Protein AF-A0A932FEZ7-F1 (afdb_monomer_lite)

pLDDT: mean 77.74, std 21.3, range [25.89, 98.62]

Structure (mmCIF, N/CA/C/O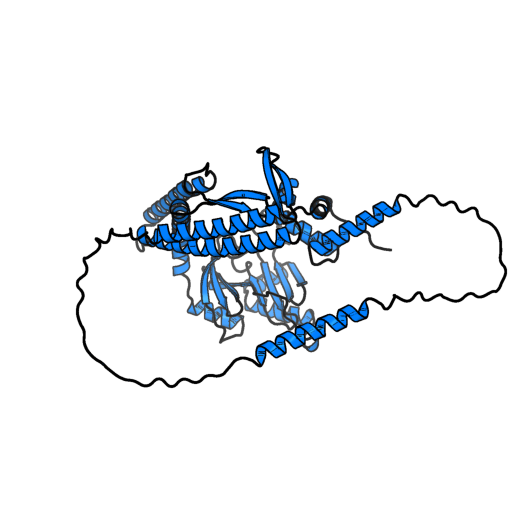 backbone):
data_AF-A0A932FEZ7-F1
#
_entry.id   AF-A0A932FEZ7-F1
#
loop_
_atom_site.group_PDB
_atom_site.id
_atom_site.type_symbol
_atom_site.label_atom_id
_atom_site.label_alt_id
_atom_site.label_comp_id
_atom_site.label_asym_id
_atom_site.label_entity_id
_atom_site.label_seq_id
_atom_site.pdbx_PDB_ins_code
_atom_site.Cartn_x
_atom_site.Cartn_y
_atom_site.Cartn_z
_atom_site.occupancy
_atom_site.B_iso_or_equiv
_atom_site.auth_seq_id
_atom_site.auth_comp_id
_atom_site.auth_asym_id
_atom_site.auth_atom_id
_atom_site.pdbx_PDB_model_num
ATOM 1 N N . MET A 1 1 ? 10.741 -40.673 18.768 1.00 32.31 1 MET A N 1
ATOM 2 C CA . MET A 1 1 ? 9.911 -40.866 17.565 1.00 32.31 1 MET A CA 1
ATOM 3 C C . MET A 1 1 ? 9.946 -39.537 16.832 1.00 32.31 1 MET A C 1
ATOM 5 O O . MET A 1 1 ? 9.314 -38.601 17.301 1.00 32.31 1 MET A O 1
ATOM 9 N N . GLU A 1 2 ? 10.808 -39.391 15.825 1.00 40.69 2 GLU A N 1
ATOM 10 C CA . GLU A 1 2 ? 10.825 -38.177 14.993 1.00 40.69 2 GLU A CA 1
ATOM 11 C C . GLU A 1 2 ? 9.461 -38.087 14.298 1.00 40.69 2 GLU A C 1
ATOM 13 O O . GLU A 1 2 ? 9.058 -39.030 13.615 1.00 40.69 2 GLU A O 1
ATOM 18 N N . SER A 1 3 ? 8.688 -37.026 14.547 1.00 45.06 3 SER A N 1
ATOM 19 C CA . SER A 1 3 ? 7.405 -36.859 13.865 1.00 45.06 3 SER A CA 1
ATOM 20 C C . SER A 1 3 ? 7.685 -36.563 12.395 1.00 45.06 3 SER A C 1
ATOM 22 O O . SER A 1 3 ? 8.284 -35.532 12.087 1.00 45.06 3 SER A O 1
ATOM 24 N N . GLN A 1 4 ? 7.263 -37.446 11.491 1.00 65.75 4 GLN A N 1
ATOM 25 C CA . GLN A 1 4 ? 7.323 -37.160 10.061 1.00 65.75 4 GLN A CA 1
ATOM 26 C C . GLN A 1 4 ? 6.496 -35.906 9.762 1.00 65.75 4 GLN A C 1
ATOM 28 O O . GLN A 1 4 ? 5.311 -35.834 10.090 1.00 65.75 4 GLN A O 1
ATOM 33 N N . ILE A 1 5 ? 7.138 -34.902 9.168 1.00 78.69 5 ILE A N 1
ATOM 34 C CA . ILE A 1 5 ? 6.481 -33.659 8.770 1.00 78.69 5 ILE A CA 1
ATOM 35 C C . ILE A 1 5 ? 5.535 -33.983 7.610 1.00 78.69 5 ILE A C 1
ATOM 37 O O . ILE A 1 5 ? 5.975 -34.357 6.526 1.00 78.69 5 ILE A O 1
ATOM 41 N N . GLN A 1 6 ? 4.228 -33.845 7.836 1.00 86.56 6 GLN A N 1
ATOM 42 C CA . GLN A 1 6 ? 3.220 -34.144 6.821 1.00 86.56 6 GLN A CA 1
ATOM 43 C C . GLN A 1 6 ? 2.816 -32.878 6.050 1.00 86.56 6 GLN A C 1
ATOM 45 O O . GLN A 1 6 ? 2.184 -31.954 6.581 1.00 86.56 6 GLN A O 1
ATOM 50 N N . PHE A 1 7 ? 3.155 -32.844 4.764 1.00 89.31 7 PHE A N 1
ATOM 51 C CA . PHE A 1 7 ? 2.685 -31.827 3.824 1.00 89.31 7 PHE A CA 1
ATOM 52 C C . PHE A 1 7 ? 1.352 -32.239 3.196 1.00 89.31 7 PHE A C 1
ATOM 54 O O . PHE A 1 7 ? 1.124 -33.417 2.912 1.00 89.31 7 PHE A O 1
ATOM 61 N N . SER A 1 8 ? 0.475 -31.262 2.968 1.00 90.88 8 SER A N 1
ATOM 62 C CA . SER A 1 8 ? -0.673 -31.434 2.078 1.00 90.88 8 SER A CA 1
ATOM 63 C C . SER A 1 8 ? -0.194 -31.664 0.645 1.00 90.88 8 SER A C 1
ATOM 65 O O . SER A 1 8 ? 0.928 -31.303 0.292 1.00 90.88 8 SER A O 1
ATOM 67 N N . GLU A 1 9 ? -1.064 -32.216 -0.198 1.00 88.69 9 GLU A N 1
ATOM 68 C CA . GLU A 1 9 ? -0.753 -32.457 -1.612 1.00 88.69 9 GLU A CA 1
ATOM 69 C C . GLU A 1 9 ? -0.250 -31.188 -2.311 1.00 88.69 9 GLU A C 1
ATOM 71 O O . GLU A 1 9 ? 0.736 -31.195 -3.043 1.00 88.69 9 GLU A O 1
ATOM 76 N N . ARG A 1 10 ? -0.875 -30.048 -2.000 1.00 89.81 10 ARG A N 1
ATOM 77 C CA . ARG A 1 10 ? -0.495 -28.778 -2.603 1.00 89.81 10 ARG A CA 1
ATOM 78 C C . ARG A 1 10 ? 0.838 -28.241 -2.092 1.00 89.81 10 ARG A C 1
ATOM 80 O O . ARG A 1 10 ? 1.626 -27.718 -2.873 1.00 89.81 10 ARG A O 1
ATOM 87 N N . GLU A 1 11 ? 1.106 -28.388 -0.799 1.00 93.75 11 GLU A N 1
ATOM 88 C CA . GLU A 1 11 ? 2.407 -28.039 -0.222 1.00 93.75 11 GLU A CA 1
ATOM 89 C C . GLU A 1 11 ? 3.519 -28.945 -0.757 1.00 93.75 11 GLU A C 1
ATOM 91 O O . GLU A 1 11 ? 4.628 -28.468 -0.948 1.00 93.75 11 GLU A O 1
ATOM 96 N N . ARG A 1 12 ? 3.235 -30.217 -1.063 1.00 93.75 12 ARG A N 1
ATOM 97 C CA . ARG A 1 12 ? 4.207 -31.125 -1.686 1.00 93.75 12 ARG A CA 1
ATOM 98 C C . ARG A 1 12 ? 4.612 -30.646 -3.080 1.00 93.75 12 ARG A C 1
ATOM 100 O O . ARG A 1 12 ? 5.796 -30.492 -3.342 1.00 93.75 12 ARG A O 1
ATOM 107 N N . GLN A 1 13 ? 3.639 -30.303 -3.920 1.00 91.00 13 GLN A N 1
ATOM 108 C CA . GLN A 1 13 ? 3.893 -29.758 -5.260 1.00 91.00 13 GLN A CA 1
ATOM 109 C C . GLN A 1 13 ? 4.686 -28.441 -5.211 1.00 91.00 13 GLN A C 1
ATOM 111 O O . GLN A 1 13 ? 5.595 -28.211 -6.007 1.00 91.00 13 GLN A O 1
ATOM 116 N N . VAL A 1 14 ? 4.363 -27.568 -4.251 1.00 94.56 14 VAL A N 1
ATOM 117 C CA . VAL A 1 14 ? 5.115 -26.325 -4.021 1.00 94.56 14 VAL A CA 1
ATOM 118 C C . VAL A 1 14 ? 6.528 -26.624 -3.509 1.00 94.56 14 VAL A C 1
ATOM 120 O O . VAL A 1 14 ? 7.469 -25.989 -3.978 1.00 94.56 14 VAL A O 1
ATOM 123 N N . ASN A 1 15 ? 6.693 -27.594 -2.605 1.00 92.44 15 ASN A N 1
ATOM 124 C CA . ASN A 1 15 ? 7.989 -28.037 -2.081 1.00 92.44 15 ASN A CA 1
ATOM 125 C C . ASN A 1 15 ? 8.903 -28.593 -3.173 1.00 92.44 15 ASN A C 1
ATOM 127 O O . ASN A 1 15 ? 10.073 -28.231 -3.215 1.00 92.44 15 ASN A O 1
ATOM 131 N N . GLU A 1 16 ? 8.382 -29.432 -4.066 1.00 89.88 16 GLU A N 1
ATOM 132 C CA . GLU A 1 16 ? 9.157 -30.018 -5.165 1.00 89.88 16 GLU A CA 1
ATOM 133 C C . GLU A 1 16 ? 9.711 -28.933 -6.094 1.00 89.88 16 GLU A C 1
ATOM 135 O O . GLU A 1 16 ? 10.892 -28.933 -6.443 1.00 89.88 16 GLU A O 1
ATOM 140 N N . LEU A 1 17 ? 8.881 -27.953 -6.453 1.00 91.06 17 LEU A N 1
ATOM 141 C CA . LEU A 1 17 ? 9.303 -26.843 -7.305 1.00 91.06 17 LEU A CA 1
ATOM 142 C C . LEU A 1 17 ? 10.210 -25.851 -6.553 1.00 91.06 17 LEU A C 1
ATOM 144 O O . LEU A 1 17 ? 11.127 -25.277 -7.145 1.00 91.06 17 LEU A O 1
ATOM 148 N N . LEU A 1 18 ? 9.997 -25.670 -5.247 1.00 90.38 18 LEU A N 1
ATOM 149 C CA . LEU A 1 18 ? 10.878 -24.902 -4.365 1.00 90.38 18 LEU A CA 1
ATOM 150 C C . LEU A 1 18 ? 12.281 -25.520 -4.301 1.00 90.38 18 LEU A C 1
ATOM 152 O O . LEU A 1 18 ? 13.257 -24.784 -4.447 1.00 90.38 18 LEU A O 1
ATOM 156 N N . ALA A 1 19 ? 12.382 -26.840 -4.119 1.00 86.38 19 ALA A N 1
ATOM 157 C CA . ALA A 1 19 ? 13.647 -27.578 -4.063 1.00 86.38 19 ALA A CA 1
ATOM 158 C C . ALA A 1 19 ? 14.427 -27.490 -5.388 1.00 86.38 19 ALA A C 1
ATOM 160 O O . ALA A 1 19 ? 15.652 -27.438 -5.390 1.00 86.38 19 ALA A O 1
ATOM 161 N N . GLN A 1 20 ? 13.718 -27.354 -6.512 1.00 81.56 20 GLN A N 1
ATOM 162 C CA . GLN A 1 20 ? 14.296 -27.065 -7.832 1.00 81.56 20 GLN A CA 1
ATOM 163 C C . GLN A 1 20 ? 14.709 -25.591 -8.023 1.00 81.56 20 GLN A C 1
ATOM 165 O O . GLN A 1 20 ? 15.102 -25.188 -9.120 1.00 81.56 20 GLN A O 1
ATOM 170 N N . GLY A 1 21 ? 14.568 -24.749 -6.996 1.00 83.25 21 GLY A N 1
ATOM 171 C CA . GLY A 1 21 ? 14.936 -23.335 -7.034 1.00 83.25 21 GLY A CA 1
ATOM 172 C C . GLY A 1 21 ? 13.940 -22.424 -7.761 1.00 83.25 21 GLY A C 1
ATOM 173 O O . GLY A 1 21 ? 14.257 -21.257 -7.986 1.00 83.25 21 GLY A O 1
ATOM 174 N N . LYS A 1 22 ? 12.733 -22.893 -8.114 1.00 87.62 22 LYS A N 1
ATOM 175 C CA . LYS A 1 22 ? 11.752 -22.108 -8.892 1.00 87.62 22 LYS A CA 1
ATOM 176 C C . LYS A 1 22 ? 11.193 -20.928 -8.097 1.00 87.62 22 LYS A C 1
ATOM 178 O O . LYS A 1 22 ? 10.698 -21.123 -6.991 1.00 87.62 22 LYS A O 1
ATOM 183 N N . SER A 1 23 ? 11.186 -19.718 -8.654 1.00 89.19 23 SER A N 1
ATOM 184 C CA . SER A 1 23 ? 10.613 -18.528 -8.000 1.00 89.19 23 SER A CA 1
ATOM 185 C C . SER A 1 23 ? 9.108 -18.676 -7.734 1.00 89.19 23 SER A C 1
ATOM 187 O O . SER A 1 23 ? 8.432 -19.474 -8.382 1.00 89.19 23 SER A O 1
ATOM 189 N N . ASN A 1 24 ? 8.536 -17.879 -6.823 1.00 87.19 24 ASN A N 1
ATOM 190 C CA . ASN A 1 24 ? 7.099 -17.964 -6.513 1.00 87.19 24 ASN A CA 1
ATOM 191 C C . ASN A 1 24 ? 6.222 -17.776 -7.761 1.00 87.19 24 ASN A C 1
ATOM 193 O O . ASN A 1 24 ? 5.193 -18.432 -7.888 1.00 87.19 24 ASN A O 1
ATOM 197 N N . LYS A 1 25 ? 6.654 -16.929 -8.706 1.00 77.69 25 LYS A N 1
ATOM 198 C CA . LYS A 1 25 ? 5.995 -16.740 -10.007 1.00 77.69 25 LYS A CA 1
ATOM 199 C C . LYS A 1 25 ? 6.077 -17.987 -10.885 1.00 77.69 25 LYS A C 1
ATOM 201 O O . LYS A 1 25 ? 5.077 -18.369 -11.482 1.00 77.69 25 LYS A O 1
ATOM 206 N N . GLN A 1 26 ? 7.234 -18.644 -10.934 1.00 82.81 26 GLN A N 1
ATOM 207 C CA . GLN A 1 26 ? 7.418 -19.881 -11.696 1.00 82.81 26 GLN A CA 1
ATOM 208 C C . GLN A 1 26 ? 6.616 -21.042 -11.101 1.00 82.81 26 GLN A C 1
ATOM 210 O O . GLN A 1 26 ? 5.986 -21.786 -11.844 1.00 82.81 26 GLN A O 1
ATOM 215 N N . ILE A 1 27 ? 6.591 -21.166 -9.771 1.00 90.69 27 ILE A N 1
ATOM 216 C CA . ILE A 1 27 ? 5.751 -22.145 -9.071 1.00 90.69 27 ILE A CA 1
ATOM 217 C C . ILE A 1 27 ? 4.275 -21.858 -9.362 1.00 90.69 27 ILE A C 1
ATOM 219 O O . ILE A 1 27 ? 3.525 -22.767 -9.697 1.00 90.69 27 ILE A O 1
ATOM 223 N N . ALA A 1 28 ? 3.861 -20.593 -9.282 1.00 79.12 28 ALA A N 1
ATOM 224 C CA . ALA A 1 28 ? 2.484 -20.176 -9.529 1.00 79.12 28 ALA A CA 1
ATOM 225 C C . ALA A 1 28 ? 2.036 -20.528 -10.951 1.00 79.12 28 ALA A C 1
ATOM 227 O O . ALA A 1 28 ? 0.978 -21.129 -11.132 1.00 79.12 28 ALA A O 1
ATOM 228 N N . LEU A 1 29 ? 2.888 -20.238 -11.937 1.00 81.06 29 LEU A N 1
ATOM 229 C CA . LEU A 1 29 ? 2.665 -20.583 -13.336 1.00 81.06 29 LEU A CA 1
ATOM 230 C C . LEU A 1 29 ? 2.589 -22.101 -13.547 1.00 81.06 29 LEU A C 1
ATOM 232 O O . LEU A 1 29 ? 1.627 -22.582 -14.137 1.00 81.06 29 LEU A O 1
ATOM 236 N N . ALA A 1 30 ? 3.567 -22.854 -13.033 1.00 83.62 30 ALA A N 1
ATOM 237 C CA . ALA A 1 30 ? 3.624 -24.311 -13.174 1.00 83.62 30 ALA A CA 1
ATOM 238 C C . ALA A 1 30 ? 2.405 -25.005 -12.556 1.00 83.62 30 ALA A C 1
ATOM 240 O O . ALA A 1 30 ? 1.965 -26.052 -13.024 1.00 83.62 30 ALA A O 1
ATOM 241 N N . LEU A 1 31 ? 1.859 -24.409 -11.500 1.00 88.81 31 LEU A N 1
ATOM 242 C CA . LEU A 1 31 ? 0.771 -24.970 -10.727 1.00 88.81 31 LEU A CA 1
ATOM 243 C C . LEU A 1 31 ? -0.605 -24.363 -11.054 1.00 88.81 31 LEU A C 1
ATOM 245 O O . LEU A 1 31 ? -1.587 -24.755 -10.417 1.00 88.81 31 LEU A O 1
ATOM 249 N N . GLY A 1 32 ? -0.693 -23.418 -11.997 1.00 80.44 32 GLY A N 1
ATOM 250 C CA . GLY A 1 32 ? -1.946 -22.771 -12.403 1.00 80.44 32 GLY A CA 1
ATOM 251 C C . GLY A 1 32 ? -2.637 -21.971 -11.291 1.00 80.44 32 GLY A C 1
ATOM 252 O O . GLY A 1 32 ? -3.862 -21.969 -11.208 1.00 80.44 32 GLY A O 1
ATOM 253 N N . VAL A 1 33 ? -1.874 -21.330 -10.399 1.00 86.31 33 VAL A N 1
ATOM 254 C CA . VAL A 1 33 ? -2.399 -20.521 -9.279 1.00 86.31 33 VAL A CA 1
ATOM 255 C C . VAL A 1 33 ? -1.763 -19.138 -9.221 1.00 86.31 33 VAL A C 1
ATOM 257 O O . VAL A 1 33 ? -0.838 -18.832 -9.963 1.00 86.31 33 VAL A O 1
ATOM 260 N N . SER A 1 34 ? -2.259 -18.274 -8.333 1.00 78.38 34 SER A N 1
ATOM 261 C CA . SER A 1 34 ? -1.654 -16.965 -8.094 1.00 78.38 34 SER A CA 1
ATOM 262 C C . SER A 1 34 ? -0.343 -17.074 -7.305 1.00 78.38 34 SER A C 1
ATOM 264 O O . SER A 1 34 ? -0.150 -17.981 -6.493 1.00 78.38 34 SER A O 1
ATOM 266 N N . VAL A 1 35 ? 0.546 -16.091 -7.480 1.00 76.69 35 VAL A N 1
ATOM 267 C CA . VAL A 1 35 ? 1.787 -15.954 -6.689 1.00 76.69 35 VAL A CA 1
ATOM 268 C C . VAL A 1 35 ? 1.485 -15.918 -5.190 1.00 76.69 35 VAL A C 1
ATOM 270 O O . VAL A 1 35 ? 2.169 -16.560 -4.400 1.00 76.69 35 VAL A O 1
ATOM 273 N N . ARG A 1 36 ? 0.394 -15.246 -4.807 1.00 76.31 36 ARG A N 1
ATOM 274 C CA . ARG A 1 36 ? -0.065 -15.154 -3.418 1.00 76.31 36 ARG A CA 1
ATOM 275 C C . ARG A 1 36 ? -0.479 -16.510 -2.837 1.00 76.31 36 ARG A C 1
ATOM 277 O O . ARG A 1 36 ? -0.238 -16.768 -1.662 1.00 76.31 36 ARG A O 1
ATOM 284 N N . ALA A 1 37 ? -1.071 -17.393 -3.645 1.00 80.94 37 ALA A N 1
ATOM 285 C CA . ALA A 1 37 ? -1.372 -18.759 -3.216 1.00 80.94 37 ALA A CA 1
ATOM 286 C C . ALA A 1 37 ? -0.083 -19.554 -2.957 1.00 80.94 37 ALA A C 1
ATOM 288 O O . ALA A 1 37 ? 0.007 -20.292 -1.979 1.00 80.94 37 ALA A O 1
ATOM 289 N N . VAL A 1 38 ? 0.945 -19.359 -3.786 1.00 91.25 38 VAL A N 1
ATOM 290 C CA . VAL A 1 38 ? 2.266 -19.958 -3.554 1.00 91.25 38 VAL A CA 1
ATOM 291 C C . VAL A 1 38 ? 2.907 -19.418 -2.278 1.00 91.25 38 VAL A C 1
ATOM 293 O O . VAL A 1 38 ? 3.402 -20.207 -1.483 1.00 91.25 38 VAL A O 1
ATOM 296 N N . GLU A 1 39 ? 2.861 -18.107 -2.039 1.00 88.88 39 GLU A N 1
ATOM 297 C CA . GLU A 1 39 ? 3.357 -17.492 -0.797 1.00 88.88 39 GLU A CA 1
ATOM 298 C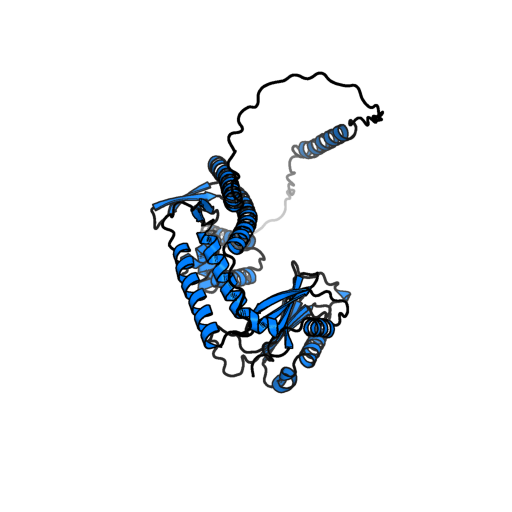 C . GLU A 1 39 ? 2.663 -18.057 0.445 1.00 88.88 39 GLU A C 1
ATOM 300 O O . GLU A 1 39 ? 3.325 -18.353 1.439 1.00 88.88 39 GLU A O 1
ATOM 305 N N . PHE A 1 40 ? 1.347 -18.274 0.371 1.00 91.50 40 PHE A N 1
ATOM 306 C CA . PHE A 1 40 ? 0.585 -18.925 1.434 1.00 91.50 40 PHE A CA 1
ATOM 307 C C . PHE A 1 40 ? 1.076 -20.355 1.699 1.00 91.50 40 PHE A C 1
ATOM 309 O O . PHE A 1 40 ? 1.376 -20.703 2.843 1.00 91.50 40 PHE A O 1
ATOM 316 N N . HIS A 1 41 ? 1.217 -21.178 0.655 1.00 93.12 41 HIS A N 1
ATOM 317 C CA . HIS A 1 41 ? 1.725 -22.542 0.812 1.00 93.12 41 HIS A CA 1
ATOM 318 C C . HIS A 1 41 ? 3.163 -22.562 1.341 1.00 93.12 41 HIS A C 1
ATOM 320 O O . HIS A 1 41 ? 3.456 -23.338 2.247 1.00 93.12 41 HIS A O 1
ATOM 326 N N . LEU A 1 42 ? 4.035 -21.676 0.851 1.00 94.44 42 LEU A N 1
ATOM 327 C CA . LEU A 1 42 ? 5.408 -21.531 1.340 1.00 94.44 42 LEU A CA 1
ATOM 328 C C . LEU A 1 42 ? 5.452 -21.120 2.814 1.00 94.44 42 LEU A C 1
ATOM 330 O O . LEU A 1 42 ? 6.243 -21.675 3.566 1.00 94.44 42 LEU A O 1
ATOM 334 N N . SER A 1 43 ? 4.570 -20.223 3.260 1.00 92.25 43 SER A N 1
ATOM 335 C CA . SER A 1 43 ? 4.469 -19.857 4.677 1.00 92.25 43 SER A CA 1
ATOM 336 C C . SER A 1 43 ? 4.126 -21.063 5.558 1.00 92.25 43 SER A C 1
ATOM 338 O O . SER A 1 43 ? 4.715 -21.232 6.626 1.00 92.25 43 SER A O 1
ATOM 340 N N . ASN A 1 44 ? 3.199 -21.921 5.122 1.00 92.56 44 ASN A N 1
ATOM 341 C CA . ASN A 1 44 ? 2.839 -23.129 5.871 1.00 92.56 44 ASN A CA 1
ATOM 342 C C . ASN A 1 44 ? 3.960 -24.174 5.842 1.00 92.56 44 ASN A C 1
ATOM 344 O O . ASN A 1 44 ? 4.237 -24.812 6.857 1.00 92.56 44 ASN A O 1
ATOM 348 N N . ILE A 1 45 ? 4.637 -24.316 4.702 1.00 93.62 45 ILE A N 1
ATOM 349 C CA . ILE A 1 45 ? 5.830 -25.153 4.556 1.00 93.62 45 ILE A CA 1
ATOM 350 C C . ILE A 1 45 ? 6.913 -24.706 5.539 1.00 93.62 45 ILE A C 1
ATOM 352 O O . ILE A 1 45 ? 7.450 -25.539 6.263 1.00 93.62 45 ILE A O 1
ATOM 356 N N . TYR A 1 46 ? 7.207 -23.406 5.609 1.00 93.06 46 TYR A N 1
ATOM 357 C CA . TYR A 1 46 ? 8.231 -22.865 6.505 1.00 93.06 46 TYR A CA 1
ATOM 358 C C . TYR A 1 46 ? 7.884 -23.114 7.970 1.00 93.06 46 TYR A C 1
ATOM 360 O O . TYR A 1 46 ? 8.735 -23.574 8.729 1.00 93.06 46 TYR A O 1
ATOM 368 N N . ALA A 1 47 ? 6.616 -22.917 8.347 1.00 89.12 47 ALA A N 1
ATOM 369 C CA . ALA A 1 47 ? 6.135 -23.223 9.690 1.00 89.12 47 ALA A CA 1
ATOM 370 C C . ALA A 1 47 ? 6.297 -24.714 10.035 1.00 89.12 47 ALA A C 1
ATOM 372 O O . ALA A 1 47 ? 6.784 -25.049 11.113 1.00 89.12 47 ALA A O 1
ATOM 373 N N . LYS A 1 48 ? 5.954 -25.612 9.104 1.00 91.44 48 LYS A N 1
ATOM 374 C CA . LYS A 1 48 ? 6.103 -27.067 9.273 1.00 91.44 48 LYS A CA 1
ATOM 375 C C . LYS A 1 48 ? 7.563 -27.512 9.338 1.00 91.44 48 LYS A C 1
ATOM 377 O O . LYS A 1 48 ? 7.889 -28.429 10.085 1.00 91.44 48 LYS A O 1
ATOM 382 N N . LEU A 1 49 ? 8.436 -26.863 8.572 1.00 87.94 49 LEU A N 1
ATOM 383 C CA . LEU A 1 49 ? 9.875 -27.113 8.569 1.00 87.94 49 LEU A CA 1
ATOM 384 C C . LEU A 1 49 ? 10.594 -26.437 9.745 1.00 87.94 49 LEU A C 1
ATOM 386 O O . LEU A 1 49 ? 11.739 -26.795 10.019 1.00 87.94 49 LEU A O 1
ATOM 390 N N . GLY A 1 50 ? 9.963 -25.496 10.450 1.00 88.69 50 GLY A N 1
ATOM 391 C CA . GLY A 1 50 ? 10.596 -24.719 11.519 1.00 88.69 50 GLY A CA 1
ATOM 392 C C . GLY A 1 50 ? 11.760 -23.861 11.015 1.00 88.69 50 GLY A C 1
ATOM 393 O O . GLY A 1 50 ? 12.794 -23.788 11.674 1.00 88.69 50 GLY A O 1
ATOM 394 N N . VAL A 1 51 ? 11.617 -23.285 9.821 1.00 89.50 51 VAL A N 1
ATOM 395 C CA . VAL A 1 51 ? 12.622 -22.439 9.156 1.00 89.50 51 VAL A CA 1
ATOM 396 C C . VAL A 1 51 ? 12.057 -21.044 8.922 1.00 89.50 51 VAL A C 1
ATOM 398 O O . VAL A 1 51 ? 10.842 -20.874 8.814 1.00 89.50 51 VAL A O 1
ATOM 401 N N . ASN A 1 52 ? 12.931 -20.047 8.822 1.00 83.69 52 ASN A N 1
ATOM 402 C CA . ASN A 1 52 ? 12.531 -18.645 8.672 1.00 83.69 52 ASN A CA 1
ATOM 403 C C . ASN A 1 52 ? 12.834 -18.080 7.283 1.00 83.69 52 ASN A C 1
ATOM 405 O O . ASN A 1 52 ? 12.381 -16.985 6.951 1.00 83.69 52 ASN A O 1
ATOM 409 N N . SER A 1 53 ? 13.590 -18.812 6.464 1.00 79.88 53 SER A N 1
ATOM 410 C CA . SER A 1 53 ? 13.966 -18.364 5.130 1.00 79.88 53 SER A CA 1
ATOM 411 C C . SER A 1 53 ? 13.777 -19.441 4.069 1.00 79.88 53 SER A C 1
ATOM 413 O O . SER A 1 53 ? 13.817 -20.646 4.320 1.00 79.88 53 SER A O 1
ATOM 415 N N . ARG A 1 54 ? 13.597 -18.976 2.832 1.00 86.31 54 ARG A N 1
ATOM 416 C CA . ARG A 1 54 ? 13.501 -19.819 1.639 1.00 86.31 54 ARG A CA 1
ATOM 417 C C . ARG A 1 54 ? 14.744 -20.690 1.454 1.00 86.31 54 ARG A C 1
ATOM 419 O O . ARG A 1 54 ? 14.631 -21.853 1.083 1.00 86.31 54 ARG A O 1
ATOM 426 N N . THR A 1 55 ? 15.916 -20.118 1.720 1.00 84.06 55 THR A N 1
ATOM 427 C CA . THR A 1 55 ? 17.199 -20.815 1.624 1.00 84.06 55 THR A CA 1
ATOM 428 C C . THR A 1 55 ? 17.310 -21.901 2.690 1.00 84.06 55 THR A C 1
ATOM 430 O O . THR A 1 55 ? 17.678 -23.022 2.361 1.00 84.06 55 THR A O 1
ATOM 433 N N . GLU A 1 56 ? 16.914 -21.620 3.937 1.00 82.19 56 GLU A N 1
ATOM 434 C CA . GLU A 1 56 ? 16.845 -22.643 4.992 1.00 82.19 56 GLU A CA 1
ATOM 435 C C . GLU A 1 56 ? 15.870 -23.770 4.637 1.00 82.19 56 GLU A C 1
ATOM 437 O O . GLU A 1 56 ? 16.188 -24.939 4.840 1.00 82.19 56 GLU A O 1
ATOM 442 N N . ALA A 1 57 ? 14.703 -23.437 4.076 1.00 85.81 57 ALA A N 1
ATOM 443 C CA . ALA A 1 57 ? 13.735 -24.430 3.620 1.00 85.81 57 ALA A CA 1
ATOM 444 C C . ALA A 1 57 ? 14.319 -25.327 2.520 1.00 85.81 57 ALA A C 1
ATOM 446 O O . ALA A 1 57 ? 14.231 -26.548 2.620 1.00 85.81 57 ALA A O 1
ATOM 447 N N . ALA A 1 58 ? 14.956 -24.735 1.507 1.00 84.75 58 ALA A N 1
ATOM 448 C CA . ALA A 1 58 ? 15.576 -25.474 0.410 1.00 84.75 58 ALA A CA 1
ATOM 449 C C . ALA A 1 58 ? 16.722 -26.381 0.892 1.00 84.75 58 ALA A C 1
ATOM 451 O O . ALA A 1 58 ? 16.791 -27.538 0.488 1.00 84.75 58 ALA A O 1
ATOM 452 N N . LEU A 1 59 ? 17.575 -25.892 1.800 1.00 81.81 59 LEU A N 1
ATOM 453 C CA . LEU A 1 59 ? 18.661 -26.682 2.391 1.00 81.81 59 LEU A CA 1
ATOM 454 C C . LEU A 1 59 ? 18.127 -27.859 3.215 1.00 81.81 59 LEU A C 1
ATOM 456 O O . LEU A 1 59 ? 18.587 -28.985 3.050 1.00 81.81 59 LEU A O 1
ATOM 460 N N . LYS A 1 60 ? 17.116 -27.622 4.058 1.00 83.44 60 LYS A N 1
ATOM 461 C CA . LYS A 1 60 ? 16.522 -28.661 4.910 1.00 83.44 60 LYS A CA 1
ATOM 462 C C . LYS A 1 60 ? 15.799 -29.743 4.102 1.00 83.44 60 LYS A C 1
ATOM 464 O O . LYS A 1 60 ? 15.832 -30.917 4.473 1.00 83.44 60 LYS A O 1
ATOM 469 N N . LEU A 1 61 ? 15.166 -29.362 2.992 1.00 79.88 61 LEU A N 1
ATOM 470 C CA . LEU A 1 61 ? 14.556 -30.303 2.051 1.00 79.88 61 LEU A CA 1
ATOM 471 C C . LEU A 1 61 ? 15.629 -31.119 1.311 1.00 79.88 61 LEU A C 1
ATOM 473 O O . LEU A 1 61 ? 15.539 -32.343 1.291 1.00 79.88 61 LEU A O 1
ATOM 477 N N . ALA A 1 62 ? 16.699 -30.481 0.828 1.00 75.00 62 ALA A N 1
ATOM 478 C CA . ALA A 1 62 ? 17.810 -31.170 0.165 1.00 75.00 62 ALA A CA 1
ATOM 479 C C . ALA A 1 62 ? 18.550 -32.160 1.090 1.00 75.00 62 ALA A C 1
ATOM 481 O O . ALA A 1 62 ? 18.944 -33.243 0.660 1.00 75.00 62 ALA A O 1
ATOM 482 N N . GLU A 1 63 ? 18.711 -31.830 2.376 1.00 69.75 63 GLU A N 1
ATOM 483 C CA . GLU A 1 63 ? 19.262 -32.754 3.379 1.00 69.75 63 GLU A CA 1
ATOM 484 C C . GLU A 1 63 ? 18.361 -33.975 3.621 1.00 69.75 63 GLU A C 1
ATOM 486 O O . GLU A 1 63 ? 18.862 -35.059 3.928 1.00 69.75 63 GLU A O 1
ATOM 491 N N . THR A 1 64 ? 17.043 -33.815 3.484 1.00 68.38 64 THR A N 1
ATOM 492 C CA . THR A 1 64 ? 16.075 -34.910 3.643 1.00 68.38 64 THR A CA 1
ATOM 493 C C . THR A 1 64 ? 16.152 -35.869 2.451 1.00 68.38 64 THR A C 1
ATOM 495 O O . THR A 1 64 ? 16.274 -37.078 2.658 1.00 68.38 64 THR A O 1
ATOM 498 N N . ASP A 1 65 ? 16.232 -35.337 1.228 1.00 62.03 65 ASP A N 1
ATOM 499 C CA . ASP A 1 65 ? 16.382 -36.126 -0.004 1.00 62.03 65 ASP A CA 1
ATOM 500 C C . ASP A 1 65 ? 17.716 -36.902 -0.042 1.00 62.03 65 ASP A C 1
ATOM 502 O O . ASP A 1 65 ? 17.769 -38.064 -0.454 1.00 62.03 65 ASP A O 1
ATOM 506 N N . LEU A 1 66 ? 18.806 -36.309 0.466 1.00 56.34 66 LEU A N 1
ATOM 507 C CA . LEU A 1 66 ? 20.112 -36.977 0.581 1.00 56.34 66 LEU A CA 1
ATOM 508 C C . LEU A 1 66 ? 20.104 -38.138 1.592 1.00 56.34 66 LEU A C 1
ATOM 510 O O . LEU A 1 66 ? 20.808 -39.133 1.392 1.00 56.34 66 LEU A O 1
ATOM 514 N N . ARG A 1 67 ? 19.309 -38.039 2.667 1.00 55.72 67 ARG A N 1
ATOM 515 C CA . ARG A 1 67 ? 19.159 -39.101 3.683 1.00 55.72 67 ARG A CA 1
ATOM 516 C C . ARG A 1 67 ? 18.272 -40.246 3.199 1.00 55.72 67 ARG A C 1
ATOM 518 O O . ARG A 1 67 ? 18.550 -41.394 3.541 1.00 55.72 67 ARG A O 1
ATOM 525 N N . GLU A 1 68 ? 17.261 -39.969 2.378 1.00 57.59 68 GLU A N 1
ATOM 526 C CA . GLU A 1 68 ? 16.476 -41.020 1.715 1.00 57.59 68 GLU A CA 1
ATOM 527 C C . GLU A 1 68 ? 17.295 -41.741 0.631 1.00 57.59 68 GLU A C 1
ATOM 529 O O . GLU A 1 68 ? 17.277 -42.972 0.571 1.00 57.59 68 GLU A O 1
ATOM 534 N N . SER A 1 69 ? 18.112 -41.010 -0.138 1.00 50.84 69 SER A N 1
ATOM 535 C CA . SER A 1 69 ? 19.006 -41.577 -1.161 1.00 50.84 69 SER A CA 1
ATOM 536 C C . SER A 1 69 ? 20.116 -42.472 -0.589 1.00 50.84 69 SER A C 1
ATOM 538 O O . SER A 1 69 ? 20.478 -43.461 -1.221 1.00 50.84 69 SER A O 1
ATOM 540 N N . THR A 1 70 ? 20.642 -42.177 0.604 1.00 51.31 70 THR A N 1
ATOM 541 C CA . THR A 1 70 ? 21.680 -43.006 1.257 1.00 51.31 70 THR A CA 1
ATOM 542 C C . THR A 1 70 ? 21.115 -44.171 2.078 1.00 51.31 70 THR A C 1
ATOM 544 O O . THR A 1 70 ? 21.850 -45.103 2.406 1.00 51.31 70 THR A O 1
ATOM 547 N N . GLY A 1 71 ? 19.816 -44.159 2.393 1.00 45.59 71 GLY A N 1
ATOM 548 C CA . GLY A 1 71 ? 19.144 -45.217 3.152 1.00 45.59 71 GLY A CA 1
ATOM 549 C C . GLY A 1 71 ? 18.690 -46.424 2.322 1.00 45.59 71 GLY A C 1
ATOM 550 O O . GLY A 1 71 ? 18.441 -47.487 2.898 1.00 45.59 71 GLY A O 1
ATOM 551 N N . ALA A 1 72 ? 18.588 -46.283 0.996 1.00 43.56 72 ALA A N 1
ATOM 552 C CA . ALA A 1 72 ? 18.110 -47.343 0.105 1.00 43.56 72 ALA A CA 1
ATOM 553 C C . ALA A 1 72 ? 19.181 -48.411 -0.212 1.00 43.56 72 ALA A C 1
ATOM 555 O O . ALA A 1 72 ? 18.843 -49.590 -0.282 1.00 43.56 72 ALA A O 1
ATOM 556 N N . ASP A 1 73 ? 20.463 -48.032 -0.298 1.00 42.28 73 ASP A N 1
ATOM 557 C CA . ASP A 1 73 ? 21.556 -48.922 -0.741 1.00 42.28 73 ASP A CA 1
ATOM 558 C C . ASP A 1 73 ? 22.345 -49.616 0.393 1.00 42.28 73 ASP A C 1
ATOM 560 O O . ASP A 1 73 ? 23.288 -50.359 0.131 1.00 42.28 73 ASP A O 1
ATOM 564 N N . LEU A 1 74 ? 21.974 -49.432 1.667 1.00 39.56 74 LEU A N 1
ATOM 565 C CA . LEU A 1 74 ? 22.693 -50.022 2.818 1.00 39.56 74 LEU A CA 1
ATOM 566 C C . LEU A 1 74 ? 21.871 -51.025 3.643 1.00 39.56 74 LEU A C 1
ATOM 568 O O . LEU A 1 74 ? 22.172 -51.285 4.809 1.00 39.56 74 LEU A O 1
ATOM 572 N N . ARG A 1 75 ? 20.852 -51.646 3.042 1.00 35.62 75 ARG A N 1
ATOM 573 C CA . ARG A 1 75 ? 20.114 -52.767 3.651 1.00 35.62 75 ARG A CA 1
ATOM 574 C C . ARG A 1 75 ? 20.450 -54.107 3.002 1.00 35.62 75 ARG A C 1
ATOM 576 O O . ARG A 1 75 ? 19.554 -54.866 2.657 1.00 35.62 75 ARG A O 1
ATOM 583 N N . GLU A 1 76 ? 21.732 -54.443 2.927 1.00 36.53 76 GLU A N 1
ATOM 584 C CA . GLU A 1 76 ? 22.140 -55.847 2.857 1.00 36.53 76 GLU A CA 1
ATOM 585 C C . GLU A 1 76 ? 23.120 -56.136 3.998 1.00 36.53 76 GLU A C 1
ATOM 587 O O . GLU A 1 76 ? 24.308 -55.827 3.967 1.00 36.53 76 GLU A O 1
ATOM 592 N N . SER A 1 77 ? 22.550 -56.650 5.087 1.00 35.62 77 SER A N 1
ATOM 593 C CA . SER A 1 77 ? 23.266 -57.067 6.285 1.00 35.62 77 SER A CA 1
ATOM 594 C C . SER A 1 77 ? 23.876 -58.445 6.043 1.00 35.62 77 SER A C 1
ATOM 596 O O . SER A 1 77 ? 23.184 -59.457 6.135 1.00 35.62 77 SER A O 1
ATOM 598 N N . THR A 1 78 ? 25.177 -58.510 5.770 1.00 33.22 78 THR A N 1
ATOM 599 C CA . THR A 1 78 ? 25.951 -59.747 5.937 1.00 33.22 78 THR A CA 1
ATOM 600 C C . THR A 1 78 ? 26.559 -59.773 7.333 1.00 33.22 78 THR A C 1
ATOM 602 O O . THR A 1 78 ? 27.721 -59.418 7.524 1.00 33.22 78 THR A O 1
ATOM 605 N N . VAL A 1 79 ? 25.776 -60.208 8.321 1.00 31.56 79 VAL A N 1
ATOM 606 C CA . VAL A 1 79 ? 26.319 -60.688 9.597 1.00 31.56 79 VAL A CA 1
ATOM 607 C C . VAL A 1 79 ? 26.022 -62.178 9.702 1.00 31.56 79 VAL A C 1
ATOM 609 O O . VAL A 1 79 ? 24.877 -62.584 9.878 1.00 31.56 79 VAL A O 1
ATOM 612 N N . VAL A 1 80 ? 27.078 -62.987 9.598 1.00 31.70 80 VAL A N 1
ATOM 613 C CA . VAL A 1 80 ? 27.099 -64.340 10.158 1.00 31.70 80 VAL A CA 1
ATOM 614 C C . VAL A 1 80 ? 27.466 -64.200 11.631 1.00 31.70 80 VAL A C 1
ATOM 616 O O . VAL A 1 80 ? 28.501 -63.635 11.981 1.00 31.70 80 VAL A O 1
ATOM 619 N N . GLU A 1 81 ? 26.585 -64.695 12.486 1.00 37.16 81 GLU A N 1
ATOM 620 C CA . GLU A 1 81 ? 26.731 -64.738 13.935 1.00 37.16 81 GLU A CA 1
ATOM 621 C C . GLU A 1 81 ? 27.512 -65.994 14.366 1.00 37.16 81 GLU A C 1
ATOM 623 O O . GLU A 1 81 ? 27.219 -67.084 13.878 1.00 37.16 81 GLU A O 1
ATOM 628 N N . MET A 1 82 ? 28.472 -65.853 15.296 1.00 27.53 82 MET A N 1
ATOM 629 C CA . MET A 1 82 ? 28.606 -66.696 16.505 1.00 27.53 82 MET A CA 1
ATOM 630 C C . MET A 1 82 ? 29.881 -66.395 17.325 1.00 27.53 82 MET A C 1
ATOM 632 O O . MET A 1 82 ? 30.990 -66.470 16.807 1.00 27.53 82 MET A O 1
ATOM 636 N N . GLY A 1 83 ? 29.711 -66.231 18.650 1.00 28.78 83 GLY A N 1
ATOM 637 C CA . GLY A 1 83 ? 30.530 -66.972 19.630 1.00 28.78 83 GLY A CA 1
ATOM 638 C C . GLY A 1 83 ? 31.478 -66.227 20.593 1.00 28.78 83 GLY A C 1
ATOM 639 O O . GLY A 1 83 ? 32.673 -66.226 20.356 1.00 28.78 83 GLY A O 1
ATOM 640 N N . LYS A 1 84 ? 30.930 -65.768 21.738 1.00 29.61 84 LYS A N 1
ATOM 641 C CA . LYS A 1 84 ? 31.440 -65.755 23.149 1.00 29.61 84 LYS A CA 1
ATOM 642 C C . LYS A 1 84 ? 32.864 -65.238 23.544 1.00 29.61 84 LYS A C 1
ATOM 644 O O . LYS A 1 84 ? 33.771 -65.179 22.731 1.00 29.61 84 LYS A O 1
ATOM 649 N N . PRO A 1 85 ? 33.058 -64.834 24.829 1.00 45.88 85 PRO A N 1
ATOM 650 C CA . PRO A 1 85 ? 33.904 -63.696 25.215 1.00 45.88 85 PRO A CA 1
ATOM 651 C C . PRO A 1 85 ? 35.237 -64.073 25.889 1.00 45.88 85 PRO A C 1
ATOM 653 O O . PRO A 1 85 ? 35.344 -65.130 26.509 1.00 45.88 85 PRO A O 1
ATOM 656 N N . ALA A 1 86 ? 36.208 -63.152 25.864 1.00 25.89 86 ALA A N 1
ATOM 657 C CA . ALA A 1 86 ? 37.331 -63.117 26.801 1.00 25.89 86 ALA A CA 1
ATOM 658 C C . ALA A 1 86 ? 37.921 -61.699 26.939 1.00 25.89 86 ALA A C 1
ATOM 660 O O . ALA A 1 86 ? 37.866 -60.883 26.023 1.00 25.89 86 ALA A O 1
ATOM 661 N N . ASP A 1 87 ? 38.448 -61.464 28.133 1.00 29.70 87 ASP A N 1
ATOM 662 C CA . ASP A 1 87 ? 38.912 -60.224 28.749 1.00 29.70 87 ASP A CA 1
ATOM 663 C C . ASP A 1 87 ? 40.230 -59.636 28.194 1.00 29.70 87 ASP A C 1
ATOM 665 O O . ASP A 1 87 ? 41.104 -60.362 27.728 1.00 29.70 87 ASP A O 1
ATOM 669 N N . ASN A 1 88 ? 40.387 -58.328 28.448 1.00 30.62 88 ASN A N 1
ATOM 670 C CA . ASN A 1 88 ? 41.613 -57.538 28.673 1.00 30.62 88 ASN A CA 1
ATOM 671 C C . ASN A 1 88 ? 42.660 -57.332 27.554 1.00 30.62 88 ASN A C 1
ATOM 673 O O . ASN A 1 88 ? 43.341 -58.248 27.109 1.00 30.62 88 ASN A O 1
ATOM 677 N N . GLY A 1 89 ? 42.953 -56.053 27.274 1.00 26.02 89 GLY A N 1
ATOM 678 C CA . GLY A 1 89 ? 44.225 -55.621 26.676 1.00 26.02 89 GLY A CA 1
ATOM 679 C C . GLY A 1 89 ? 44.127 -54.277 25.959 1.00 26.02 89 GLY A C 1
ATOM 680 O O . GLY A 1 89 ? 43.503 -54.179 24.913 1.00 26.02 89 GLY A O 1
ATOM 681 N N . GLY A 1 90 ? 44.711 -53.229 26.542 1.00 29.75 90 GLY A N 1
ATOM 682 C CA . GLY A 1 90 ? 44.513 -51.842 26.126 1.00 29.75 90 GLY A CA 1
ATOM 683 C C . GLY A 1 90 ? 45.068 -51.441 24.756 1.00 29.75 90 GLY A C 1
ATOM 684 O O . GLY A 1 90 ? 46.046 -51.991 24.265 1.00 29.75 90 GLY A O 1
ATOM 685 N N . ALA A 1 91 ? 44.488 -50.372 24.206 1.00 27.30 91 ALA A N 1
ATOM 686 C CA . ALA A 1 91 ? 45.145 -49.475 23.263 1.00 27.30 91 ALA A CA 1
ATOM 687 C C . ALA A 1 91 ? 44.436 -48.108 23.256 1.00 27.30 91 ALA A C 1
ATOM 689 O O . ALA A 1 91 ? 43.332 -47.955 22.748 1.00 27.30 91 ALA A O 1
ATOM 690 N N . SER A 1 92 ? 45.092 -47.137 23.892 1.00 31.20 92 SER A N 1
ATOM 691 C CA . SER A 1 92 ? 45.235 -45.736 23.473 1.00 31.20 92 SER A CA 1
ATOM 692 C C . SER A 1 92 ? 44.258 -45.198 22.409 1.00 31.20 92 SER A C 1
ATOM 694 O O . SER A 1 92 ? 44.331 -45.525 21.227 1.00 31.20 92 SER A O 1
ATOM 696 N N . ILE A 1 93 ? 43.449 -44.220 22.829 1.00 31.03 93 ILE A N 1
ATOM 697 C CA . ILE A 1 93 ? 42.802 -43.238 21.952 1.00 31.03 93 ILE A CA 1
ATOM 698 C C . ILE A 1 93 ? 43.904 -42.397 21.288 1.00 31.03 93 ILE A C 1
ATOM 700 O O . ILE A 1 93 ? 44.609 -41.636 21.956 1.00 31.03 93 ILE A O 1
ATOM 704 N N . SER A 1 94 ? 44.058 -42.534 19.971 1.00 30.33 94 SER A N 1
ATOM 705 C CA . SER A 1 94 ? 44.899 -41.653 19.160 1.00 30.33 94 SER A CA 1
ATOM 706 C C . SER A 1 94 ? 44.135 -40.366 18.854 1.00 30.33 94 SER A C 1
ATOM 708 O O . SER A 1 94 ? 43.211 -40.339 18.044 1.00 30.33 94 SER A O 1
ATOM 710 N N . THR A 1 95 ? 44.533 -39.277 19.505 1.00 34.53 95 THR A N 1
ATOM 711 C CA . THR A 1 95 ? 44.191 -37.917 19.089 1.00 34.53 95 THR A CA 1
ATOM 712 C C . THR A 1 95 ? 45.021 -37.564 17.854 1.00 34.53 95 THR A C 1
ATOM 714 O O . THR A 1 95 ? 46.226 -37.318 17.950 1.00 34.53 95 THR A O 1
ATOM 717 N N . ARG A 1 96 ? 44.406 -37.514 16.664 1.00 31.91 96 ARG A N 1
ATOM 718 C CA . ARG A 1 96 ? 45.074 -36.938 15.487 1.00 31.91 96 ARG A CA 1
ATOM 719 C C . ARG A 1 96 ? 44.820 -35.435 15.413 1.00 31.91 96 ARG A C 1
ATOM 721 O O . ARG A 1 96 ? 43.728 -34.965 15.123 1.00 31.91 96 ARG A O 1
ATOM 728 N N . ARG A 1 97 ? 45.899 -34.718 15.726 1.00 34.91 97 ARG A N 1
ATOM 729 C CA . ARG A 1 97 ? 46.118 -33.273 15.660 1.00 34.91 97 ARG A CA 1
ATOM 730 C C . ARG A 1 97 ? 45.934 -32.731 14.238 1.00 34.91 97 ARG A C 1
ATOM 732 O O . ARG A 1 97 ? 46.406 -33.337 13.279 1.00 34.91 97 ARG A O 1
ATOM 739 N N . ILE A 1 98 ? 45.345 -31.541 14.133 1.00 41.50 98 ILE A N 1
ATOM 740 C CA . ILE A 1 98 ? 45.355 -30.710 12.921 1.00 41.50 98 ILE A CA 1
ATOM 741 C C . ILE A 1 98 ? 46.788 -30.165 12.718 1.00 41.50 98 ILE A C 1
ATOM 743 O O . ILE A 1 98 ? 47.397 -29.695 13.685 1.00 41.50 98 ILE A O 1
ATOM 747 N N . PRO A 1 99 ? 47.372 -30.229 11.506 1.00 35.91 99 PRO A N 1
ATOM 748 C CA . PRO A 1 99 ? 48.745 -29.796 11.261 1.00 35.91 99 PRO A CA 1
ATOM 749 C C . PRO A 1 99 ? 48.882 -28.264 11.266 1.00 35.91 99 PRO A C 1
ATOM 751 O O . PRO A 1 99 ? 48.255 -27.537 10.498 1.00 35.91 99 PRO A O 1
ATOM 754 N N . MET A 1 100 ? 49.773 -27.783 12.131 1.00 43.16 100 MET A N 1
ATOM 755 C CA . MET A 1 100 ? 50.021 -26.384 12.493 1.00 43.16 100 MET A CA 1
ATOM 756 C C . MET A 1 100 ? 50.875 -25.622 11.457 1.00 43.16 100 MET A C 1
ATOM 758 O O . MET A 1 100 ? 51.843 -24.960 11.816 1.00 43.16 100 MET A O 1
ATOM 762 N N . LYS A 1 101 ? 50.558 -25.736 10.159 1.00 41.06 101 LYS A N 1
ATOM 763 C CA . LYS A 1 101 ? 51.322 -25.059 9.088 1.00 41.06 101 LYS A CA 1
ATOM 764 C C . LYS A 1 101 ? 50.583 -23.914 8.386 1.00 41.06 101 LYS A C 1
ATOM 766 O O . LYS A 1 101 ? 51.236 -23.095 7.752 1.00 41.06 101 LYS A O 1
ATOM 771 N N . ASN A 1 102 ? 49.269 -23.776 8.592 1.00 44.50 102 ASN A N 1
ATOM 772 C CA . ASN A 1 102 ? 48.471 -22.720 7.946 1.00 44.50 102 ASN A CA 1
ATOM 773 C C . ASN A 1 102 ? 48.033 -21.583 8.891 1.00 44.50 102 ASN A C 1
ATOM 775 O O . ASN A 1 102 ? 47.494 -20.584 8.431 1.00 44.50 102 ASN A O 1
ATOM 779 N N . PHE A 1 103 ? 48.313 -21.677 10.196 1.00 44.94 103 PHE A N 1
ATOM 780 C CA . PHE A 1 103 ? 47.950 -20.629 11.164 1.00 44.94 103 PHE A CA 1
ATOM 781 C C . PHE A 1 103 ? 48.879 -19.398 11.093 1.00 44.94 103 PHE A C 1
ATOM 783 O O . PHE A 1 103 ? 48.453 -18.276 11.348 1.00 44.94 103 PHE A O 1
ATOM 790 N N . ALA A 1 104 ? 50.135 -19.581 10.665 1.00 47.84 104 ALA A N 1
ATOM 791 C CA . ALA A 1 104 ? 51.110 -18.494 10.546 1.00 47.84 104 ALA A CA 1
ATOM 792 C C . ALA A 1 104 ? 50.791 -17.501 9.406 1.00 47.84 104 ALA A C 1
ATOM 794 O O . ALA A 1 104 ? 51.099 -16.317 9.523 1.00 47.84 104 ALA A O 1
ATOM 795 N N . TYR A 1 105 ? 50.125 -17.950 8.334 1.00 48.81 105 TYR A N 1
ATOM 796 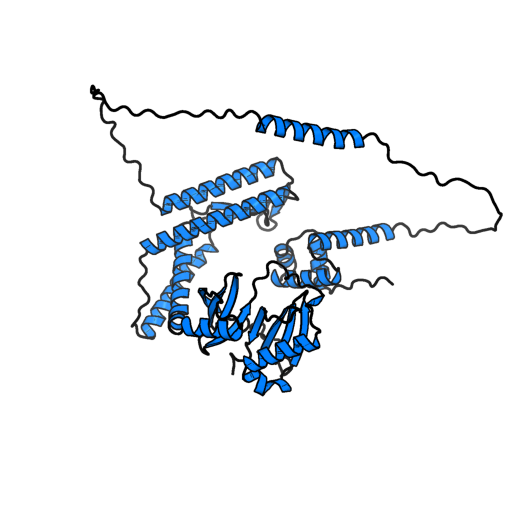C CA . TYR A 1 105 ? 49.771 -17.094 7.191 1.00 48.81 105 TYR A CA 1
ATOM 797 C C . TYR A 1 105 ? 48.577 -16.173 7.477 1.00 48.81 105 TYR A C 1
ATOM 799 O O . TYR A 1 105 ? 48.531 -15.052 6.976 1.00 48.81 105 TYR A O 1
ATOM 807 N N . ILE A 1 106 ? 47.648 -16.610 8.332 1.00 48.16 106 ILE A N 1
ATOM 808 C CA . ILE A 1 106 ? 46.434 -15.854 8.674 1.00 48.16 106 ILE A CA 1
ATOM 809 C C . ILE A 1 106 ? 46.756 -14.704 9.642 1.00 48.16 106 ILE A C 1
ATOM 811 O O . ILE A 1 106 ? 46.236 -13.603 9.488 1.00 48.16 106 ILE A O 1
ATOM 815 N N . VAL A 1 107 ? 47.676 -14.918 10.591 1.00 49.66 107 VAL A N 1
ATOM 816 C CA . VAL A 1 107 ? 48.093 -13.874 11.548 1.00 49.66 107 VAL A CA 1
ATOM 817 C C . VAL A 1 107 ? 49.094 -12.889 10.922 1.00 49.66 107 VAL A C 1
ATOM 819 O O . VAL A 1 107 ? 49.067 -11.702 11.240 1.00 49.66 107 VAL A O 1
ATOM 822 N N . GLY A 1 108 ? 49.933 -13.338 9.979 1.00 45.91 108 GLY A N 1
ATOM 823 C CA . GLY A 1 108 ? 50.897 -12.477 9.282 1.00 45.91 108 GLY A CA 1
ATOM 824 C C . GLY A 1 108 ? 50.265 -11.484 8.295 1.00 45.91 108 GLY A C 1
ATOM 825 O O . GLY A 1 108 ? 50.720 -10.345 8.203 1.00 45.91 108 GLY A O 1
ATOM 826 N N . GLY A 1 109 ? 49.192 -11.874 7.594 1.00 49.38 109 GLY A N 1
ATOM 827 C CA . GLY A 1 109 ? 48.525 -11.015 6.602 1.00 49.38 109 GLY A CA 1
ATOM 828 C C . GLY A 1 109 ? 47.818 -9.796 7.208 1.00 49.38 109 GLY A C 1
ATOM 829 O O . GLY A 1 109 ? 47.890 -8.702 6.653 1.00 49.38 109 GLY A O 1
ATOM 830 N N . LEU A 1 110 ? 47.213 -9.961 8.389 1.00 49.59 110 LEU A N 1
ATOM 831 C CA . LEU A 1 110 ? 46.489 -8.902 9.108 1.00 49.59 110 LEU A CA 1
ATOM 832 C C . LEU A 1 110 ? 47.410 -7.799 9.660 1.00 49.59 110 LEU A C 1
ATOM 834 O O . LEU A 1 110 ? 47.002 -6.642 9.757 1.00 49.59 110 LEU A O 1
ATOM 838 N N . PHE A 1 111 ? 48.671 -8.108 9.974 1.00 50.72 111 PHE A N 1
ATOM 839 C CA . PHE A 1 111 ? 49.628 -7.103 10.455 1.00 50.72 111 PHE A CA 1
ATOM 840 C C . PHE A 1 111 ? 50.173 -6.204 9.335 1.00 50.72 111 PHE A C 1
ATOM 842 O O . PHE A 1 111 ? 50.402 -5.015 9.560 1.00 50.72 111 PHE A O 1
ATOM 849 N N . VAL A 1 112 ? 50.331 -6.730 8.116 1.00 55.03 112 VAL A N 1
ATOM 850 C CA . VAL A 1 112 ? 50.874 -5.969 6.975 1.00 55.03 112 VAL A CA 1
ATOM 851 C C . VAL A 1 112 ? 49.856 -4.959 6.440 1.00 55.03 112 VAL A C 1
ATOM 853 O O . VAL A 1 112 ? 50.217 -3.820 6.146 1.00 55.03 112 VAL A O 1
ATOM 856 N N . THR A 1 113 ? 48.571 -5.316 6.389 1.00 52.84 113 THR A N 1
ATOM 857 C CA . THR A 1 113 ? 47.508 -4.403 5.936 1.00 52.84 113 THR A CA 1
ATOM 858 C C . THR A 1 113 ? 47.284 -3.250 6.912 1.00 52.84 113 THR A C 1
ATOM 860 O O . THR A 1 113 ? 47.084 -2.112 6.490 1.00 52.84 113 THR A O 1
ATOM 863 N N . THR A 1 114 ? 47.397 -3.511 8.216 1.00 54.06 114 THR A N 1
ATOM 864 C CA . THR A 1 114 ? 47.218 -2.488 9.259 1.00 54.06 114 THR A CA 1
ATOM 865 C C . THR A 1 114 ? 48.379 -1.480 9.280 1.00 54.06 114 THR A C 1
ATOM 867 O O . THR A 1 114 ? 48.165 -0.289 9.506 1.00 54.06 114 THR A O 1
ATOM 870 N N . LEU A 1 115 ? 49.604 -1.916 8.955 1.00 54.78 115 LEU A N 1
ATOM 871 C CA . LEU A 1 115 ? 50.787 -1.048 8.880 1.00 54.78 115 LEU A CA 1
ATOM 872 C C . LEU A 1 115 ? 50.786 -0.135 7.635 1.00 54.78 115 LEU A C 1
ATOM 874 O O . LEU A 1 115 ? 51.216 1.015 7.715 1.00 54.78 115 LEU A O 1
ATOM 878 N N . ILE A 1 116 ? 50.257 -0.614 6.501 1.00 61.06 116 ILE A N 1
ATOM 879 C CA . ILE A 1 116 ? 50.145 0.169 5.254 1.00 61.06 116 ILE A CA 1
ATOM 880 C C . ILE A 1 116 ? 49.130 1.312 5.405 1.00 61.06 116 ILE A C 1
ATOM 882 O O . ILE A 1 116 ? 49.380 2.426 4.944 1.00 61.06 116 ILE A O 1
ATOM 886 N N . VAL A 1 117 ? 48.019 1.074 6.109 1.00 56.53 117 VAL A N 1
ATOM 887 C CA . VAL A 1 117 ? 47.002 2.106 6.372 1.00 56.53 117 VAL A CA 1
ATOM 888 C C . VAL A 1 117 ? 47.533 3.182 7.331 1.00 56.53 117 VAL A C 1
ATOM 890 O O . VAL A 1 117 ? 47.310 4.369 7.100 1.00 56.53 117 VAL A O 1
ATOM 893 N N . LEU A 1 118 ? 48.314 2.808 8.351 1.00 53.19 118 LEU A N 1
ATOM 894 C CA . LEU A 1 118 ? 48.924 3.764 9.288 1.00 53.19 118 LEU A CA 1
ATOM 895 C C . LEU A 1 118 ? 49.986 4.670 8.636 1.00 53.19 118 LEU A C 1
ATOM 897 O O . LEU A 1 118 ? 50.072 5.850 8.977 1.00 53.19 118 LEU A O 1
ATOM 901 N N . LEU A 1 119 ? 50.750 4.161 7.662 1.00 49.16 119 LEU A N 1
ATOM 902 C CA . LEU A 1 119 ? 51.743 4.951 6.918 1.00 49.16 119 LEU A CA 1
ATOM 903 C C . LEU A 1 119 ? 51.118 5.940 5.918 1.00 49.16 119 LEU A C 1
ATOM 905 O O . LEU A 1 119 ? 51.723 6.978 5.633 1.00 49.16 119 LEU A O 1
ATOM 909 N N . ALA A 1 120 ? 49.910 5.654 5.421 1.00 51.38 120 ALA A N 1
ATOM 910 C CA . ALA A 1 120 ? 49.168 6.540 4.522 1.00 51.38 120 ALA A CA 1
ATOM 911 C C . ALA A 1 120 ? 48.494 7.713 5.259 1.00 51.38 120 ALA A C 1
ATOM 913 O O . ALA A 1 120 ? 48.370 8.800 4.700 1.00 51.38 120 ALA A O 1
ATOM 914 N N . VAL A 1 121 ? 48.106 7.524 6.527 1.00 51.47 121 VAL A N 1
ATOM 915 C CA . VAL A 1 121 ? 47.428 8.560 7.330 1.00 51.47 121 VAL A CA 1
ATOM 916 C C . VAL A 1 121 ? 48.407 9.597 7.905 1.00 51.47 121 VAL A C 1
ATOM 918 O O . VAL A 1 121 ? 48.031 10.751 8.088 1.00 51.47 121 VAL A O 1
ATOM 921 N N . PHE A 1 122 ? 49.679 9.242 8.128 1.00 51.72 122 PHE A N 1
ATOM 922 C CA . PHE A 1 122 ? 50.673 10.134 8.751 1.00 51.72 122 PHE A CA 1
ATOM 923 C C . PHE A 1 122 ? 51.531 10.980 7.780 1.00 51.72 122 PHE A C 1
ATOM 925 O O . PHE A 1 122 ? 52.360 11.756 8.247 1.00 51.72 122 PHE A O 1
ATOM 932 N N . ASN A 1 123 ? 51.335 10.888 6.454 1.00 45.56 123 ASN A N 1
ATOM 933 C CA . ASN A 1 123 ? 52.165 11.579 5.441 1.00 45.56 123 ASN A CA 1
ATOM 934 C C . ASN A 1 123 ? 51.430 12.644 4.589 1.00 45.56 123 ASN A C 1
ATOM 936 O O . ASN A 1 123 ? 51.850 12.943 3.472 1.00 45.56 123 ASN A O 1
ATOM 940 N N . LEU A 1 124 ? 50.350 13.254 5.089 1.00 45.47 124 LEU A N 1
ATOM 941 C CA . LEU A 1 124 ? 49.702 14.395 4.422 1.00 45.47 124 LEU A CA 1
ATOM 942 C C . LEU A 1 124 ? 50.293 15.734 4.917 1.00 45.47 124 LEU A C 1
ATOM 944 O O . LEU A 1 124 ? 50.231 16.012 6.116 1.00 45.47 124 LEU A O 1
ATOM 948 N N . PRO A 1 125 ? 50.850 16.594 4.040 1.00 44.59 125 PRO A N 1
ATOM 949 C CA . PRO A 1 125 ? 51.400 17.879 4.455 1.00 44.59 125 PRO A CA 1
ATOM 950 C C . PRO A 1 125 ? 50.282 18.903 4.706 1.00 44.59 125 PRO A C 1
ATOM 952 O O . PRO A 1 125 ? 49.517 19.239 3.801 1.00 44.59 125 PRO A O 1
ATOM 955 N N . LEU A 1 126 ? 50.223 19.459 5.921 1.00 49.72 126 LEU A N 1
ATOM 956 C CA . LEU A 1 126 ? 49.473 20.686 6.197 1.00 49.72 126 LEU A CA 1
ATOM 957 C C . LEU A 1 126 ? 50.254 21.887 5.646 1.00 49.72 126 LEU A C 1
ATOM 959 O O . LEU A 1 126 ? 51.240 22.323 6.236 1.00 49.72 126 LEU A O 1
ATOM 963 N N . GLY A 1 127 ? 49.803 22.433 4.517 1.00 39.50 127 GLY A N 1
ATOM 964 C CA . GLY A 1 127 ? 50.291 23.699 3.975 1.00 39.50 127 GLY A CA 1
ATOM 965 C C . GLY A 1 127 ? 49.230 24.787 4.088 1.00 39.50 127 GLY A C 1
ATOM 966 O O . GLY A 1 127 ? 48.258 24.779 3.337 1.00 39.50 127 GLY A O 1
ATOM 967 N N . SER A 1 128 ? 49.423 25.744 4.994 1.00 47.22 128 SER A N 1
ATOM 968 C CA . SER A 1 128 ? 48.688 27.009 4.995 1.00 47.22 128 SER A CA 1
ATOM 969 C C . SER A 1 128 ? 49.245 27.923 3.899 1.00 47.22 128 SER A C 1
ATOM 971 O O . SER A 1 128 ? 50.457 28.114 3.788 1.00 47.22 128 SER A O 1
ATOM 973 N N . LYS A 1 129 ? 48.372 28.516 3.078 1.00 35.16 129 LYS A N 1
ATOM 974 C CA . LYS A 1 129 ? 48.742 29.663 2.242 1.00 35.16 129 LYS A CA 1
ATOM 975 C C . LYS A 1 129 ? 47.725 30.784 2.397 1.00 35.16 129 LYS A C 1
ATOM 977 O O . LYS A 1 129 ? 46.560 30.659 2.039 1.00 35.16 129 LYS A O 1
ATOM 982 N N . THR A 1 130 ? 48.228 31.867 2.967 1.00 35.56 130 THR A N 1
ATOM 983 C CA . THR A 1 130 ? 47.649 33.203 3.070 1.00 35.56 130 THR A CA 1
ATOM 984 C C . THR A 1 130 ? 47.390 33.776 1.676 1.00 35.56 130 THR A C 1
ATOM 986 O O . THR A 1 130 ? 48.253 33.697 0.803 1.00 35.56 130 THR A O 1
ATOM 989 N N . VAL A 1 131 ? 46.216 34.378 1.475 1.00 30.11 131 VAL A N 1
ATOM 990 C CA . VAL A 1 131 ? 45.866 35.110 0.250 1.00 30.11 131 VAL A CA 1
ATOM 991 C C . VAL A 1 131 ? 46.068 36.602 0.498 1.00 30.11 131 VAL A C 1
ATOM 993 O O . VAL A 1 131 ? 45.428 37.184 1.371 1.00 30.11 131 VAL A O 1
ATOM 996 N N . THR A 1 132 ? 46.959 37.213 -0.281 1.00 30.75 132 THR A N 1
ATOM 997 C CA . THR A 1 132 ? 47.176 38.664 -0.330 1.00 30.75 132 THR A CA 1
ATOM 998 C C . THR A 1 132 ? 46.356 39.253 -1.476 1.00 30.75 132 THR A C 1
ATOM 1000 O O . THR A 1 132 ? 46.420 38.768 -2.603 1.00 30.75 132 THR A O 1
ATOM 1003 N N . ILE A 1 133 ? 45.596 40.309 -1.187 1.00 39.09 133 ILE A N 1
ATOM 1004 C CA . ILE A 1 133 ? 44.791 41.071 -2.150 1.00 39.09 133 ILE A CA 1
ATOM 1005 C C . ILE A 1 133 ? 45.687 42.064 -2.903 1.00 39.09 133 ILE A C 1
ATOM 1007 O O . ILE A 1 133 ? 46.465 42.784 -2.280 1.00 39.09 133 ILE A O 1
ATOM 1011 N N . THR A 1 134 ? 45.537 42.164 -4.226 1.00 29.25 134 THR A N 1
ATOM 1012 C CA . THR A 1 134 ? 45.951 43.340 -5.017 1.00 29.25 134 THR A CA 1
ATOM 1013 C C . THR A 1 134 ? 45.052 43.495 -6.255 1.00 29.25 134 THR A C 1
ATOM 1015 O O . THR A 1 134 ? 44.864 42.543 -7.006 1.00 29.25 134 THR A O 1
ATOM 1018 N N . ASN A 1 135 ? 44.487 44.695 -6.447 1.00 34.03 135 ASN A N 1
ATOM 1019 C CA . ASN A 1 135 ? 43.780 45.153 -7.662 1.00 34.03 135 ASN A CA 1
ATOM 1020 C C . ASN A 1 135 ? 44.751 45.994 -8.552 1.00 34.03 135 ASN A C 1
ATOM 1022 O O . ASN A 1 135 ? 45.903 46.176 -8.163 1.00 34.03 135 ASN A O 1
ATOM 1026 N N . PRO A 1 136 ? 44.318 46.612 -9.675 1.00 54.59 136 PRO A N 1
ATOM 1027 C CA . PRO A 1 136 ? 44.257 46.038 -11.024 1.00 54.59 136 PRO A CA 1
ATOM 1028 C C . PRO A 1 136 ? 45.121 46.838 -12.035 1.00 54.59 136 PRO A C 1
ATOM 1030 O O . PRO A 1 136 ? 45.362 48.026 -11.839 1.00 54.59 136 PRO A O 1
ATOM 1033 N N . ILE A 1 137 ? 45.545 46.247 -13.161 1.00 33.69 137 ILE A N 1
ATOM 1034 C CA . ILE A 1 137 ? 46.135 47.010 -14.284 1.00 33.69 137 ILE A CA 1
ATOM 1035 C C . ILE A 1 137 ? 45.597 46.502 -15.632 1.00 33.69 137 ILE A C 1
ATOM 1037 O O . ILE A 1 137 ? 45.445 45.305 -15.859 1.00 33.69 137 ILE A O 1
ATOM 1041 N N . SER A 1 138 ? 45.277 47.476 -16.481 1.00 31.53 138 SER A N 1
ATOM 1042 C CA . SER A 1 138 ? 44.563 47.446 -17.758 1.00 31.53 138 SER A CA 1
ATOM 1043 C C . SER A 1 138 ? 45.272 46.758 -18.946 1.00 31.53 138 SER A C 1
ATOM 1045 O O . SER A 1 138 ? 46.474 46.914 -19.113 1.00 31.53 138 SER A O 1
ATOM 1047 N N . MET A 1 139 ? 44.445 46.087 -19.773 1.00 33.22 139 MET A N 1
ATOM 1048 C CA . MET A 1 139 ? 44.389 45.861 -21.250 1.00 33.22 139 MET A CA 1
ATOM 1049 C C . MET A 1 139 ? 45.656 45.958 -22.152 1.00 33.22 139 MET A C 1
ATOM 1051 O O . MET A 1 139 ? 46.489 46.840 -21.970 1.00 33.22 139 MET A O 1
ATOM 1055 N N . PRO A 1 140 ? 45.740 45.142 -23.236 1.00 31.00 140 PRO A N 1
ATOM 1056 C CA . PRO A 1 140 ? 45.136 45.561 -24.512 1.00 31.00 140 PRO A CA 1
ATOM 1057 C C . PRO A 1 140 ? 44.332 44.482 -25.265 1.00 31.00 140 PRO A C 1
ATOM 1059 O O . PRO A 1 140 ? 44.596 43.284 -25.214 1.00 31.00 140 PRO A O 1
ATOM 1062 N N . THR A 1 141 ? 43.350 44.994 -26.001 1.00 36.78 141 THR A N 1
ATOM 1063 C CA . THR A 1 141 ? 42.457 44.372 -26.981 1.00 36.78 141 THR A CA 1
ATOM 1064 C C . THR A 1 141 ? 43.169 43.510 -28.028 1.00 36.78 141 THR A C 1
ATOM 1066 O O . THR A 1 141 ? 44.089 43.976 -28.696 1.00 36.78 141 THR A O 1
ATOM 1069 N N . ALA A 1 142 ? 42.639 42.308 -28.268 1.00 27.98 142 ALA A N 1
ATOM 1070 C CA . ALA A 1 142 ? 42.823 41.566 -29.512 1.00 27.98 142 ALA A CA 1
ATOM 1071 C C . ALA A 1 142 ? 41.443 41.184 -30.064 1.00 27.98 142 ALA A C 1
ATOM 1073 O O . ALA A 1 142 ? 40.732 40.355 -29.500 1.00 27.98 142 ALA A O 1
ATOM 1074 N N . THR A 1 143 ? 41.053 41.837 -31.154 1.00 40.72 143 THR A N 1
ATOM 1075 C CA . THR A 1 143 ? 39.859 41.509 -31.931 1.00 40.72 143 THR A CA 1
ATOM 1076 C C . THR A 1 143 ? 40.114 40.211 -32.691 1.00 40.72 143 THR A C 1
ATOM 1078 O O . THR A 1 143 ? 40.974 40.185 -33.568 1.00 40.72 143 THR A O 1
ATOM 1081 N N . PHE A 1 144 ? 39.349 39.160 -32.400 1.00 31.05 144 PHE A N 1
ATOM 1082 C CA . PHE A 1 144 ? 39.218 37.999 -33.278 1.00 31.05 144 PHE A CA 1
ATOM 1083 C C . PHE A 1 144 ? 37.744 37.633 -33.447 1.00 31.05 144 PHE A C 1
ATOM 1085 O O . PHE A 1 144 ? 36.937 37.776 -32.533 1.00 31.05 144 PHE A O 1
ATOM 1092 N N . ALA A 1 145 ? 37.420 37.275 -34.685 1.00 37.94 145 ALA A N 1
ATOM 1093 C CA . ALA A 1 145 ? 36.089 37.204 -35.262 1.00 37.94 145 ALA A CA 1
ATOM 1094 C C . ALA A 1 145 ? 35.114 36.291 -34.504 1.00 37.94 145 ALA A C 1
ATOM 1096 O O . ALA A 1 145 ? 35.491 35.247 -33.978 1.00 37.94 145 ALA A O 1
ATOM 1097 N N . ILE A 1 146 ? 33.841 36.689 -34.534 1.00 38.66 146 ILE A N 1
ATOM 1098 C CA . ILE A 1 146 ? 32.689 35.908 -34.080 1.00 38.66 146 ILE A CA 1
ATOM 1099 C C . ILE A 1 146 ? 32.648 34.597 -34.884 1.00 38.66 146 ILE A C 1
ATOM 1101 O O . ILE A 1 146 ? 32.462 34.661 -36.103 1.00 38.66 146 ILE A O 1
ATOM 1105 N N . PRO A 1 147 ? 32.770 33.412 -34.261 1.00 37.22 147 PRO A N 1
ATOM 1106 C CA . PRO A 1 147 ? 32.253 32.202 -34.867 1.00 37.22 147 PRO A CA 1
ATOM 1107 C C . PRO A 1 147 ? 30.734 32.299 -34.776 1.00 37.22 147 PRO A C 1
ATOM 1109 O O . PRO A 1 147 ? 30.182 32.491 -33.695 1.00 37.22 147 PRO A O 1
ATOM 1112 N N . THR A 1 148 ? 30.059 32.212 -35.916 1.00 42.81 148 THR A N 1
ATOM 1113 C CA . THR A 1 148 ? 28.612 32.026 -35.984 1.00 42.81 148 THR A CA 1
ATOM 1114 C C . THR A 1 148 ? 28.234 30.859 -35.073 1.00 42.81 148 THR A C 1
ATOM 1116 O O . THR A 1 148 ? 28.505 29.704 -35.404 1.00 42.81 148 THR A O 1
ATOM 1119 N N . GLU A 1 149 ? 27.644 31.153 -33.911 1.00 37.69 149 GLU A N 1
ATOM 1120 C CA . GLU A 1 149 ? 26.983 30.136 -33.105 1.00 37.69 149 GLU A CA 1
ATOM 1121 C C . GLU A 1 149 ? 25.883 29.541 -33.977 1.00 37.69 149 GLU A C 1
ATOM 1123 O O . GLU A 1 149 ? 24.872 30.172 -34.283 1.00 37.69 149 GLU A O 1
ATOM 1128 N N . THR A 1 150 ? 26.106 28.311 -34.428 1.00 40.25 150 THR A N 1
ATOM 1129 C CA . THR A 1 150 ? 24.991 27.461 -34.819 1.00 40.25 150 THR A CA 1
ATOM 1130 C C . THR A 1 150 ? 24.197 27.240 -33.531 1.00 40.25 150 THR A C 1
ATOM 1132 O O . THR A 1 150 ? 24.801 26.771 -32.561 1.00 40.25 150 THR A O 1
ATOM 1135 N N . PRO A 1 151 ? 22.903 27.602 -33.453 1.00 42.94 151 PRO A N 1
ATOM 1136 C CA . PRO A 1 151 ? 22.143 27.393 -32.233 1.00 42.94 151 PRO A CA 1
ATOM 1137 C C . PRO A 1 151 ? 22.140 25.892 -31.961 1.00 42.94 151 PRO A C 1
ATOM 1139 O O . PRO A 1 151 ? 21.615 25.107 -32.749 1.00 42.94 151 PRO A O 1
ATOM 1142 N N . THR A 1 152 ? 22.784 25.481 -30.870 1.00 42.16 152 THR A N 1
ATOM 1143 C CA . THR A 1 152 ? 22.643 24.107 -30.392 1.00 42.16 152 THR A CA 1
ATOM 1144 C C . THR A 1 152 ? 21.173 23.973 -29.997 1.00 42.16 152 THR A C 1
ATOM 1146 O O . THR A 1 152 ? 20.711 24.793 -29.199 1.00 42.16 152 THR A O 1
ATOM 1149 N N . PRO A 1 153 ? 20.398 23.043 -30.581 1.00 44.97 153 PRO A N 1
ATOM 1150 C CA . PRO A 1 153 ? 18.986 22.932 -30.255 1.00 44.97 153 PRO A CA 1
ATOM 1151 C C . PRO A 1 153 ? 18.851 22.702 -28.747 1.00 44.97 153 PRO A C 1
ATOM 1153 O O . PRO A 1 153 ? 19.447 21.776 -28.195 1.00 44.97 153 PRO A O 1
ATOM 1156 N N . ILE A 1 154 ? 18.108 23.581 -28.073 1.00 54.53 154 ILE A N 1
ATOM 1157 C CA . ILE A 1 154 ? 17.755 23.413 -26.665 1.00 54.53 154 ILE A CA 1
ATOM 1158 C C . ILE A 1 154 ? 16.818 22.205 -26.619 1.00 54.53 154 ILE A C 1
ATOM 1160 O O . ILE A 1 154 ? 15.645 22.312 -26.962 1.00 54.53 154 ILE A O 1
ATOM 1164 N N . VAL A 1 155 ? 17.366 21.042 -26.276 1.00 65.88 155 VAL A N 1
ATOM 1165 C CA . VAL A 1 155 ? 16.614 19.799 -26.061 1.00 65.88 155 VAL A CA 1
ATOM 1166 C C . VAL A 1 155 ? 15.535 20.076 -25.007 1.00 65.88 155 VAL A C 1
ATOM 1168 O O . VAL A 1 155 ? 15.860 20.641 -23.956 1.00 65.88 155 VAL A O 1
ATOM 1171 N N . SER A 1 156 ? 14.267 19.726 -25.262 1.00 79.88 156 SER A N 1
ATOM 1172 C CA . SER A 1 156 ? 13.207 19.970 -24.280 1.00 79.88 156 SER A CA 1
ATOM 1173 C C . SER A 1 156 ? 13.434 19.131 -23.024 1.00 79.88 156 SER A C 1
ATOM 1175 O O . SER A 1 156 ? 14.148 18.121 -23.025 1.00 79.88 156 SER A O 1
ATOM 1177 N N . THR A 1 157 ? 12.809 19.534 -21.918 1.00 84.56 157 THR A N 1
ATOM 1178 C CA . THR A 1 157 ? 12.887 18.792 -20.655 1.00 84.56 157 THR A CA 1
ATOM 1179 C C . THR A 1 157 ? 12.451 17.333 -20.829 1.00 84.56 157 THR A C 1
ATOM 1181 O O . THR A 1 157 ? 13.070 16.449 -20.238 1.00 84.56 157 THR A O 1
ATOM 1184 N N . LYS A 1 158 ? 11.454 17.058 -21.683 1.00 87.69 158 LYS A N 1
ATOM 1185 C CA . LYS A 1 158 ? 10.994 15.698 -21.997 1.00 87.69 158 LYS A CA 1
ATOM 1186 C C . LYS A 1 158 ? 12.073 14.875 -22.690 1.00 87.69 158 LYS A C 1
ATOM 1188 O O . LYS A 1 158 ? 12.391 13.782 -22.224 1.00 87.69 158 LYS A O 1
ATOM 1193 N N . GLU A 1 159 ? 12.677 15.390 -23.760 1.00 87.19 159 GLU A N 1
ATOM 1194 C CA . GLU A 1 159 ? 13.742 14.660 -24.459 1.00 87.19 159 GLU A CA 1
ATOM 1195 C C . GLU A 1 159 ? 14.956 14.426 -23.554 1.00 87.19 159 GLU A C 1
ATOM 1197 O O . GLU A 1 159 ? 15.553 13.351 -23.593 1.00 87.19 159 GLU A O 1
ATOM 1202 N N . ARG A 1 160 ? 15.288 15.384 -22.679 1.00 89.50 160 ARG A N 1
ATOM 1203 C CA . ARG A 1 160 ? 16.376 15.224 -21.707 1.00 89.50 160 ARG A CA 1
ATOM 1204 C C . ARG A 1 160 ? 16.128 14.063 -20.745 1.00 89.50 160 ARG A C 1
ATOM 1206 O O . ARG A 1 160 ? 17.050 13.304 -20.464 1.00 89.50 160 ARG A O 1
ATOM 1213 N N . VAL A 1 161 ? 14.901 13.926 -20.244 1.00 90.00 161 VAL A N 1
ATOM 1214 C CA . VAL A 1 161 ? 14.522 12.823 -19.348 1.00 90.00 161 VAL A CA 1
ATOM 1215 C C . VAL A 1 161 ? 14.606 11.477 -20.073 1.00 90.00 161 VAL A C 1
ATOM 1217 O O . VAL A 1 161 ? 15.140 10.518 -19.519 1.00 90.00 161 VAL A O 1
ATOM 1220 N N . ILE A 1 162 ? 14.151 11.408 -21.326 1.00 89.12 162 ILE A N 1
ATOM 1221 C CA . ILE A 1 162 ? 14.243 10.186 -22.141 1.00 89.12 162 ILE A CA 1
ATOM 1222 C C . ILE A 1 162 ? 15.695 9.787 -22.383 1.00 89.12 162 ILE A C 1
ATOM 1224 O O . ILE A 1 162 ? 16.030 8.608 -22.274 1.00 89.12 162 ILE A O 1
ATOM 1228 N N . GLU A 1 163 ? 16.569 10.751 -22.660 1.00 90.12 163 GLU A N 1
ATOM 1229 C CA . GLU A 1 163 ? 17.984 10.466 -22.878 1.00 90.12 163 GLU A CA 1
ATOM 1230 C C . GLU A 1 163 ? 18.675 9.963 -21.603 1.00 90.12 163 GLU A C 1
ATOM 1232 O O . GLU A 1 163 ? 19.456 9.016 -21.656 1.00 90.12 163 GLU A O 1
ATOM 1237 N N . GLN A 1 164 ? 18.315 10.503 -20.434 1.00 92.75 164 GLN A N 1
ATOM 1238 C CA . GLN A 1 164 ? 18.789 9.974 -19.150 1.00 92.75 164 GLN A CA 1
ATOM 1239 C C . GLN A 1 164 ? 18.329 8.531 -18.910 1.00 92.75 164 GLN A C 1
ATOM 1241 O O . GLN A 1 164 ? 19.118 7.710 -18.444 1.00 92.75 164 GLN A O 1
ATOM 1246 N N . ILE A 1 165 ? 17.081 8.194 -19.257 1.00 91.62 165 ILE A N 1
ATOM 1247 C CA . ILE A 1 165 ? 16.592 6.811 -19.161 1.00 91.62 165 ILE A CA 1
ATOM 1248 C C . ILE A 1 165 ? 17.385 5.895 -20.102 1.00 91.62 165 ILE A C 1
ATOM 1250 O O . ILE A 1 165 ? 17.830 4.829 -19.677 1.00 91.62 165 ILE A O 1
ATOM 1254 N N . ARG A 1 166 ? 17.611 6.305 -21.358 1.00 91.69 166 ARG A N 1
ATOM 1255 C CA . ARG A 1 166 ? 18.413 5.529 -22.322 1.00 91.69 166 ARG A CA 1
ATOM 1256 C C . ARG A 1 166 ? 19.828 5.286 -21.822 1.00 91.69 166 ARG A C 1
ATOM 1258 O O . ARG A 1 166 ? 20.311 4.162 -21.927 1.00 91.69 166 ARG A O 1
ATOM 1265 N N . GLN A 1 167 ? 20.463 6.307 -21.252 1.00 94.94 167 GLN A N 1
ATOM 1266 C CA . GLN A 1 167 ? 21.798 6.184 -20.685 1.00 94.94 167 GLN A CA 1
ATOM 1267 C C . GLN A 1 167 ? 21.830 5.158 -19.543 1.00 94.94 167 GLN A C 1
ATOM 1269 O O . GLN A 1 167 ? 22.662 4.255 -19.563 1.00 94.94 167 GLN A O 1
ATOM 1274 N N . LEU A 1 168 ? 20.894 5.241 -18.592 1.00 96.06 168 LEU A N 1
ATOM 1275 C CA . LEU A 1 168 ? 20.810 4.291 -17.477 1.00 96.06 168 LEU A CA 1
ATOM 1276 C C . LEU A 1 168 ? 20.596 2.851 -17.955 1.00 96.06 168 LEU A C 1
ATOM 1278 O O . LEU A 1 168 ? 21.216 1.924 -17.431 1.00 96.06 168 LEU A O 1
ATOM 1282 N N . VAL A 1 169 ? 19.736 2.652 -18.958 1.00 95.38 169 VAL A N 1
ATOM 1283 C CA . VAL A 1 169 ? 19.512 1.318 -19.526 1.00 95.38 169 VAL A CA 1
ATOM 1284 C C . VAL A 1 169 ? 20.754 0.814 -20.258 1.00 95.38 169 VAL A C 1
ATOM 1286 O O . VAL A 1 169 ? 21.090 -0.357 -20.116 1.00 95.38 169 VAL A O 1
ATOM 1289 N N . ALA A 1 170 ? 21.466 1.671 -20.993 1.00 95.88 170 ALA A N 1
ATOM 1290 C CA . ALA A 1 170 ? 22.704 1.289 -21.667 1.00 95.88 170 ALA A CA 1
ATOM 1291 C C . ALA A 1 170 ? 23.807 0.893 -20.669 1.00 95.88 170 ALA A C 1
ATOM 1293 O O . ALA A 1 170 ? 24.496 -0.102 -20.881 1.00 95.88 170 ALA A O 1
ATOM 1294 N N . GLU A 1 171 ? 23.954 1.627 -19.564 1.00 97.31 171 GLU A N 1
ATOM 1295 C CA . GLU A 1 171 ? 24.891 1.288 -18.483 1.00 97.31 171 GLU A CA 1
ATOM 1296 C C . GLU A 1 171 ? 24.534 -0.056 -17.829 1.00 97.31 171 GLU A C 1
ATOM 1298 O O . GLU A 1 171 ? 25.405 -0.901 -17.606 1.00 97.31 171 GLU A O 1
ATOM 1303 N N . TYR A 1 172 ? 23.244 -0.292 -17.572 1.00 98.12 172 TYR A N 1
ATOM 1304 C CA . TYR A 1 172 ? 22.764 -1.574 -17.063 1.00 98.12 172 TYR A CA 1
ATOM 1305 C C . TYR A 1 172 ? 23.010 -2.721 -18.049 1.00 98.12 172 TYR A C 1
ATOM 1307 O O . TYR A 1 172 ? 23.503 -3.776 -17.651 1.00 98.12 172 TYR A O 1
ATOM 1315 N N . ASP A 1 173 ? 22.714 -2.522 -19.334 1.00 97.50 173 ASP A N 1
ATOM 1316 C CA . ASP A 1 173 ? 22.940 -3.527 -20.371 1.00 97.50 173 ASP A CA 1
ATOM 1317 C C . ASP A 1 173 ? 24.425 -3.884 -20.492 1.00 97.50 173 ASP A C 1
ATOM 1319 O O . ASP A 1 173 ? 24.775 -5.061 -20.534 1.00 97.50 173 ASP A O 1
ATOM 1323 N N . GLN A 1 174 ? 25.321 -2.896 -20.434 1.00 97.94 174 GLN A N 1
ATOM 1324 C CA . GLN A 1 174 ? 26.763 -3.146 -20.402 1.00 97.94 174 GLN A CA 1
ATOM 1325 C C . GLN A 1 174 ? 27.167 -4.032 -19.218 1.00 97.94 174 GLN A C 1
ATOM 1327 O O . GLN A 1 174 ? 27.959 -4.961 -19.394 1.00 97.94 174 GLN A O 1
ATOM 1332 N N . ALA A 1 175 ? 26.604 -3.790 -18.030 1.00 97.50 175 ALA A N 1
ATOM 1333 C CA . ALA A 1 175 ? 26.845 -4.633 -16.862 1.00 97.50 175 ALA A CA 1
ATOM 1334 C C . ALA A 1 175 ? 26.296 -6.056 -17.058 1.00 97.50 175 ALA A C 1
ATOM 1336 O O . ALA A 1 175 ? 26.993 -7.024 -16.755 1.00 97.50 175 ALA A O 1
ATOM 1337 N N . VAL A 1 176 ? 25.096 -6.196 -17.631 1.00 97.69 176 VAL A N 1
ATOM 1338 C CA . VAL A 1 176 ? 24.503 -7.496 -17.983 1.00 97.69 176 VAL A CA 1
ATOM 1339 C C . VAL A 1 176 ? 25.389 -8.250 -18.972 1.00 97.69 176 VAL A C 1
ATOM 1341 O O . VAL A 1 176 ? 25.689 -9.416 -18.736 1.00 97.69 176 VAL A O 1
ATOM 1344 N N . GLN A 1 177 ? 25.864 -7.618 -20.048 1.00 97.38 177 GLN A N 1
ATOM 1345 C CA . GLN A 1 177 ? 26.737 -8.277 -21.026 1.00 97.38 177 GLN A CA 1
ATOM 1346 C C . GLN A 1 177 ? 28.104 -8.648 -20.431 1.00 97.38 177 GLN A C 1
ATOM 1348 O O . GLN A 1 177 ? 28.640 -9.721 -20.723 1.00 97.38 177 GLN A O 1
ATOM 1353 N N . ALA A 1 178 ? 28.670 -7.792 -19.576 1.00 96.94 178 ALA A N 1
ATOM 1354 C CA . ALA A 1 178 ? 29.931 -8.070 -18.894 1.00 96.94 178 ALA A CA 1
ATOM 1355 C C . ALA A 1 178 ? 29.807 -9.259 -17.929 1.00 96.94 178 ALA A C 1
ATOM 1357 O O . ALA A 1 178 ? 30.647 -10.162 -17.950 1.00 96.94 178 ALA A O 1
ATOM 1358 N N . GLU A 1 179 ? 28.742 -9.294 -17.126 1.00 96.62 179 GLU A N 1
ATOM 1359 C CA . GLU A 1 179 ? 28.449 -10.411 -16.229 1.00 96.62 179 GLU A CA 1
ATOM 1360 C C . GLU A 1 179 ? 28.103 -11.671 -17.029 1.00 96.62 179 GLU A C 1
ATOM 1362 O O . GLU A 1 179 ? 28.535 -12.759 -16.674 1.00 96.62 179 GLU A O 1
ATOM 1367 N N . LYS A 1 180 ? 27.406 -11.547 -18.166 1.00 95.62 180 LYS A N 1
ATOM 1368 C CA . LYS A 1 180 ? 27.078 -12.686 -19.038 1.00 95.62 180 LYS A CA 1
ATOM 1369 C C . LYS A 1 180 ? 28.329 -13.400 -19.550 1.00 95.62 180 LYS A C 1
ATOM 1371 O O . LYS A 1 180 ? 28.319 -14.612 -19.739 1.00 95.62 180 LYS A O 1
ATOM 1376 N N . LYS A 1 181 ? 29.402 -12.645 -19.793 1.00 94.81 181 LYS A N 1
ATOM 1377 C CA . LYS A 1 181 ? 30.682 -13.174 -20.275 1.00 94.81 181 LYS A CA 1
ATOM 1378 C C . LYS A 1 181 ? 31.526 -13.806 -19.165 1.00 94.81 181 LYS A C 1
ATOM 1380 O O . LYS A 1 181 ? 32.241 -14.766 -19.435 1.00 94.81 181 LYS A O 1
ATOM 1385 N N . ASN A 1 182 ? 31.494 -13.232 -17.963 1.00 92.69 182 ASN A N 1
ATOM 1386 C CA . ASN A 1 182 ? 32.471 -13.529 -16.908 1.00 92.69 182 ASN A CA 1
ATOM 1387 C C . ASN A 1 182 ? 31.872 -14.219 -15.669 1.00 92.69 182 ASN A C 1
ATOM 1389 O O . ASN A 1 182 ? 32.626 -14.690 -14.820 1.00 92.69 182 ASN A O 1
ATOM 1393 N N . GLY A 1 183 ? 30.547 -14.234 -15.541 1.00 90.50 183 GLY A N 1
ATOM 1394 C CA . GLY A 1 183 ? 29.805 -14.749 -14.395 1.00 90.50 183 GLY A CA 1
ATOM 1395 C C . GLY A 1 183 ? 29.228 -16.148 -14.616 1.00 90.50 183 GLY A C 1
ATOM 1396 O O . GLY A 1 183 ? 29.476 -16.808 -15.626 1.00 90.50 183 GLY A O 1
ATOM 1397 N N . ASN A 1 184 ? 28.435 -16.601 -13.644 1.00 91.81 184 ASN A N 1
ATOM 1398 C CA . ASN A 1 184 ? 27.728 -17.878 -13.700 1.00 91.81 184 ASN A CA 1
ATOM 1399 C C . ASN A 1 184 ? 26.381 -17.699 -14.416 1.00 91.81 184 ASN A C 1
ATOM 1401 O O . ASN A 1 184 ? 25.496 -16.995 -13.917 1.00 91.81 184 ASN A O 1
ATOM 1405 N N . VAL A 1 185 ? 26.239 -18.327 -15.585 1.00 93.81 185 VAL A N 1
ATOM 1406 C CA . VAL A 1 185 ? 25.090 -18.169 -16.483 1.00 93.81 185 VAL A CA 1
ATOM 1407 C C . VAL A 1 185 ? 24.627 -19.525 -16.995 1.00 93.81 185 VAL A C 1
ATOM 1409 O O . VAL A 1 185 ? 25.419 -20.319 -17.497 1.00 93.81 185 VAL A O 1
ATOM 1412 N N . GLU A 1 186 ? 23.322 -19.755 -16.930 1.00 92.69 186 GLU A N 1
ATOM 1413 C CA . GLU A 1 186 ? 22.654 -20.890 -17.555 1.00 92.69 186 GLU A CA 1
ATOM 1414 C C . GLU A 1 186 ? 21.924 -20.431 -18.819 1.00 92.69 186 GLU A C 1
ATOM 1416 O O . GLU A 1 186 ? 21.225 -19.419 -18.799 1.00 92.69 186 GLU A O 1
ATOM 1421 N N . PHE A 1 187 ? 22.059 -21.188 -19.907 1.00 92.69 187 PHE A N 1
ATOM 1422 C CA . PHE A 1 187 ? 21.397 -20.909 -21.179 1.00 92.69 187 PHE A CA 1
ATOM 1423 C C . PHE A 1 187 ? 20.267 -21.902 -21.425 1.00 92.69 187 PHE A C 1
ATOM 1425 O O . PHE A 1 187 ? 20.412 -23.101 -21.191 1.00 92.69 187 PHE A O 1
ATOM 1432 N N . SER A 1 188 ? 19.147 -21.401 -21.931 1.00 90.06 188 SER A N 1
ATOM 1433 C CA . SER A 1 188 ? 17.990 -22.209 -22.310 1.00 90.06 188 SER A CA 1
ATOM 1434 C C . SER A 1 188 ? 17.226 -21.551 -23.460 1.00 90.06 188 SER A C 1
ATOM 1436 O O . SER A 1 188 ? 17.632 -20.513 -23.983 1.00 90.06 188 SER A O 1
ATOM 1438 N N . LYS A 1 189 ? 16.124 -22.175 -23.877 1.00 88.44 189 LYS A N 1
ATOM 1439 C CA . LYS A 1 189 ? 15.222 -21.657 -24.904 1.00 88.44 189 LYS A CA 1
ATOM 1440 C C . LYS A 1 189 ? 13.854 -21.395 -24.302 1.00 88.44 189 LYS A C 1
ATOM 1442 O O . LYS A 1 189 ? 13.380 -22.193 -23.493 1.00 88.44 189 LYS A O 1
ATOM 1447 N N . ASP A 1 190 ? 13.206 -20.317 -24.728 1.00 79.56 190 ASP A N 1
ATOM 1448 C CA . ASP A 1 190 ? 11.801 -20.119 -24.411 1.00 79.56 190 ASP A CA 1
ATOM 1449 C C . ASP A 1 190 ? 10.957 -21.244 -25.033 1.00 79.56 190 ASP A C 1
ATOM 1451 O O . ASP A 1 190 ? 11.042 -21.462 -26.244 1.00 79.56 190 ASP A O 1
ATOM 1455 N N . PRO A 1 191 ? 10.134 -21.962 -24.254 1.00 77.56 191 PRO A N 1
ATOM 1456 C CA . PRO A 1 191 ? 9.358 -23.084 -24.777 1.00 77.56 191 PRO A CA 1
ATOM 1457 C C . PRO A 1 191 ? 8.222 -22.655 -25.721 1.00 77.56 191 PRO A C 1
ATOM 1459 O O . PRO A 1 191 ? 7.687 -23.493 -26.441 1.00 77.56 191 PRO A O 1
ATOM 1462 N N . THR A 1 192 ? 7.846 -21.374 -25.712 1.00 78.19 192 THR A N 1
ATOM 1463 C CA . THR A 1 192 ? 6.753 -20.798 -26.507 1.00 78.19 192 THR A CA 1
ATOM 1464 C C . THR A 1 192 ? 7.286 -20.106 -27.760 1.00 78.19 192 THR A C 1
ATOM 1466 O O . THR A 1 192 ? 6.764 -20.330 -28.849 1.00 78.19 192 THR A O 1
ATOM 1469 N N . THR A 1 193 ? 8.321 -19.272 -27.624 1.00 83.38 193 THR A N 1
ATOM 1470 C CA . THR A 1 193 ? 8.864 -18.442 -28.713 1.00 83.38 193 THR A CA 1
ATOM 1471 C C . THR A 1 193 ? 10.127 -19.023 -29.350 1.00 83.38 193 THR A C 1
ATOM 1473 O O . THR A 1 193 ? 10.465 -18.655 -30.472 1.00 83.38 193 THR A O 1
ATOM 1476 N N . GLY A 1 194 ? 10.834 -19.935 -28.674 1.00 84.31 194 GLY A N 1
ATOM 1477 C CA . GLY A 1 194 ? 12.114 -20.489 -29.136 1.00 84.31 194 GLY A CA 1
ATOM 1478 C C . GLY A 1 194 ? 13.302 -19.523 -29.028 1.00 84.31 194 GLY A C 1
ATOM 1479 O O . GLY A 1 194 ? 14.403 -19.832 -29.503 1.00 84.31 194 GLY A O 1
ATOM 1480 N N . GLU A 1 195 ? 13.103 -18.357 -28.415 1.00 84.94 195 GLU A N 1
ATOM 1481 C CA . GLU A 1 195 ? 14.146 -17.352 -28.205 1.00 84.94 195 GLU A CA 1
ATOM 1482 C C . GLU A 1 195 ? 15.176 -17.813 -27.171 1.00 84.94 195 GLU A C 1
ATOM 1484 O O . GLU A 1 195 ? 14.876 -18.610 -26.279 1.00 84.94 195 GLU A O 1
ATOM 1489 N N . ASP A 1 196 ? 16.409 -17.320 -27.295 1.00 86.19 196 ASP A N 1
ATOM 1490 C CA . ASP A 1 196 ? 17.451 -17.586 -26.304 1.00 86.19 196 ASP A CA 1
ATOM 1491 C C . ASP A 1 196 ? 17.132 -16.890 -24.980 1.00 86.19 196 ASP A C 1
ATOM 1493 O O . ASP A 1 196 ? 16.922 -15.678 -24.926 1.00 86.19 196 ASP A O 1
ATOM 1497 N N . ILE A 1 197 ? 17.165 -17.669 -23.903 1.00 90.06 197 ILE A N 1
ATOM 1498 C CA . ILE A 1 197 ? 17.062 -17.196 -22.526 1.00 90.06 197 ILE A CA 1
ATOM 1499 C C . ILE A 1 197 ? 18.398 -17.462 -21.851 1.00 90.06 197 ILE A C 1
ATOM 1501 O O . ILE A 1 197 ? 18.990 -18.534 -22.010 1.00 90.06 197 ILE A O 1
ATOM 1505 N N . PHE A 1 198 ? 18.862 -16.509 -21.052 1.00 93.06 198 PHE A N 1
ATOM 1506 C CA . PHE A 1 198 ? 19.999 -16.734 -20.173 1.00 93.06 198 PHE A CA 1
ATOM 1507 C C . PHE A 1 198 ? 19.679 -16.247 -18.767 1.00 93.06 198 PHE A C 1
ATOM 1509 O O . PHE A 1 198 ? 19.115 -15.174 -18.601 1.00 93.06 198 PHE A O 1
ATOM 1516 N N . LEU A 1 199 ? 20.019 -17.048 -17.762 1.00 91.81 199 LEU A N 1
ATOM 1517 C CA . LEU A 1 199 ? 19.750 -16.763 -16.357 1.00 91.81 199 LEU A CA 1
ATOM 1518 C C . LEU A 1 199 ? 21.056 -16.749 -15.578 1.00 91.81 199 LEU A C 1
ATOM 1520 O O . LEU A 1 199 ? 21.816 -17.716 -15.601 1.00 91.81 199 LEU A O 1
ATOM 1524 N N . PHE A 1 200 ? 21.285 -15.665 -14.845 1.00 91.44 200 PHE A N 1
ATOM 1525 C CA . PHE A 1 200 ? 22.385 -15.596 -13.896 1.00 91.44 200 PHE A CA 1
ATOM 1526 C C . PHE A 1 200 ? 22.124 -16.500 -12.694 1.00 91.44 200 PHE A C 1
ATOM 1528 O O . PHE A 1 200 ? 20.974 -16.706 -12.298 1.00 91.44 200 PHE A O 1
ATOM 1535 N N . LYS A 1 201 ? 23.199 -17.007 -12.090 1.00 91.31 201 LYS A N 1
ATOM 1536 C CA . LYS A 1 201 ? 23.157 -17.827 -10.874 1.00 91.31 201 LYS A CA 1
ATOM 1537 C C . LYS A 1 201 ? 23.994 -17.215 -9.759 1.00 91.31 201 LYS A C 1
ATOM 1539 O O . LYS A 1 201 ? 24.905 -16.420 -10.009 1.00 91.31 201 LYS A O 1
ATOM 1544 N N . ASP A 1 202 ? 23.669 -17.603 -8.531 1.00 90.00 202 ASP A N 1
ATOM 1545 C CA . ASP A 1 202 ? 24.430 -17.293 -7.319 1.00 90.00 202 ASP A CA 1
ATOM 1546 C C . ASP A 1 202 ? 24.756 -15.794 -7.191 1.00 90.00 202 ASP A C 1
ATOM 1548 O O . ASP A 1 202 ? 23.884 -14.932 -7.320 1.00 90.00 202 ASP A O 1
ATOM 1552 N N . GLU A 1 203 ? 26.026 -15.459 -6.973 1.00 92.25 203 GLU A N 1
ATOM 1553 C CA . GLU A 1 203 ? 26.484 -14.079 -6.851 1.00 92.25 203 GLU A CA 1
ATOM 1554 C C . GLU A 1 203 ? 26.254 -13.248 -8.120 1.00 92.25 203 GLU A C 1
ATOM 1556 O O . GLU A 1 203 ? 26.045 -12.040 -8.027 1.00 92.25 203 GLU A O 1
ATOM 1561 N N . SER A 1 204 ? 26.261 -13.878 -9.301 1.00 90.88 204 SER A N 1
ATOM 1562 C CA . SER A 1 204 ? 26.006 -13.179 -10.571 1.00 90.88 204 SER A CA 1
ATOM 1563 C C . SER A 1 204 ? 24.544 -12.734 -10.637 1.00 90.88 204 SER A C 1
ATOM 1565 O O . SER A 1 204 ? 24.246 -11.615 -11.050 1.00 90.88 204 SER A O 1
ATOM 1567 N N . PHE A 1 205 ? 23.627 -13.581 -10.149 1.00 93.69 205 PHE A N 1
ATOM 1568 C CA . PHE A 1 205 ? 22.213 -13.233 -10.018 1.00 93.69 205 PHE A CA 1
ATOM 1569 C C . PHE A 1 205 ? 22.020 -12.096 -9.018 1.00 93.69 205 PHE A C 1
ATOM 1571 O O . PHE A 1 205 ? 21.384 -11.101 -9.352 1.00 93.69 205 PHE A O 1
ATOM 1578 N N . ALA A 1 206 ? 22.622 -12.202 -7.829 1.00 88.81 206 ALA A N 1
ATOM 1579 C CA . ALA A 1 206 ? 22.509 -11.175 -6.795 1.00 88.81 206 ALA A CA 1
ATOM 1580 C C . ALA A 1 206 ? 23.026 -9.802 -7.268 1.00 88.81 206 ALA A C 1
ATOM 1582 O O . ALA A 1 206 ? 22.370 -8.786 -7.035 1.00 88.81 206 ALA A O 1
ATOM 1583 N N . ARG A 1 207 ? 24.162 -9.763 -7.984 1.00 93.25 207 ARG A N 1
ATOM 1584 C CA . ARG A 1 207 ? 24.709 -8.524 -8.565 1.00 93.25 207 ARG A CA 1
ATOM 1585 C C . ARG A 1 207 ? 23.756 -7.892 -9.576 1.00 93.25 207 ARG A C 1
ATOM 1587 O O . ARG A 1 207 ? 23.438 -6.709 -9.459 1.00 93.25 207 ARG A O 1
ATOM 1594 N N . ILE A 1 208 ? 23.291 -8.667 -10.556 1.00 96.25 208 ILE A N 1
ATOM 1595 C CA . ILE A 1 208 ? 22.417 -8.147 -11.615 1.00 96.25 208 ILE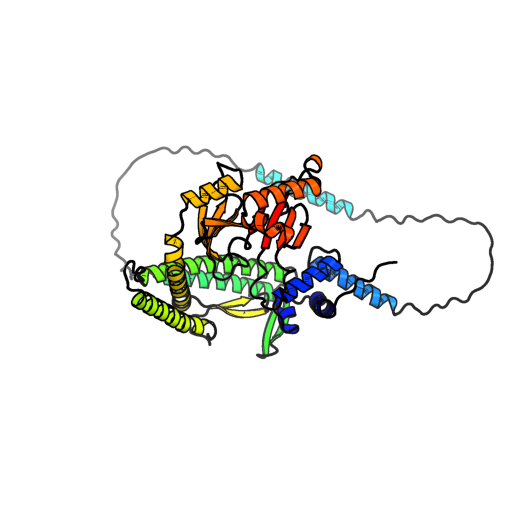 A CA 1
ATOM 1596 C C . ILE A 1 208 ? 21.040 -7.767 -11.075 1.00 96.25 208 ILE A C 1
ATOM 1598 O O . ILE A 1 208 ? 20.474 -6.778 -11.540 1.00 96.25 208 ILE A O 1
ATOM 1602 N N . LEU A 1 209 ? 20.521 -8.492 -10.082 1.00 93.25 209 LEU A N 1
ATOM 1603 C CA . LEU A 1 209 ? 19.283 -8.134 -9.397 1.00 93.25 209 LEU A CA 1
ATOM 1604 C C . LEU A 1 209 ? 19.416 -6.779 -8.693 1.00 93.25 209 LEU A C 1
ATOM 1606 O O . LEU A 1 209 ? 18.604 -5.896 -8.948 1.00 93.25 209 LEU A O 1
ATOM 1610 N N . GLY A 1 210 ? 20.478 -6.563 -7.910 1.00 90.62 210 GLY A N 1
ATOM 1611 C CA . GLY A 1 210 ? 20.704 -5.275 -7.245 1.00 90.62 210 GLY A CA 1
ATOM 1612 C C . GLY A 1 210 ? 20.873 -4.106 -8.228 1.00 90.62 210 GLY A C 1
ATOM 1613 O O . GLY A 1 210 ? 20.355 -3.012 -8.001 1.00 90.62 210 GLY A O 1
ATOM 1614 N N . LEU A 1 211 ? 21.543 -4.330 -9.365 1.00 96.56 211 LEU A N 1
ATOM 1615 C CA . LEU A 1 211 ? 21.629 -3.329 -10.437 1.00 96.56 211 LEU A CA 1
ATOM 1616 C C . LEU A 1 211 ? 20.273 -3.078 -11.110 1.00 96.56 211 LEU A C 1
ATOM 1618 O O . LEU A 1 211 ? 19.969 -1.936 -11.451 1.00 96.56 211 LEU A O 1
ATOM 1622 N N . ASN A 1 212 ? 19.452 -4.117 -11.283 1.00 95.62 212 ASN A N 1
ATOM 1623 C CA . ASN A 1 212 ? 18.106 -3.991 -11.837 1.00 95.62 212 ASN A CA 1
ATOM 1624 C C . ASN A 1 212 ? 17.200 -3.172 -10.909 1.00 95.62 212 ASN A C 1
ATOM 1626 O O . ASN A 1 212 ? 16.513 -2.267 -11.372 1.00 95.62 212 ASN A O 1
ATOM 1630 N N . GLU A 1 213 ? 17.241 -3.430 -9.602 1.00 92.44 213 GLU A N 1
ATOM 1631 C CA . GLU A 1 213 ? 16.505 -2.656 -8.596 1.00 92.44 213 GLU A CA 1
ATOM 1632 C C . GLU A 1 213 ? 16.906 -1.174 -8.629 1.00 92.44 213 GLU A C 1
ATOM 1634 O O . GLU A 1 213 ? 16.042 -0.296 -8.689 1.00 92.44 213 GLU A O 1
ATOM 1639 N N . LYS A 1 214 ? 18.215 -0.890 -8.691 1.00 94.44 214 LYS A N 1
ATOM 1640 C CA . LYS A 1 214 ? 18.757 0.472 -8.821 1.00 94.44 214 LYS A CA 1
ATOM 1641 C C . LYS A 1 214 ? 18.304 1.160 -10.112 1.00 94.44 214 LYS A C 1
ATOM 1643 O O . LYS A 1 214 ? 17.957 2.343 -10.099 1.00 94.44 214 LYS A O 1
ATOM 1648 N N . LEU A 1 215 ? 18.322 0.432 -11.231 1.00 94.81 215 LEU A N 1
ATOM 1649 C CA . LEU A 1 215 ? 17.835 0.922 -12.518 1.00 94.81 215 LEU A CA 1
ATOM 1650 C C . LEU A 1 215 ? 16.363 1.328 -12.404 1.00 94.81 215 LEU A C 1
ATOM 1652 O O . LEU A 1 215 ? 16.011 2.442 -12.788 1.00 94.81 215 LEU A O 1
ATOM 1656 N N . TRP A 1 216 ? 15.522 0.461 -11.837 1.00 91.81 216 TRP A N 1
ATOM 1657 C CA . TRP A 1 216 ? 14.094 0.724 -11.674 1.00 91.81 216 TRP A CA 1
ATOM 1658 C C . TRP A 1 216 ? 13.807 1.900 -10.746 1.00 91.81 216 TRP A C 1
ATOM 1660 O O . TRP A 1 216 ? 12.951 2.719 -11.072 1.00 91.81 216 TRP A O 1
ATOM 1670 N N . GLU A 1 217 ? 14.534 2.041 -9.638 1.00 92.19 217 GLU A N 1
ATOM 1671 C CA . GLU A 1 217 ? 14.429 3.208 -8.753 1.00 92.19 217 GLU A CA 1
ATOM 1672 C C . GLU A 1 217 ? 14.649 4.518 -9.534 1.00 92.19 217 GLU A C 1
ATOM 1674 O O . GLU A 1 217 ? 13.827 5.440 -9.481 1.00 92.19 217 GLU A O 1
ATOM 1679 N N . ASN A 1 218 ? 15.724 4.578 -10.326 1.00 93.12 218 ASN A N 1
ATOM 1680 C CA . ASN A 1 218 ? 16.071 5.759 -11.113 1.00 93.12 218 ASN A CA 1
ATOM 1681 C C . ASN A 1 218 ? 15.085 6.015 -12.261 1.00 93.12 218 ASN A C 1
ATOM 1683 O O . ASN A 1 218 ? 14.646 7.152 -12.451 1.00 93.12 218 ASN A O 1
ATOM 1687 N N . ILE A 1 219 ? 14.711 4.972 -13.009 1.00 90.75 219 ILE A N 1
ATOM 1688 C CA . ILE A 1 219 ? 13.726 5.065 -14.092 1.00 90.75 219 ILE A CA 1
ATOM 1689 C C . ILE A 1 219 ? 12.386 5.559 -13.552 1.00 90.75 219 ILE A C 1
ATOM 1691 O O . ILE A 1 219 ? 11.802 6.467 -14.135 1.00 90.75 219 ILE A O 1
ATOM 1695 N N . ASN A 1 220 ? 11.913 5.022 -12.426 1.00 89.31 220 ASN A N 1
ATOM 1696 C CA . ASN A 1 220 ? 10.641 5.431 -11.831 1.00 89.31 220 ASN A CA 1
ATOM 1697 C C . ASN A 1 220 ? 10.656 6.911 -11.437 1.00 89.31 220 ASN A C 1
ATOM 1699 O O . ASN A 1 220 ? 9.688 7.628 -11.693 1.00 89.31 220 ASN A O 1
ATOM 1703 N N . ARG A 1 221 ? 11.773 7.401 -10.885 1.00 91.25 221 ARG A N 1
ATOM 1704 C CA . ARG A 1 221 ? 11.953 8.824 -10.572 1.00 91.25 221 ARG A CA 1
ATOM 1705 C C . ARG A 1 221 ? 11.923 9.704 -11.826 1.00 91.25 221 ARG A C 1
ATOM 1707 O O . ARG A 1 221 ? 11.287 10.757 -11.816 1.00 91.25 221 ARG A O 1
ATOM 1714 N N . LEU A 1 222 ? 12.599 9.287 -12.894 1.00 91.00 222 LEU A N 1
ATOM 1715 C CA . LEU A 1 222 ? 12.626 10.011 -14.168 1.00 91.00 222 LEU A CA 1
ATOM 1716 C C . LEU A 1 222 ? 11.258 10.003 -14.857 1.00 91.00 222 LEU A C 1
ATOM 1718 O O . LEU A 1 222 ? 10.795 11.043 -15.314 1.00 91.00 222 LEU A O 1
ATOM 1722 N N . ASN A 1 223 ? 10.568 8.866 -14.857 1.00 89.25 223 ASN A N 1
ATOM 1723 C CA . ASN A 1 223 ? 9.211 8.754 -15.376 1.00 89.25 223 ASN A CA 1
ATOM 1724 C C . ASN A 1 223 ? 8.225 9.626 -14.598 1.00 89.25 223 ASN A C 1
ATOM 1726 O O . ASN A 1 223 ? 7.380 10.264 -15.218 1.00 89.25 223 ASN A O 1
ATOM 1730 N N . ALA A 1 224 ? 8.341 9.710 -13.269 1.00 90.12 224 ALA A N 1
ATOM 1731 C CA . ALA A 1 224 ? 7.518 10.620 -12.473 1.00 90.12 224 ALA A CA 1
ATOM 1732 C C . ALA A 1 224 ? 7.723 12.086 -12.895 1.00 90.12 224 ALA A C 1
ATOM 1734 O O . ALA A 1 224 ? 6.748 12.816 -13.073 1.00 90.12 224 ALA A O 1
ATOM 1735 N N . LEU A 1 225 ? 8.975 12.495 -13.137 1.00 91.19 225 LEU A N 1
ATOM 1736 C CA . LEU A 1 225 ? 9.284 13.821 -13.676 1.00 91.19 225 LEU A CA 1
ATOM 1737 C C . LEU A 1 225 ? 8.706 14.011 -15.088 1.00 91.19 225 LEU A C 1
ATOM 1739 O O . LEU A 1 225 ? 8.127 15.056 -15.371 1.00 91.19 225 LEU A O 1
ATOM 1743 N N . TYR A 1 226 ? 8.819 13.010 -15.964 1.00 91.50 226 TYR A N 1
ATOM 1744 C CA . TYR A 1 226 ? 8.255 13.078 -17.314 1.00 91.50 226 TYR A CA 1
ATOM 1745 C C . TYR A 1 226 ? 6.733 13.252 -17.280 1.00 91.50 226 TYR A C 1
ATOM 1747 O O . TYR A 1 226 ? 6.198 14.112 -17.974 1.00 91.50 226 TYR A O 1
ATOM 1755 N N . VAL A 1 227 ? 6.036 12.463 -16.456 1.00 90.25 227 VAL A N 1
ATOM 1756 C CA . VAL A 1 227 ? 4.580 12.549 -16.260 1.00 90.25 227 VAL A CA 1
ATOM 1757 C C . VAL A 1 227 ? 4.186 13.938 -15.768 1.00 90.25 227 VAL A C 1
ATOM 1759 O O . VAL A 1 227 ? 3.202 14.493 -16.250 1.00 90.25 227 VAL A O 1
ATOM 1762 N N . GLN A 1 228 ? 4.958 14.524 -14.850 1.00 90.88 228 GLN A N 1
ATOM 1763 C CA . GLN A 1 228 ? 4.713 15.882 -14.372 1.00 90.88 228 GLN A CA 1
ATOM 1764 C C . GLN A 1 228 ? 4.827 16.907 -15.507 1.00 90.88 228 GLN A C 1
ATOM 1766 O O . GLN A 1 228 ? 3.890 17.668 -15.732 1.00 90.88 228 GLN A O 1
ATOM 1771 N N . VAL A 1 229 ? 5.923 16.880 -16.272 1.00 90.56 229 VAL A N 1
ATOM 1772 C CA . VAL A 1 229 ? 6.113 17.784 -17.421 1.00 90.56 229 VAL A CA 1
ATOM 1773 C C . VAL A 1 229 ? 5.005 17.589 -18.460 1.00 90.56 229 VAL A C 1
ATOM 1775 O O . VAL A 1 229 ? 4.444 18.558 -18.963 1.00 90.56 229 VAL A O 1
ATOM 1778 N N . TYR A 1 230 ? 4.637 16.337 -18.744 1.00 90.06 2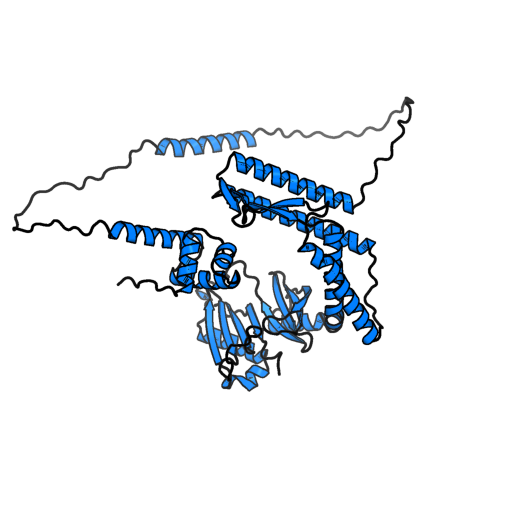30 TYR A N 1
ATOM 1779 C CA . TYR A 1 230 ? 3.534 16.004 -19.642 1.00 90.06 230 TYR A CA 1
ATOM 1780 C C . TYR A 1 230 ? 2.212 16.615 -19.177 1.00 90.06 230 TYR A C 1
ATOM 1782 O O . TYR A 1 230 ? 1.487 17.211 -19.972 1.00 90.06 230 TYR A O 1
ATOM 1790 N N . ARG A 1 231 ? 1.901 16.492 -17.886 1.00 88.88 231 ARG A N 1
ATOM 1791 C CA . ARG A 1 231 ? 0.684 17.042 -17.289 1.00 88.88 231 ARG A CA 1
ATOM 1792 C C . ARG A 1 231 ? 0.656 18.570 -17.349 1.00 88.88 231 ARG A C 1
ATOM 1794 O O . ARG A 1 231 ? -0.384 19.133 -17.686 1.00 88.88 231 ARG A O 1
ATOM 1801 N N . ASP A 1 232 ? 1.779 19.224 -17.065 1.00 88.88 232 ASP A N 1
ATOM 1802 C CA . ASP A 1 232 ? 1.906 20.686 -17.117 1.00 88.88 232 ASP A CA 1
ATOM 1803 C C . ASP A 1 232 ? 1.690 21.228 -18.542 1.00 88.88 232 ASP A C 1
ATOM 1805 O O . ASP A 1 232 ? 1.071 22.279 -18.729 1.00 88.88 232 ASP A O 1
ATOM 1809 N N . GLU A 1 233 ? 2.147 20.491 -19.558 1.00 88.81 233 GLU A N 1
ATOM 1810 C CA . GLU A 1 233 ? 1.902 20.803 -20.971 1.00 88.81 233 GLU A CA 1
ATOM 1811 C C . GLU A 1 233 ? 0.457 20.528 -21.398 1.00 88.81 233 GLU A C 1
ATOM 1813 O O . GLU A 1 233 ? -0.132 21.342 -22.114 1.00 88.81 233 GLU A O 1
ATOM 1818 N N . LEU A 1 234 ? -0.125 19.410 -20.942 1.00 86.00 234 LEU A N 1
ATOM 1819 C CA . LEU A 1 234 ? -1.509 19.026 -21.232 1.00 86.00 234 LEU A CA 1
ATOM 1820 C C . LEU A 1 234 ? -2.505 20.072 -20.715 1.00 86.00 234 LEU A C 1
ATOM 1822 O O . LEU A 1 234 ? -3.571 20.236 -21.308 1.00 86.00 234 LEU A O 1
ATOM 1826 N N . LYS A 1 235 ? -2.160 20.773 -19.622 1.00 81.62 235 LYS A N 1
ATOM 1827 C CA . LYS A 1 235 ? -3.019 21.751 -18.931 1.00 81.62 235 LYS A CA 1
ATOM 1828 C C . LYS A 1 235 ? -4.432 21.195 -18.718 1.00 81.62 235 LYS A C 1
ATOM 1830 O O . LYS A 1 235 ? -5.400 21.783 -19.214 1.00 81.62 235 LYS A O 1
ATOM 1835 N N . PRO A 1 236 ? -4.565 20.046 -18.027 1.00 76.50 236 PRO A N 1
ATOM 1836 C CA . PRO A 1 236 ? -5.860 19.414 -17.846 1.00 76.50 236 PRO A CA 1
ATOM 1837 C C . PRO A 1 236 ? -6.827 20.396 -17.189 1.00 76.50 236 PRO A C 1
ATOM 1839 O O . PRO A 1 236 ? -6.459 21.146 -16.281 1.00 76.50 236 PRO A O 1
ATOM 1842 N N . THR A 1 237 ? -8.070 20.408 -17.663 1.00 69.50 237 THR A N 1
ATOM 1843 C CA . THR A 1 237 ? -9.102 21.244 -17.058 1.00 69.50 237 THR A CA 1
ATOM 1844 C C . THR A 1 237 ? -9.287 20.815 -15.598 1.00 69.50 237 THR A C 1
ATOM 1846 O O . THR A 1 237 ? -9.456 19.618 -15.347 1.00 69.50 237 THR A O 1
ATOM 1849 N N . PRO A 1 238 ? -9.246 21.755 -14.634 1.00 64.56 238 PRO A N 1
ATOM 1850 C CA . PRO A 1 238 ? -9.519 21.446 -13.238 1.00 64.56 238 PRO A CA 1
ATOM 1851 C C . PRO A 1 238 ? -10.891 20.794 -13.075 1.00 64.56 238 PRO A C 1
ATOM 1853 O O . PRO A 1 238 ? -11.796 21.031 -13.878 1.00 64.56 238 PRO A O 1
ATOM 1856 N N . PHE A 1 239 ? -11.059 20.014 -12.006 1.00 63.12 239 PHE A N 1
ATOM 1857 C CA . PHE A 1 239 ? -12.352 19.418 -11.685 1.00 63.12 239 PHE A CA 1
ATOM 1858 C C . PHE A 1 239 ? -13.445 20.485 -11.648 1.00 63.12 239 PHE A C 1
ATOM 1860 O O . PHE A 1 239 ? -13.273 21.504 -10.969 1.00 63.12 239 PHE A O 1
ATOM 1867 N N . PRO A 1 240 ? -14.562 20.279 -12.363 1.00 58.25 240 PRO A N 1
ATOM 1868 C CA . PRO A 1 240 ? -15.654 21.226 -12.321 1.00 58.25 240 PRO A CA 1
ATOM 1869 C C . PRO A 1 240 ? -16.222 21.254 -10.901 1.00 58.25 240 PRO A C 1
ATOM 1871 O O . PRO A 1 240 ? -16.760 20.273 -10.398 1.00 58.25 240 PRO A O 1
ATOM 1874 N N . THR A 1 241 ? -16.089 22.400 -10.241 1.00 57.09 241 THR A N 1
ATOM 1875 C CA . THR A 1 241 ? -16.573 22.608 -8.870 1.00 57.09 241 THR A CA 1
ATOM 1876 C C . THR A 1 241 ? -18.087 22.839 -8.808 1.00 57.09 241 THR A C 1
ATOM 1878 O O . THR A 1 241 ? -18.643 22.893 -7.714 1.00 57.09 241 THR A O 1
ATOM 1881 N N . GLN A 1 242 ? -18.757 22.993 -9.962 1.00 55.25 242 GLN A N 1
ATOM 1882 C CA . GLN A 1 242 ? -20.174 23.381 -10.072 1.00 55.25 242 GLN A CA 1
ATOM 1883 C C . GLN A 1 242 ? -20.937 22.728 -11.248 1.00 55.25 242 GLN A C 1
ATOM 1885 O O . GLN A 1 242 ? -21.968 23.248 -11.666 1.00 55.25 242 GLN A O 1
ATOM 1890 N N . SER A 1 243 ? -20.460 21.618 -11.820 1.00 60.12 243 SER A N 1
ATOM 1891 C CA . SER A 1 243 ? -21.213 20.910 -12.874 1.00 60.12 243 SER A CA 1
ATOM 1892 C C . SER A 1 243 ? -22.402 20.135 -12.306 1.00 60.12 243 SER A C 1
ATOM 1894 O O . SER A 1 243 ? -22.338 19.630 -11.183 1.00 60.12 243 SER A O 1
ATOM 1896 N N . SER A 1 244 ? -23.458 19.970 -13.104 1.00 66.75 244 SER A N 1
ATOM 1897 C CA . SER A 1 244 ? -24.543 19.036 -12.777 1.00 66.75 244 SER A CA 1
ATOM 1898 C C . SER A 1 244 ? -24.017 17.595 -12.622 1.00 66.75 244 SER A C 1
ATOM 1900 O O . SER A 1 244 ? -22.948 17.242 -13.136 1.00 66.75 244 SER A O 1
ATOM 1902 N N . THR A 1 245 ? -24.759 16.731 -11.918 1.00 69.94 245 THR A N 1
ATOM 1903 C CA . THR A 1 245 ? -24.393 15.311 -11.730 1.00 69.94 245 THR A CA 1
ATOM 1904 C C . THR A 1 245 ? -24.234 14.567 -13.061 1.00 69.94 245 THR A C 1
ATOM 1906 O O . THR A 1 245 ? -23.372 13.698 -13.184 1.00 69.94 245 THR A O 1
ATOM 1909 N N . GLU A 1 246 ? -25.021 14.935 -14.074 1.00 74.31 246 GLU A N 1
ATOM 1910 C CA . GLU A 1 246 ? -24.984 14.351 -15.420 1.00 74.31 246 GLU A CA 1
ATOM 1911 C C . GLU A 1 246 ? -23.733 14.770 -16.204 1.00 74.31 246 GLU A C 1
ATOM 1913 O O . GLU A 1 246 ? -23.047 13.912 -16.761 1.00 74.31 246 GLU A O 1
ATOM 1918 N N . GLU A 1 247 ? -23.372 16.056 -16.187 1.00 70.12 247 GLU A N 1
ATOM 1919 C CA . GLU A 1 247 ? -22.132 16.557 -16.802 1.00 70.12 247 GLU A CA 1
ATOM 1920 C C . GLU A 1 247 ? -20.886 15.970 -16.124 1.00 70.12 247 GLU A C 1
ATOM 1922 O O . GLU A 1 247 ? -19.935 15.572 -16.800 1.00 70.12 247 GLU A O 1
ATOM 1927 N N . SER A 1 248 ? -20.916 15.841 -14.792 1.00 74.19 248 SER A N 1
ATOM 1928 C CA . SER A 1 248 ? -19.849 15.193 -14.015 1.00 74.19 248 SER A CA 1
ATOM 1929 C C . SER A 1 248 ? -19.654 13.737 -14.425 1.00 74.19 248 SER A C 1
ATOM 1931 O O . SER A 1 248 ? -18.523 13.299 -14.643 1.00 74.19 248 SER A O 1
ATOM 1933 N N . LYS A 1 249 ? -20.756 12.992 -14.564 1.00 79.94 249 LYS A N 1
ATOM 1934 C CA . LYS A 1 249 ? -20.727 11.593 -14.992 1.00 79.94 249 LYS A CA 1
ATOM 1935 C C . LYS A 1 249 ? -20.231 11.456 -16.432 1.00 79.94 249 LYS A C 1
ATOM 1937 O O . LYS A 1 249 ? -19.394 10.603 -16.703 1.00 79.94 249 LYS A O 1
ATOM 1942 N N . ALA A 1 250 ? -20.693 12.305 -17.350 1.00 81.88 250 ALA A N 1
ATOM 1943 C CA . ALA A 1 250 ? -20.254 12.274 -18.744 1.00 81.88 250 ALA A CA 1
ATOM 1944 C C . ALA A 1 250 ? -18.749 12.564 -18.889 1.00 81.88 250 ALA A C 1
ATOM 1946 O O . ALA A 1 250 ? -18.072 11.925 -19.701 1.00 81.88 250 ALA A O 1
ATOM 1947 N N . TYR A 1 251 ? -18.218 13.492 -18.085 1.00 82.31 251 TYR A N 1
ATOM 1948 C CA . TYR A 1 251 ? -16.785 13.774 -18.029 1.00 82.31 251 TYR A CA 1
ATOM 1949 C C . TYR A 1 251 ? -15.988 12.586 -17.477 1.00 82.31 251 TYR A C 1
ATOM 1951 O O . TYR A 1 251 ? -15.009 12.177 -18.101 1.00 82.31 251 TYR A O 1
ATOM 1959 N N . TYR A 1 252 ? -16.438 11.977 -16.376 1.00 83.12 252 TYR A N 1
ATOM 1960 C CA . TYR A 1 252 ? -15.825 10.761 -15.834 1.00 83.12 252 TYR A CA 1
ATOM 1961 C C . TYR A 1 252 ? -15.803 9.619 -16.856 1.00 83.12 252 TYR A C 1
ATOM 1963 O O . TYR A 1 252 ? -14.739 9.078 -17.153 1.00 83.12 252 TYR A O 1
ATOM 1971 N N . ASP A 1 253 ? -16.949 9.317 -17.473 1.00 85.75 253 ASP A N 1
ATOM 1972 C CA . ASP A 1 253 ? -17.064 8.274 -18.496 1.00 85.75 253 ASP A CA 1
ATOM 1973 C C . ASP A 1 253 ? -16.128 8.565 -19.692 1.00 85.75 253 ASP A C 1
ATOM 1975 O O . ASP A 1 253 ? -15.591 7.650 -20.317 1.00 85.75 253 ASP A O 1
ATOM 1979 N N . SER A 1 254 ? -15.900 9.843 -20.019 1.00 86.25 254 SER A N 1
ATOM 1980 C CA . SER A 1 254 ? -14.933 10.260 -21.042 1.00 86.25 254 SER A CA 1
ATOM 1981 C C . SER A 1 254 ? -13.482 10.001 -20.632 1.00 86.25 254 SER A C 1
ATOM 1983 O O . SER A 1 254 ? -12.704 9.518 -21.457 1.00 86.25 254 SER A O 1
ATOM 1985 N N . LEU A 1 255 ? -13.110 10.296 -19.382 1.00 84.75 255 LEU A N 1
ATOM 1986 C CA . LEU A 1 255 ? -11.771 10.012 -18.858 1.00 84.75 255 LEU A CA 1
ATOM 1987 C C . LEU A 1 255 ? -11.493 8.509 -18.827 1.00 84.75 255 LEU A C 1
ATOM 1989 O O . LEU A 1 255 ? -10.428 8.093 -19.277 1.00 84.75 255 LEU A O 1
ATOM 1993 N N . VAL A 1 256 ? -12.455 7.704 -18.363 1.00 85.69 256 VAL A N 1
ATOM 1994 C CA . VAL A 1 256 ? -12.346 6.236 -18.331 1.00 85.69 256 VAL A CA 1
ATOM 1995 C C . VAL A 1 256 ? -12.119 5.685 -19.735 1.00 85.69 256 VAL A C 1
ATOM 1997 O O . VAL A 1 256 ? -11.114 5.016 -19.955 1.00 85.69 256 VAL A O 1
ATOM 2000 N N . ARG A 1 257 ? -12.957 6.055 -20.715 1.00 86.00 257 ARG A N 1
ATOM 2001 C CA . ARG A 1 257 ? -12.776 5.616 -22.113 1.00 86.00 257 ARG A CA 1
ATOM 2002 C C . ARG A 1 257 ? -11.420 6.023 -22.692 1.00 86.00 257 ARG A C 1
ATOM 2004 O O . ARG A 1 257 ? -10.800 5.253 -23.418 1.00 86.00 257 ARG A O 1
ATOM 2011 N N . GLN A 1 258 ? -10.961 7.243 -22.411 1.00 81.88 258 GLN A N 1
ATOM 2012 C CA . GLN A 1 258 ? -9.650 7.709 -22.871 1.00 81.88 258 GLN A CA 1
ATOM 2013 C C . GLN A 1 258 ? -8.518 6.902 -22.228 1.00 81.88 258 GLN A C 1
ATOM 2015 O O . GLN A 1 258 ? -7.624 6.449 -22.938 1.00 81.88 258 GLN A O 1
ATOM 2020 N N . SER A 1 259 ? -8.587 6.668 -20.917 1.00 84.06 259 SER A N 1
ATOM 2021 C CA . SER A 1 259 ? -7.636 5.823 -20.193 1.00 84.06 259 SER A CA 1
ATOM 2022 C C . SER A 1 259 ? -7.597 4.406 -20.766 1.00 84.06 259 SER A C 1
ATOM 2024 O O . SER A 1 259 ? -6.529 3.939 -21.141 1.00 84.06 259 SER A O 1
ATOM 2026 N N . GLU A 1 260 ? -8.748 3.752 -20.945 1.00 82.25 260 GLU A N 1
ATOM 2027 C CA . GLU A 1 260 ? -8.839 2.412 -21.540 1.00 82.25 260 GLU A CA 1
ATOM 2028 C C . GLU A 1 260 ? -8.190 2.360 -22.928 1.00 82.25 260 GLU A C 1
ATOM 2030 O O . GLU A 1 260 ? -7.352 1.497 -23.182 1.00 82.25 260 GLU A O 1
ATOM 2035 N N . ASN A 1 261 ? -8.494 3.326 -23.800 1.00 77.69 261 ASN A N 1
ATOM 2036 C CA . ASN A 1 261 ? -7.922 3.389 -25.146 1.00 77.69 261 ASN A CA 1
ATOM 2037 C C . ASN A 1 261 ? -6.398 3.582 -25.139 1.00 77.69 261 ASN A C 1
ATOM 2039 O O . ASN A 1 261 ? -5.693 2.963 -25.936 1.00 77.69 261 ASN A O 1
ATOM 2043 N N . TYR A 1 262 ? -5.875 4.441 -24.262 1.00 73.25 262 TYR A N 1
ATOM 2044 C CA . TYR A 1 262 ? -4.440 4.734 -24.209 1.00 73.25 262 TYR A CA 1
ATOM 2045 C C . TYR A 1 262 ? -3.640 3.669 -23.455 1.00 73.25 262 TYR A C 1
ATOM 2047 O O . TYR A 1 262 ? -2.498 3.397 -23.819 1.00 73.25 262 TYR A O 1
ATOM 2055 N N . CYS A 1 263 ? -4.222 3.061 -22.424 1.00 73.69 263 CYS A N 1
ATOM 2056 C CA . CYS A 1 263 ? -3.556 2.080 -21.576 1.00 73.69 263 CYS A CA 1
ATOM 2057 C C . CYS A 1 263 ? -3.650 0.652 -22.135 1.00 73.69 263 CYS A C 1
ATOM 2059 O O . CYS A 1 263 ? -2.711 -0.118 -21.948 1.00 73.69 263 CYS A O 1
ATOM 2061 N N . ALA A 1 264 ? -4.707 0.291 -22.877 1.00 63.38 264 ALA A N 1
ATOM 2062 C CA . ALA A 1 264 ? -4.800 -1.018 -23.543 1.00 63.38 264 ALA A CA 1
ATOM 2063 C C . ALA A 1 264 ? -3.697 -1.227 -24.602 1.00 63.38 264 ALA A C 1
ATOM 2065 O O . ALA A 1 264 ? -3.277 -2.357 -24.861 1.00 63.38 264 ALA A O 1
ATOM 2066 N N . GLY A 1 265 ? -3.180 -0.135 -25.176 1.00 56.56 265 GLY A N 1
ATOM 2067 C CA . GLY A 1 265 ? -2.022 -0.157 -26.072 1.00 56.56 265 GLY A CA 1
ATOM 2068 C C . GLY A 1 265 ? -0.699 -0.517 -25.385 1.00 56.56 265 GLY A C 1
ATOM 2069 O O . GLY A 1 265 ? 0.215 -0.968 -26.065 1.00 56.56 265 GLY A O 1
ATOM 2070 N N . LEU A 1 266 ? -0.590 -0.392 -24.053 1.00 53.72 266 LEU A N 1
ATOM 2071 C CA . LEU A 1 266 ? 0.636 -0.724 -23.309 1.00 53.72 266 LEU A CA 1
ATOM 2072 C C . LEU A 1 266 ? 0.827 -2.234 -23.101 1.00 53.72 266 LEU A C 1
ATOM 2074 O O . LEU A 1 266 ? 1.956 -2.695 -22.954 1.00 53.72 266 LEU A O 1
ATOM 2078 N N . SER A 1 267 ? -0.258 -3.013 -23.100 1.00 47.44 267 SER A N 1
ATOM 2079 C CA . SER A 1 267 ? -0.208 -4.483 -23.043 1.00 47.44 267 SER A CA 1
ATOM 2080 C C . SER A 1 267 ? 0.029 -5.133 -24.411 1.00 47.44 267 SER A C 1
ATOM 2082 O O . SER A 1 267 ? 0.538 -6.247 -24.466 1.00 47.44 267 SER A O 1
ATOM 2084 N N . ASN A 1 268 ? -0.295 -4.426 -25.499 1.00 44.47 268 ASN A N 1
ATOM 2085 C CA . ASN A 1 268 ? -0.140 -4.866 -26.890 1.00 44.47 268 ASN A CA 1
ATOM 2086 C C . ASN A 1 268 ? 0.926 -4.038 -27.622 1.00 44.47 268 ASN A C 1
ATOM 2088 O O . ASN A 1 268 ? 0.746 -3.689 -28.789 1.00 44.47 268 ASN A O 1
ATOM 2092 N N . ILE A 1 269 ? 2.034 -3.704 -26.949 1.00 48.16 269 ILE A N 1
ATOM 2093 C CA . ILE A 1 269 ? 3.195 -3.103 -27.614 1.00 48.16 269 ILE A CA 1
ATOM 2094 C C . ILE A 1 269 ? 3.859 -4.198 -28.464 1.00 48.16 269 ILE A C 1
ATOM 2096 O O . ILE A 1 269 ? 4.917 -4.727 -28.127 1.00 48.16 269 ILE A O 1
ATOM 2100 N N . GLU A 1 270 ? 3.247 -4.537 -29.598 1.00 41.94 270 GLU A N 1
ATOM 2101 C CA . GLU A 1 270 ? 4.019 -4.873 -30.787 1.00 41.94 270 GLU A CA 1
ATOM 2102 C C . GLU A 1 270 ? 4.838 -3.622 -31.125 1.00 41.94 270 GLU A C 1
ATOM 2104 O O . GLU A 1 270 ? 4.357 -2.701 -31.776 1.00 41.94 270 GLU A O 1
ATOM 2109 N N . LEU A 1 271 ? 6.047 -3.566 -30.553 1.00 43.56 271 LEU A N 1
ATOM 2110 C CA . LEU A 1 271 ? 7.193 -2.750 -30.961 1.00 43.56 271 LEU A CA 1
ATOM 2111 C C . LEU A 1 271 ? 6.827 -1.412 -31.630 1.00 43.56 271 LEU A C 1
ATOM 2113 O O . LEU A 1 271 ? 7.177 -1.165 -32.784 1.00 43.56 271 LEU A O 1
ATOM 2117 N N . ASN A 1 272 ? 6.170 -0.510 -30.896 1.00 43.91 272 ASN A N 1
ATOM 2118 C CA . ASN A 1 272 ? 6.176 0.890 -31.301 1.00 43.91 272 ASN A CA 1
ATOM 2119 C C . ASN A 1 272 ? 7.585 1.458 -31.043 1.00 43.91 272 ASN A C 1
ATOM 2121 O O . ASN A 1 272 ? 8.245 1.112 -30.060 1.00 43.91 272 ASN A O 1
ATOM 2125 N N . VAL A 1 273 ? 8.052 2.319 -31.943 1.00 45.25 273 VAL A N 1
ATOM 2126 C CA . VAL A 1 273 ? 9.457 2.685 -32.237 1.00 45.25 273 VAL A CA 1
ATOM 2127 C C . VAL A 1 273 ? 10.214 3.363 -31.064 1.00 45.25 273 VAL A C 1
ATOM 2129 O O . VAL A 1 273 ? 11.372 3.749 -31.201 1.00 45.25 273 VAL A O 1
ATOM 2132 N N . ALA A 1 274 ? 9.587 3.497 -29.891 1.00 55.50 274 ALA A N 1
ATOM 2133 C CA . ALA A 1 274 ? 10.125 4.135 -28.687 1.00 55.50 274 ALA A CA 1
ATOM 2134 C C . ALA A 1 274 ? 10.371 3.184 -27.494 1.00 55.50 274 ALA A C 1
ATOM 2136 O O . ALA A 1 274 ? 10.894 3.636 -26.473 1.00 55.50 274 ALA A O 1
ATOM 2137 N N . ALA A 1 275 ? 10.009 1.899 -27.583 1.00 67.06 275 ALA A N 1
ATOM 2138 C CA . ALA A 1 275 ? 10.222 0.954 -26.484 1.00 67.06 275 ALA A CA 1
ATOM 2139 C C . ALA A 1 275 ? 11.718 0.647 -26.283 1.00 67.06 275 ALA A C 1
ATOM 2141 O O . ALA A 1 275 ? 12.423 0.301 -27.232 1.00 67.06 275 ALA A O 1
ATOM 2142 N N . ILE A 1 276 ? 12.197 0.740 -25.039 1.00 80.75 276 ILE A N 1
ATOM 2143 C CA . ILE A 1 276 ? 13.563 0.335 -24.678 1.00 80.75 276 ILE A CA 1
ATOM 2144 C C . ILE A 1 276 ? 13.525 -1.103 -24.163 1.00 80.75 276 ILE A C 1
ATOM 2146 O O . ILE A 1 276 ? 12.703 -1.437 -23.314 1.00 80.75 276 ILE A O 1
ATOM 2150 N N . LEU A 1 277 ? 14.418 -1.957 -24.657 1.00 88.19 277 LEU A N 1
ATOM 2151 C CA . LEU A 1 277 ? 14.566 -3.320 -24.156 1.00 88.19 277 LEU A CA 1
ATOM 2152 C C . LEU A 1 277 ? 15.393 -3.331 -22.866 1.00 88.19 277 LEU A C 1
ATOM 2154 O O . LEU A 1 277 ? 16.513 -2.828 -22.842 1.00 88.19 277 LEU A O 1
ATOM 2158 N N . VAL A 1 278 ? 14.861 -3.945 -21.809 1.00 91.88 278 VAL A N 1
ATOM 2159 C CA . VAL A 1 278 ? 15.548 -4.088 -20.516 1.00 91.88 278 VAL A CA 1
ATOM 2160 C C . VAL A 1 278 ? 15.614 -5.564 -20.139 1.00 91.88 278 VAL A C 1
ATOM 2162 O O . VAL A 1 278 ? 14.594 -6.257 -20.140 1.00 91.88 278 VAL A O 1
ATOM 2165 N N . TYR A 1 279 ? 16.812 -6.052 -19.809 1.00 94.00 279 TYR A N 1
ATOM 2166 C CA . TYR A 1 279 ? 16.996 -7.410 -19.300 1.00 94.00 279 TYR A CA 1
ATOM 2167 C C . TYR A 1 279 ? 16.326 -7.576 -17.930 1.00 94.00 279 TYR A C 1
ATOM 2169 O O . TYR A 1 279 ? 16.485 -6.739 -17.040 1.00 94.00 279 TYR A O 1
ATOM 2177 N N . ARG A 1 280 ? 15.590 -8.674 -17.745 1.00 92.38 280 ARG A N 1
ATOM 2178 C CA . ARG A 1 280 ? 14.936 -9.021 -16.481 1.00 92.38 280 ARG A CA 1
ATOM 2179 C C . ARG A 1 280 ? 15.592 -10.258 -15.866 1.00 92.38 280 ARG A C 1
ATOM 2181 O O . ARG A 1 280 ? 15.462 -11.340 -16.440 1.00 92.38 280 ARG A O 1
ATOM 2188 N N . PRO A 1 281 ? 16.239 -10.137 -14.691 1.00 88.94 281 PRO A N 1
ATOM 2189 C CA . PRO A 1 281 ? 16.985 -11.241 -14.085 1.00 88.94 281 PRO A CA 1
ATOM 2190 C C . PRO A 1 281 ? 16.112 -12.445 -13.718 1.00 88.94 281 PRO A C 1
ATOM 2192 O O . PRO A 1 281 ? 16.596 -13.569 -13.786 1.00 88.94 281 PRO A O 1
ATOM 2195 N N . ASP A 1 282 ? 14.837 -12.226 -13.386 1.00 85.38 282 ASP A N 1
ATOM 2196 C CA . ASP A 1 282 ? 13.896 -13.296 -13.020 1.00 85.38 282 ASP A CA 1
ATOM 2197 C C . ASP A 1 282 ? 13.532 -14.218 -14.193 1.00 85.38 282 ASP A C 1
ATOM 2199 O O . ASP A 1 282 ? 13.294 -15.412 -14.004 1.00 85.38 282 ASP A O 1
ATOM 2203 N N . ASP A 1 283 ? 13.454 -13.640 -15.395 1.00 85.38 283 ASP A N 1
ATOM 2204 C CA . ASP A 1 283 ? 12.911 -14.295 -16.588 1.00 85.38 283 ASP A CA 1
ATOM 2205 C C . ASP A 1 283 ? 14.010 -14.627 -17.610 1.00 85.38 283 ASP A C 1
ATOM 2207 O O . ASP A 1 283 ? 13.787 -15.432 -18.510 1.00 85.38 283 ASP A O 1
ATOM 2211 N N . GLY A 1 284 ? 15.189 -14.007 -17.482 1.00 89.06 284 GLY A N 1
ATOM 2212 C CA . GLY A 1 284 ? 16.339 -14.214 -18.362 1.00 89.06 284 GLY A CA 1
ATOM 2213 C C . GLY A 1 284 ? 16.167 -13.638 -19.767 1.00 89.06 284 GLY A C 1
ATOM 2214 O O . GLY A 1 284 ? 16.804 -14.100 -20.716 1.00 89.06 284 GLY A O 1
ATOM 2215 N N . LYS A 1 285 ? 15.271 -12.656 -19.907 1.00 90.00 285 LYS A N 1
ATOM 2216 C CA . LYS A 1 285 ? 14.828 -12.083 -21.183 1.00 90.00 285 LYS A CA 1
ATOM 2217 C C . LYS A 1 285 ? 14.933 -10.571 -21.195 1.00 90.00 285 LYS A C 1
ATOM 2219 O O . LYS A 1 285 ? 14.802 -9.923 -20.158 1.00 90.00 285 LYS A O 1
ATOM 2224 N N . TYR A 1 286 ? 15.066 -10.021 -22.395 1.00 89.62 286 TYR A N 1
ATOM 2225 C CA . TYR A 1 286 ? 14.841 -8.606 -22.653 1.00 89.62 286 TYR A CA 1
ATOM 2226 C C . TYR A 1 286 ? 13.368 -8.379 -22.948 1.00 89.62 286 TYR A C 1
ATOM 2228 O O . TYR A 1 286 ? 12.831 -8.976 -23.877 1.00 89.62 286 TYR A O 1
ATOM 2236 N N . LEU A 1 287 ? 12.721 -7.522 -22.164 1.00 85.06 287 LEU A N 1
ATOM 2237 C CA . LEU A 1 287 ? 11.335 -7.136 -22.404 1.00 85.06 287 LEU A CA 1
ATOM 2238 C C . LEU A 1 287 ? 11.247 -5.653 -22.768 1.00 85.06 287 LEU A C 1
ATOM 2240 O O . LEU A 1 287 ? 12.045 -4.857 -22.258 1.00 85.06 287 LEU A O 1
ATOM 2244 N N . PRO A 1 288 ? 10.289 -5.273 -23.632 1.00 81.25 288 PRO A N 1
ATOM 2245 C CA . PRO A 1 288 ? 10.036 -3.877 -23.933 1.00 81.25 288 PRO A CA 1
ATOM 2246 C C . PRO A 1 288 ? 9.542 -3.147 -22.688 1.00 81.25 288 PRO A C 1
ATOM 2248 O O . PRO A 1 288 ? 8.704 -3.640 -21.931 1.00 81.25 288 PRO A O 1
ATOM 2251 N N . PHE A 1 289 ? 10.055 -1.939 -22.510 1.00 77.75 289 PHE A N 1
ATOM 2252 C CA . PHE A 1 289 ? 9.651 -1.006 -21.480 1.00 77.75 289 PHE A CA 1
ATOM 2253 C C . PHE A 1 289 ? 9.168 0.295 -22.129 1.00 77.75 289 PHE A C 1
ATOM 2255 O O . PHE A 1 289 ? 9.881 0.911 -22.928 1.00 77.75 289 PHE A O 1
ATOM 2262 N N . GLY A 1 290 ? 7.934 0.688 -21.804 1.00 74.88 290 GLY A N 1
ATOM 2263 C CA . GLY A 1 290 ? 7.299 1.895 -22.326 1.00 74.88 290 GLY A CA 1
ATOM 2264 C C . GLY A 1 290 ? 7.763 3.152 -21.592 1.00 74.88 290 GLY A C 1
ATOM 2265 O O . GLY A 1 290 ? 7.743 3.202 -20.364 1.00 74.88 290 GLY A O 1
ATOM 2266 N N . ILE A 1 291 ? 8.140 4.179 -22.353 1.00 78.69 291 ILE A N 1
ATOM 2267 C CA . ILE A 1 291 ? 8.521 5.507 -21.856 1.00 78.69 291 ILE A CA 1
ATOM 2268 C C . ILE A 1 291 ? 7.910 6.598 -22.734 1.00 78.69 291 ILE A C 1
ATOM 2270 O O . ILE A 1 291 ? 7.391 6.328 -23.816 1.00 78.69 291 ILE A O 1
ATOM 2274 N N . GLY A 1 292 ? 8.010 7.847 -22.287 1.00 82.94 292 GLY A N 1
ATOM 2275 C CA . GLY A 1 292 ? 7.593 9.002 -23.074 1.00 82.94 292 GLY A CA 1
ATOM 2276 C C . GLY A 1 292 ? 6.094 9.271 -23.019 1.00 82.94 292 GLY A C 1
ATOM 2277 O O . GLY A 1 292 ? 5.406 8.848 -22.089 1.00 82.94 292 GLY A O 1
ATOM 2278 N N . ASP A 1 293 ? 5.595 10.000 -24.015 1.00 85.62 293 ASP A N 1
ATOM 2279 C CA . ASP A 1 293 ? 4.228 10.524 -24.036 1.00 85.62 293 ASP A CA 1
ATOM 2280 C C . ASP A 1 293 ? 3.148 9.436 -23.930 1.00 85.62 293 ASP A C 1
ATOM 2282 O O . ASP A 1 293 ? 2.124 9.677 -23.301 1.00 85.62 293 ASP A O 1
ATOM 2286 N N . GLU A 1 294 ? 3.342 8.234 -24.487 1.00 78.94 294 GLU A N 1
ATOM 2287 C CA . GLU A 1 294 ? 2.338 7.160 -24.389 1.00 78.94 294 GLU A CA 1
ATOM 2288 C C . GLU A 1 294 ? 2.170 6.662 -22.949 1.00 78.94 294 GLU A C 1
ATOM 2290 O O . GLU A 1 294 ? 1.048 6.604 -22.434 1.00 78.94 294 GLU A O 1
ATOM 2295 N N . TYR A 1 295 ? 3.291 6.374 -22.281 1.00 81.69 295 TYR A N 1
ATOM 2296 C CA . TYR A 1 295 ? 3.322 6.014 -20.864 1.00 81.69 295 TYR A CA 1
ATOM 2297 C C . TYR A 1 295 ? 2.776 7.156 -19.995 1.00 81.69 295 TYR A C 1
ATOM 2299 O O . TYR A 1 295 ? 1.946 6.938 -19.103 1.00 81.69 295 TYR A O 1
ATOM 2307 N N . ALA A 1 296 ? 3.217 8.385 -20.277 1.00 87.06 296 ALA A N 1
ATOM 2308 C CA . ALA A 1 296 ? 2.836 9.561 -19.514 1.00 87.06 296 ALA A CA 1
ATOM 2309 C C . ALA A 1 296 ? 1.339 9.840 -19.618 1.00 87.06 296 ALA A C 1
ATOM 2311 O O . ALA A 1 296 ? 0.685 10.034 -18.600 1.00 87.06 296 ALA A O 1
ATOM 2312 N N . ARG A 1 297 ? 0.780 9.748 -20.826 1.00 85.88 297 ARG A N 1
ATOM 2313 C CA . ARG A 1 297 ? -0.649 9.896 -21.090 1.00 85.88 297 ARG A CA 1
ATOM 2314 C C . ARG A 1 297 ? -1.469 8.884 -20.300 1.00 85.88 297 ARG A C 1
ATOM 2316 O O . ARG A 1 297 ? -2.350 9.298 -19.556 1.00 85.88 297 ARG A O 1
ATOM 2323 N N . CYS A 1 298 ? -1.166 7.588 -20.395 1.00 84.06 298 CYS A N 1
ATOM 2324 C CA . CYS A 1 298 ? -1.889 6.571 -19.620 1.00 84.06 298 CYS A CA 1
ATOM 2325 C C . CYS A 1 298 ? -1.859 6.886 -18.111 1.00 84.06 298 CYS A C 1
ATOM 2327 O O . CYS A 1 298 ? -2.899 6.926 -17.451 1.00 84.06 298 CYS A O 1
ATOM 2329 N N . THR A 1 299 ? -0.677 7.223 -17.588 1.00 87.00 299 THR A N 1
ATOM 2330 C CA . THR A 1 299 ? -0.498 7.574 -16.173 1.00 87.00 299 THR A CA 1
ATOM 2331 C C . THR A 1 299 ? -1.297 8.822 -15.781 1.00 87.00 299 THR A C 1
ATOM 2333 O O . THR A 1 299 ? -1.986 8.819 -14.762 1.00 87.0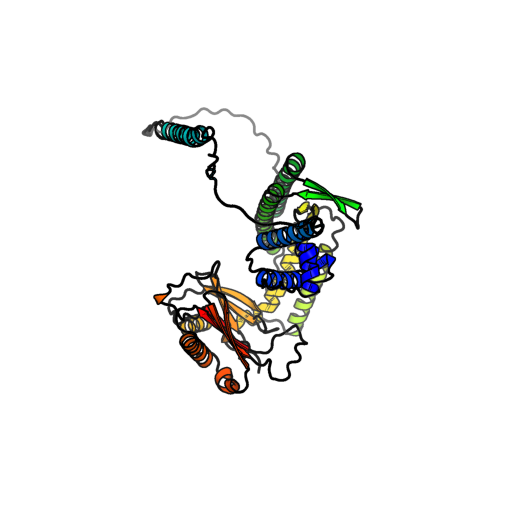0 299 THR A O 1
ATOM 2336 N N . THR A 1 300 ? -1.248 9.889 -16.584 1.00 88.75 300 THR A N 1
ATOM 2337 C CA . THR A 1 300 ? -1.946 11.153 -16.311 1.00 88.75 300 THR A CA 1
ATOM 2338 C C . THR A 1 300 ? -3.461 10.974 -16.295 1.00 88.75 300 THR A C 1
ATOM 2340 O O . THR A 1 300 ? -4.112 11.481 -15.384 1.00 88.75 300 THR A O 1
ATOM 2343 N N . TYR A 1 301 ? -4.036 10.237 -17.251 1.00 85.81 301 TYR A N 1
ATOM 2344 C CA . TYR A 1 301 ? -5.479 9.977 -17.262 1.00 85.81 301 TYR A CA 1
ATOM 2345 C C . TYR A 1 301 ? -5.909 9.107 -16.078 1.00 85.81 301 TYR A C 1
ATOM 2347 O O . TYR A 1 301 ? -6.924 9.409 -15.452 1.00 85.81 301 TYR A O 1
ATOM 2355 N N . GLY A 1 302 ? -5.112 8.099 -15.704 1.00 86.56 302 GLY A N 1
ATOM 2356 C CA . GLY A 1 302 ? -5.333 7.330 -14.476 1.00 86.56 302 GLY A CA 1
ATOM 2357 C C . GLY A 1 302 ? -5.348 8.215 -13.223 1.00 86.56 302 GLY A C 1
ATOM 2358 O O . GLY A 1 302 ? -6.279 8.138 -12.425 1.00 86.56 302 GLY A O 1
ATOM 2359 N N . GLN A 1 303 ? -4.379 9.127 -13.087 1.00 87.44 303 GLN A N 1
ATOM 2360 C CA . GLN A 1 303 ? -4.342 10.096 -11.982 1.00 87.44 303 GLN A CA 1
ATOM 2361 C C . GLN A 1 303 ? -5.568 11.016 -11.973 1.00 87.44 303 GLN A C 1
ATOM 2363 O O . GLN A 1 303 ? -6.140 11.254 -10.915 1.00 87.44 303 GLN A O 1
ATOM 2368 N N . MET A 1 304 ? -6.008 11.506 -13.135 1.00 86.06 304 MET A N 1
ATOM 2369 C CA . MET A 1 304 ? -7.201 12.357 -13.234 1.00 86.06 304 MET A CA 1
ATOM 2370 C C . MET A 1 304 ? -8.487 11.613 -12.849 1.00 86.06 304 MET A C 1
ATOM 2372 O O . MET A 1 304 ? -9.367 12.202 -12.224 1.00 86.06 304 MET A O 1
ATOM 2376 N N . ILE A 1 305 ? -8.607 10.327 -13.195 1.00 86.69 305 ILE A N 1
ATOM 2377 C CA . ILE A 1 305 ? -9.730 9.475 -12.771 1.00 86.69 305 ILE A CA 1
ATOM 2378 C C . ILE A 1 305 ? -9.732 9.320 -11.246 1.00 86.69 305 ILE A C 1
ATOM 2380 O O . ILE A 1 305 ? -10.778 9.479 -10.617 1.00 86.69 305 ILE A O 1
ATOM 2384 N N . GLU A 1 306 ? -8.572 9.054 -10.643 1.00 85.19 306 GLU A N 1
ATOM 2385 C CA . GLU A 1 306 ? -8.456 8.911 -9.188 1.00 85.19 306 GLU A CA 1
ATOM 2386 C C . GLU A 1 306 ? -8.717 10.222 -8.444 1.00 85.19 306 GLU A C 1
ATOM 2388 O O . GLU A 1 306 ? -9.422 10.234 -7.434 1.00 85.19 306 GLU A O 1
ATOM 2393 N N . GLU A 1 307 ? -8.216 11.346 -8.950 1.00 85.00 307 GLU A N 1
ATOM 2394 C CA . GLU A 1 307 ? -8.529 12.667 -8.405 1.00 85.00 307 GLU A CA 1
ATOM 2395 C C . GLU A 1 307 ? -10.034 12.966 -8.503 1.00 85.00 307 GLU A C 1
ATOM 2397 O O . GLU A 1 307 ? -10.613 13.461 -7.538 1.00 85.00 307 GLU A O 1
ATOM 2402 N N . TRP A 1 308 ? -10.698 12.593 -9.608 1.00 82.12 308 TRP A N 1
ATOM 2403 C CA . TRP A 1 308 ? -12.156 12.719 -9.737 1.00 82.12 308 TRP A CA 1
ATOM 2404 C C . TRP A 1 308 ? -12.884 11.884 -8.683 1.00 82.12 308 TRP A C 1
ATOM 2406 O O . TRP A 1 308 ? -13.770 12.378 -7.986 1.00 82.12 308 TRP A O 1
ATOM 2416 N N . ARG A 1 309 ? -12.490 10.613 -8.556 1.00 83.25 309 ARG A N 1
ATOM 2417 C CA . ARG A 1 309 ? -13.096 9.648 -7.634 1.00 83.25 309 ARG A CA 1
ATOM 2418 C C . ARG A 1 309 ? -12.950 10.096 -6.181 1.00 83.25 309 ARG A C 1
ATOM 2420 O O . ARG A 1 309 ? -13.878 9.943 -5.392 1.00 83.25 309 ARG A O 1
ATOM 2427 N N . THR A 1 310 ? -11.790 10.644 -5.828 1.00 85.62 310 THR A N 1
ATOM 2428 C CA . THR A 1 310 ? -11.445 10.999 -4.446 1.00 85.62 310 THR A CA 1
ATOM 2429 C C . THR A 1 310 ? -11.827 12.428 -4.062 1.00 85.62 310 THR A C 1
ATOM 2431 O O . THR A 1 310 ? -12.009 12.680 -2.872 1.00 85.62 310 THR A O 1
ATOM 2434 N N . ALA A 1 311 ? -12.021 13.355 -5.008 1.00 85.25 311 ALA A N 1
ATOM 2435 C CA . ALA A 1 311 ? -12.356 14.753 -4.713 1.00 85.25 311 ALA A CA 1
ATOM 2436 C C . ALA A 1 311 ? -13.590 14.939 -3.797 1.00 85.25 311 ALA A C 1
ATOM 2438 O O . ALA A 1 311 ? -13.470 15.659 -2.799 1.00 85.25 311 ALA A O 1
ATOM 2439 N N . PRO A 1 312 ? -14.742 14.267 -4.021 1.00 84.44 312 PRO A N 1
ATOM 2440 C CA . PRO A 1 312 ? -15.892 14.371 -3.115 1.00 84.44 312 PRO A CA 1
ATOM 2441 C C . PRO A 1 312 ? -15.602 13.843 -1.708 1.00 84.44 312 PRO A C 1
ATOM 2443 O O . PRO A 1 312 ? -16.158 14.332 -0.728 1.00 84.44 312 PRO A O 1
ATOM 2446 N N . MET A 1 313 ? -14.731 12.840 -1.601 1.00 88.81 313 MET A N 1
ATOM 2447 C CA . MET A 1 313 ? -14.339 12.236 -0.328 1.00 88.81 313 MET A CA 1
ATOM 2448 C C . MET A 1 313 ? -13.389 13.165 0.425 1.00 88.81 313 MET A C 1
ATOM 2450 O O . MET A 1 313 ? -13.575 13.413 1.611 1.00 88.81 313 MET A O 1
ATOM 2454 N N . LEU A 1 314 ? -12.425 13.755 -0.286 1.00 90.56 314 LEU A N 1
ATOM 2455 C CA . LEU A 1 314 ? -11.486 14.732 0.254 1.00 90.56 314 LEU A CA 1
ATOM 2456 C C . LEU A 1 314 ? -12.201 15.969 0.807 1.00 90.56 314 LEU A C 1
ATOM 2458 O O . LEU A 1 314 ? -11.790 16.489 1.840 1.00 90.56 314 LEU A O 1
ATOM 2462 N N . ALA A 1 315 ? -13.297 16.398 0.176 1.00 90.00 315 ALA A N 1
ATOM 2463 C CA . ALA A 1 315 ? -14.124 17.504 0.662 1.00 90.00 315 ALA A CA 1
ATOM 2464 C C . ALA A 1 315 ? -14.798 17.225 2.021 1.00 90.00 315 ALA A C 1
ATOM 2466 O O . ALA A 1 315 ? -15.138 18.168 2.733 1.00 90.00 315 ALA A O 1
ATOM 2467 N N . LYS A 1 316 ? -14.987 15.950 2.390 1.00 91.94 316 LYS A N 1
ATOM 2468 C CA . LYS A 1 316 ? -15.542 15.538 3.689 1.00 91.94 316 LYS A CA 1
ATOM 2469 C C . LYS A 1 316 ? -14.478 15.397 4.786 1.00 91.94 316 LYS A C 1
ATOM 2471 O O . LYS A 1 316 ? -14.833 15.355 5.960 1.00 91.94 316 LYS A O 1
ATOM 2476 N N . VAL A 1 317 ? -13.192 15.312 4.431 1.00 95.38 317 VAL A N 1
ATOM 2477 C CA . VAL A 1 317 ? -12.102 15.093 5.396 1.00 95.38 317 VAL A CA 1
ATOM 2478 C C . VAL A 1 317 ? -11.901 16.323 6.276 1.00 95.38 317 VAL A C 1
ATOM 2480 O O . VAL A 1 317 ? -11.614 17.414 5.779 1.00 95.38 317 VAL A O 1
ATOM 2483 N N . ASN A 1 318 ? -11.956 16.131 7.595 1.00 95.94 318 ASN A N 1
ATOM 2484 C CA . ASN A 1 318 ? -11.637 17.167 8.570 1.00 95.94 318 ASN A CA 1
ATOM 2485 C C . ASN A 1 318 ? -10.352 16.804 9.320 1.00 95.94 318 ASN A C 1
ATOM 2487 O O . ASN A 1 318 ? -10.371 16.134 10.348 1.00 95.94 318 ASN A O 1
ATOM 2491 N N . LYS A 1 319 ? -9.220 17.298 8.809 1.00 97.19 319 LYS A N 1
ATOM 2492 C CA . LYS A 1 319 ? -7.886 16.927 9.305 1.00 97.19 319 LYS A CA 1
ATOM 2493 C C . LYS A 1 319 ? -7.660 17.272 10.779 1.00 97.19 319 LYS A C 1
ATOM 2495 O O . LYS A 1 319 ? -6.960 16.529 11.465 1.00 97.19 319 LYS A O 1
ATOM 2500 N N . ASP A 1 320 ? -8.247 18.356 11.274 1.00 97.00 320 ASP A N 1
ATOM 2501 C CA . ASP A 1 320 ? -8.084 18.756 12.673 1.00 97.00 320 ASP A CA 1
ATOM 2502 C C . ASP A 1 320 ? -8.854 17.814 13.606 1.00 97.00 320 ASP A C 1
ATOM 2504 O O . ASP A 1 320 ? -8.309 17.366 14.616 1.00 97.00 320 ASP A O 1
ATOM 2508 N N . ILE A 1 321 ? -10.084 17.443 13.233 1.00 97.31 321 ILE A N 1
ATOM 2509 C CA . ILE A 1 321 ? -10.887 16.463 13.979 1.00 97.31 321 ILE A CA 1
ATOM 2510 C C . ILE A 1 321 ? -10.235 15.080 13.926 1.00 97.31 321 ILE A C 1
ATOM 2512 O O . ILE A 1 321 ? -10.068 14.445 14.967 1.00 97.31 321 ILE A O 1
ATOM 2516 N N . ASP A 1 322 ? -9.815 14.635 12.743 1.00 98.19 322 ASP A N 1
ATOM 2517 C CA . ASP A 1 322 ? -9.234 13.307 12.542 1.00 98.19 322 ASP A CA 1
ATOM 2518 C C . ASP A 1 322 ? -7.933 13.145 13.341 1.00 98.19 322 ASP A C 1
ATOM 2520 O O . ASP A 1 322 ? -7.733 12.150 14.040 1.00 98.19 322 ASP A O 1
ATOM 2524 N N . THR A 1 323 ? -7.052 14.151 13.313 1.00 98.25 323 THR A N 1
ATOM 2525 C CA . THR A 1 323 ? -5.798 14.100 14.080 1.00 98.25 323 THR A CA 1
ATOM 2526 C C . THR A 1 323 ? -6.025 14.209 15.586 1.00 98.25 323 THR A C 1
ATOM 2528 O O . THR A 1 323 ? -5.330 13.530 16.346 1.00 98.25 323 THR A O 1
ATOM 2531 N N . ALA A 1 324 ? -7.001 15.002 16.040 1.00 98.12 324 ALA A N 1
ATOM 2532 C CA . ALA A 1 324 ? -7.394 15.043 17.448 1.00 98.12 324 ALA A CA 1
ATOM 2533 C C . ALA A 1 324 ? -7.941 13.686 17.924 1.00 98.12 324 ALA A C 1
ATOM 2535 O O . ALA A 1 324 ? -7.534 13.202 18.983 1.00 98.12 324 ALA A O 1
ATOM 2536 N N . LEU A 1 325 ? -8.783 13.037 17.113 1.00 97.75 325 LEU A N 1
ATOM 2537 C CA . LEU A 1 325 ? -9.312 11.700 17.376 1.00 97.75 325 LEU A CA 1
ATOM 2538 C C . LEU A 1 325 ? -8.185 10.671 17.505 1.00 97.75 325 LEU A C 1
ATOM 2540 O O . LEU A 1 325 ? -8.132 9.941 18.493 1.00 97.75 325 LEU A O 1
ATOM 2544 N N . ILE A 1 326 ? -7.256 10.631 16.544 1.00 98.25 326 ILE A N 1
ATOM 2545 C CA . ILE A 1 326 ? -6.126 9.691 16.581 1.00 98.25 326 ILE A CA 1
ATOM 2546 C C . ILE A 1 326 ? -5.287 9.911 17.847 1.00 98.25 326 ILE A C 1
ATOM 2548 O O . ILE A 1 326 ? -4.991 8.954 18.559 1.00 98.25 326 ILE A O 1
ATOM 2552 N N . ARG A 1 327 ? -4.940 11.161 18.181 1.00 98.00 327 ARG A N 1
ATOM 2553 C CA . ARG A 1 327 ? -4.172 11.493 19.398 1.00 98.00 327 ARG A CA 1
ATOM 2554 C C . ARG A 1 327 ? -4.872 11.033 20.671 1.00 98.00 327 ARG A C 1
ATOM 2556 O O . ARG A 1 327 ? -4.214 10.485 21.557 1.00 98.00 327 ARG A O 1
ATOM 2563 N N . GLN A 1 328 ? -6.187 11.241 20.747 1.00 96.88 328 GLN A N 1
ATOM 2564 C CA . GLN A 1 328 ? -7.008 10.805 21.871 1.00 96.88 328 GLN A CA 1
ATOM 2565 C C . GLN A 1 328 ? -6.995 9.279 22.002 1.00 96.88 328 GLN A C 1
ATOM 2567 O O . GLN A 1 328 ? -6.703 8.772 23.083 1.00 96.88 328 GLN A O 1
ATOM 2572 N N . ILE A 1 329 ? -7.264 8.551 20.915 1.00 95.88 329 ILE A N 1
ATOM 2573 C CA . ILE A 1 329 ? -7.309 7.080 20.919 1.00 95.88 329 ILE A CA 1
ATOM 2574 C C . ILE A 1 329 ? -5.941 6.491 21.272 1.00 95.88 329 ILE A C 1
ATOM 2576 O O . ILE A 1 329 ? -5.853 5.552 22.061 1.00 95.88 329 ILE A O 1
ATOM 2580 N N . MET A 1 330 ? -4.866 7.062 20.727 1.00 94.81 330 MET A N 1
ATOM 2581 C CA . MET A 1 330 ? -3.503 6.600 20.993 1.00 94.81 330 MET A CA 1
ATOM 2582 C C . MET A 1 330 ? -2.968 7.025 22.364 1.00 94.81 330 MET A C 1
ATOM 2584 O O . MET A 1 330 ? -1.892 6.568 22.750 1.00 94.81 330 MET A O 1
ATOM 2588 N N . GLY A 1 331 ? -3.665 7.910 23.087 1.00 94.25 331 GLY A N 1
ATOM 2589 C CA . GLY A 1 331 ? -3.180 8.482 24.344 1.00 94.25 331 GLY A CA 1
ATOM 2590 C C . GLY A 1 331 ? -1.891 9.297 24.180 1.00 94.25 331 GLY A C 1
ATOM 2591 O O . GLY A 1 331 ? -1.072 9.344 25.094 1.00 94.25 331 GLY A O 1
ATOM 2592 N N . LYS A 1 332 ? -1.678 9.903 23.004 1.00 95.06 332 LYS A N 1
ATOM 2593 C CA . LYS A 1 332 ? -0.457 10.643 22.644 1.00 95.06 332 LYS A CA 1
ATOM 2594 C C . LYS A 1 332 ? -0.822 12.035 22.111 1.00 95.06 332 LYS A C 1
ATOM 2596 O O . LYS A 1 332 ? -0.948 12.190 20.897 1.00 95.06 332 LYS A O 1
ATOM 2601 N N . PRO A 1 333 ? -0.990 13.053 22.978 1.00 96.31 333 PRO A N 1
ATOM 2602 C CA . PRO A 1 333 ? -1.425 14.390 22.558 1.00 96.31 333 PRO A CA 1
ATOM 2603 C C . PRO A 1 333 ? -0.450 15.065 21.582 1.00 96.31 333 PRO A C 1
ATOM 2605 O O . PRO A 1 333 ? -0.888 15.751 20.663 1.00 96.31 333 PRO A O 1
ATOM 2608 N N . ASP A 1 334 ? 0.850 14.797 21.715 1.00 96.62 334 ASP A N 1
ATOM 2609 C CA . ASP A 1 334 ? 1.894 15.392 20.871 1.00 96.62 334 ASP A CA 1
ATOM 2610 C C . ASP A 1 334 ? 2.222 14.555 19.622 1.00 96.62 334 ASP A C 1
ATOM 2612 O O . ASP A 1 334 ? 3.199 14.835 18.924 1.00 96.62 334 ASP A O 1
ATOM 2616 N N . LEU A 1 335 ? 1.428 13.515 19.317 1.00 96.81 335 LEU A N 1
ATOM 2617 C CA . LEU A 1 335 ? 1.653 12.684 18.135 1.00 96.81 335 LEU A CA 1
ATOM 2618 C C . LEU A 1 335 ? 1.581 13.555 16.875 1.00 96.81 335 LEU A C 1
ATOM 2620 O O . LEU A 1 335 ? 0.551 14.176 16.573 1.00 96.81 335 LEU A O 1
ATOM 2624 N N . LYS A 1 336 ? 2.690 13.609 16.137 1.00 97.94 336 LYS A N 1
ATOM 2625 C CA . LYS A 1 336 ? 2.748 14.295 14.850 1.00 97.94 336 LYS A CA 1
ATOM 2626 C C . LYS A 1 336 ? 2.144 13.394 13.789 1.00 97.94 336 LYS A C 1
ATOM 2628 O O . LYS A 1 336 ? 2.602 12.275 13.592 1.00 97.94 336 LYS A O 1
ATOM 2633 N N . LEU A 1 337 ? 1.116 13.902 13.123 1.00 98.44 337 LEU A N 1
ATOM 2634 C CA . LEU A 1 337 ? 0.364 13.190 12.102 1.00 98.44 337 LEU A CA 1
ATOM 2635 C C . LEU A 1 337 ? 0.376 14.013 10.824 1.00 98.44 337 LEU A C 1
ATOM 2637 O O . LEU A 1 337 ? 0.123 15.217 10.851 1.00 98.44 337 LEU A O 1
ATOM 2641 N N . THR A 1 338 ? 0.663 13.355 9.710 1.00 98.44 338 THR A N 1
ATOM 2642 C CA . THR A 1 338 ? 0.643 13.957 8.377 1.00 98.44 338 THR A CA 1
ATOM 2643 C C . THR A 1 338 ? -0.427 13.268 7.552 1.00 98.44 338 THR A C 1
ATOM 2645 O O . THR A 1 338 ? -0.407 12.047 7.417 1.00 98.44 338 THR A O 1
ATOM 2648 N N . PHE A 1 339 ? -1.369 14.049 7.020 1.00 98.19 339 PHE A N 1
ATOM 2649 C CA . PHE A 1 339 ? -2.333 13.558 6.037 1.00 98.19 339 PHE A CA 1
ATOM 2650 C C . PHE A 1 339 ? -1.595 13.146 4.763 1.00 98.19 339 PHE A C 1
ATOM 2652 O O . PHE A 1 339 ? -0.825 13.939 4.224 1.00 98.19 339 PHE A O 1
ATOM 2659 N N . GLN A 1 340 ? -1.863 11.938 4.281 1.00 97.25 340 GLN A N 1
ATOM 2660 C CA . GLN A 1 340 ? -1.250 11.385 3.079 1.00 97.25 340 GLN A CA 1
ATOM 2661 C C . GLN A 1 340 ? -2.198 11.485 1.886 1.00 97.25 340 GLN A C 1
ATOM 2663 O O . GLN A 1 340 ? -1.907 12.170 0.908 1.00 97.25 340 GLN A O 1
ATOM 2668 N N . SER A 1 341 ? -3.343 10.811 1.964 1.00 94.62 341 SER A N 1
ATOM 2669 C CA . SER A 1 341 ? -4.276 10.681 0.847 1.00 94.62 341 SER A CA 1
ATOM 2670 C C . SER A 1 341 ? -5.643 10.187 1.317 1.00 94.62 341 SER A C 1
ATOM 2672 O O . SER A 1 341 ? -5.867 9.932 2.502 1.00 94.62 341 SER A O 1
ATOM 2674 N N . ILE A 1 342 ? -6.554 10.017 0.362 1.00 94.25 342 ILE A N 1
ATOM 2675 C CA . ILE A 1 342 ? -7.676 9.091 0.514 1.00 94.25 342 ILE A CA 1
ATOM 2676 C C . ILE A 1 342 ? -7.168 7.683 0.188 1.00 94.25 342 ILE A C 1
ATOM 2678 O O . ILE A 1 342 ? -6.376 7.516 -0.743 1.00 94.25 342 ILE A O 1
ATOM 2682 N N . ALA A 1 343 ? -7.585 6.688 0.960 1.00 93.31 343 ALA A N 1
ATOM 2683 C CA . ALA A 1 343 ? -7.225 5.289 0.763 1.00 93.31 343 ALA A CA 1
ATOM 2684 C C . ALA A 1 343 ? -8.437 4.385 0.999 1.00 93.31 343 ALA A C 1
ATOM 2686 O O . ALA A 1 343 ? -9.365 4.763 1.714 1.00 93.31 343 ALA A O 1
ATOM 2687 N N . ASP A 1 344 ? -8.420 3.188 0.424 1.00 90.69 344 ASP A N 1
ATOM 2688 C CA . ASP A 1 344 ? -9.417 2.170 0.743 1.00 90.69 344 ASP A CA 1
ATOM 2689 C C . ASP A 1 344 ? -9.121 1.543 2.110 1.00 90.69 344 ASP A C 1
ATOM 2691 O O . ASP A 1 344 ? -7.968 1.459 2.545 1.00 90.69 344 ASP A O 1
ATOM 2695 N N . ILE A 1 345 ? -10.169 1.088 2.795 1.00 88.94 345 ILE A N 1
ATOM 2696 C CA . ILE A 1 345 ? -10.043 0.401 4.081 1.00 88.94 345 ILE A CA 1
ATOM 2697 C C . ILE A 1 345 ? -9.989 -1.110 3.839 1.00 88.94 345 ILE A C 1
ATOM 2699 O O . ILE A 1 345 ? -10.880 -1.696 3.217 1.00 88.94 345 ILE A O 1
ATOM 2703 N N . ALA A 1 346 ? -8.955 -1.768 4.366 1.00 84.69 346 ALA A N 1
ATOM 2704 C CA . ALA A 1 346 ? -8.817 -3.218 4.273 1.00 84.69 346 ALA A CA 1
ATOM 2705 C C . ALA A 1 346 ? -10.057 -3.936 4.842 1.00 84.69 346 ALA A C 1
ATOM 2707 O O . ALA A 1 346 ? -10.522 -3.629 5.939 1.00 84.69 346 ALA A O 1
ATOM 2708 N N . ASN A 1 347 ? -10.578 -4.922 4.104 1.00 81.88 347 ASN A N 1
ATOM 2709 C CA . ASN A 1 347 ? -11.804 -5.666 4.436 1.00 81.88 347 ASN A CA 1
ATOM 2710 C C . ASN A 1 347 ? -13.086 -4.817 4.536 1.00 81.88 347 ASN A C 1
ATOM 2712 O O . ASN A 1 347 ? -14.069 -5.277 5.116 1.00 81.88 347 ASN A O 1
ATOM 2716 N N . ALA A 1 348 ? -13.103 -3.611 3.966 1.00 85.31 348 ALA A N 1
ATOM 2717 C CA . ALA A 1 348 ? -14.302 -2.790 3.864 1.00 85.31 348 ALA A CA 1
ATOM 2718 C C . ALA A 1 348 ? -14.469 -2.242 2.431 1.00 85.31 348 ALA A C 1
ATOM 2720 O O . ALA A 1 348 ? -14.236 -1.057 2.182 1.00 85.31 348 ALA A O 1
ATOM 2721 N N . PRO A 1 349 ? -14.847 -3.099 1.461 1.00 79.81 349 PRO A N 1
ATOM 2722 C CA . PRO A 1 349 ? -14.952 -2.703 0.060 1.00 79.81 349 PRO A CA 1
ATOM 2723 C C . PRO A 1 349 ? -15.924 -1.531 -0.121 1.00 79.81 349 PRO A C 1
ATOM 2725 O O . PRO A 1 349 ? -17.006 -1.499 0.466 1.00 79.81 349 PRO A O 1
ATOM 2728 N N . GLY A 1 350 ? -15.520 -0.550 -0.932 1.00 81.50 350 GLY A N 1
ATOM 2729 C CA . GLY A 1 350 ? -16.297 0.668 -1.186 1.00 81.50 350 GLY A CA 1
ATOM 2730 C C . GLY A 1 350 ? -16.261 1.708 -0.060 1.00 81.50 350 GLY A C 1
ATOM 2731 O O . GLY A 1 350 ? -16.894 2.755 -0.193 1.00 81.50 350 GLY A O 1
ATOM 2732 N N . ARG A 1 351 ? -15.529 1.461 1.036 1.00 87.19 351 ARG A N 1
ATOM 2733 C CA . ARG A 1 351 ? -15.291 2.446 2.099 1.00 87.19 351 ARG A CA 1
ATOM 2734 C C . ARG A 1 351 ? -13.922 3.079 1.925 1.00 87.19 351 ARG A C 1
ATOM 2736 O O . ARG A 1 351 ? -12.919 2.373 1.833 1.00 87.19 351 ARG A O 1
ATOM 2743 N N . GLY A 1 352 ? -13.887 4.408 1.927 1.00 92.06 352 GLY A N 1
ATOM 2744 C CA . GLY A 1 352 ? -12.633 5.147 1.939 1.00 92.06 352 GLY A CA 1
ATOM 2745 C C . GLY A 1 352 ? -12.368 5.835 3.266 1.00 92.06 352 GLY A C 1
ATOM 2746 O O . GLY A 1 352 ? -13.280 6.262 3.980 1.00 92.06 352 GLY A O 1
ATOM 2747 N N . ALA A 1 353 ? -11.084 5.959 3.556 1.00 96.62 353 ALA A N 1
ATOM 2748 C CA . ALA A 1 353 ? -10.542 6.606 4.727 1.00 96.62 353 ALA A CA 1
ATOM 2749 C C . ALA A 1 353 ? -9.620 7.762 4.348 1.00 96.62 353 ALA A C 1
ATOM 2751 O O . ALA A 1 353 ? -8.911 7.716 3.340 1.00 96.62 353 ALA A O 1
ATOM 2752 N N . ALA A 1 354 ? -9.584 8.771 5.211 1.00 97.94 354 ALA A N 1
ATOM 2753 C CA . ALA A 1 354 ? -8.457 9.677 5.293 1.00 97.94 354 ALA A CA 1
ATOM 2754 C C . ALA A 1 354 ? -7.277 8.922 5.922 1.00 97.94 354 ALA A C 1
ATOM 2756 O O . ALA A 1 354 ? -7.380 8.405 7.039 1.00 97.94 354 ALA A O 1
ATOM 2757 N N . LEU A 1 355 ? -6.172 8.833 5.182 1.00 98.31 355 LEU A N 1
ATOM 2758 C CA . LEU A 1 355 ? -4.951 8.170 5.619 1.00 98.31 355 LEU A CA 1
ATOM 2759 C C . LEU A 1 355 ? -3.990 9.189 6.231 1.00 98.31 355 LEU A C 1
ATOM 2761 O O . LEU A 1 355 ? -3.612 10.170 5.586 1.00 98.31 355 LEU A O 1
ATOM 2765 N N . TYR A 1 356 ? -3.535 8.906 7.445 1.00 98.62 356 TYR A N 1
ATOM 2766 C CA . TYR A 1 356 ? -2.496 9.656 8.141 1.00 98.62 356 TYR A CA 1
ATOM 2767 C C . TYR A 1 356 ? -1.307 8.758 8.449 1.00 98.62 356 TYR A C 1
ATOM 2769 O O . TYR A 1 356 ? -1.471 7.559 8.667 1.00 98.62 356 TYR A O 1
ATOM 2777 N N . THR A 1 357 ? -0.117 9.346 8.533 1.00 98.50 357 THR A N 1
ATOM 2778 C CA . THR A 1 357 ? 1.074 8.671 9.063 1.00 98.50 357 THR A CA 1
ATOM 2779 C C . THR A 1 357 ? 1.715 9.467 10.182 1.00 98.50 357 THR A C 1
ATOM 2781 O O . THR A 1 357 ? 1.665 10.700 10.172 1.00 98.50 357 THR A O 1
ATOM 2784 N N . ASP A 1 358 ? 2.370 8.771 11.105 1.00 97.00 358 ASP A N 1
ATOM 2785 C CA . ASP A 1 358 ? 3.266 9.393 12.081 1.00 97.00 358 ASP A CA 1
ATOM 2786 C C . ASP A 1 358 ? 4.747 9.318 11.665 1.00 97.00 358 ASP A C 1
ATOM 2788 O O . ASP A 1 358 ? 5.094 8.799 10.603 1.00 97.00 358 ASP A O 1
ATOM 2792 N N . GLU A 1 359 ? 5.631 9.855 12.511 1.00 94.88 359 GLU A N 1
ATOM 2793 C CA . GLU A 1 359 ? 7.088 9.880 12.295 1.00 94.88 359 GLU A CA 1
ATOM 2794 C C . GLU A 1 359 ? 7.729 8.479 12.261 1.00 94.88 359 GLU A C 1
ATOM 2796 O O . GLU A 1 359 ? 8.832 8.325 11.742 1.00 94.88 359 GLU A O 1
ATOM 2801 N N . THR A 1 360 ? 7.049 7.451 12.780 1.00 92.44 360 THR A N 1
ATOM 2802 C CA . THR A 1 360 ? 7.508 6.054 12.700 1.00 92.44 360 THR A CA 1
ATOM 2803 C C . THR A 1 360 ? 7.082 5.381 11.396 1.00 92.44 360 THR A C 1
ATOM 2805 O O . THR A 1 360 ? 7.572 4.302 11.065 1.00 92.44 360 THR A O 1
ATOM 2808 N N . GLY A 1 361 ? 6.179 6.013 10.639 1.00 94.88 361 GLY A N 1
ATOM 2809 C CA . GLY A 1 361 ? 5.555 5.458 9.443 1.00 94.88 361 GLY A CA 1
ATOM 2810 C C . GLY A 1 361 ? 4.320 4.603 9.727 1.00 94.88 361 GLY A C 1
ATOM 2811 O O . GLY A 1 361 ? 3.783 4.015 8.788 1.00 94.88 361 GLY A O 1
ATOM 2812 N N . ALA A 1 362 ? 3.854 4.520 10.980 1.00 96.12 362 ALA A N 1
ATOM 2813 C CA . ALA A 1 362 ? 2.585 3.865 11.284 1.00 96.12 362 ALA A CA 1
ATOM 2814 C C . ALA A 1 362 ? 1.441 4.616 10.595 1.00 96.12 362 ALA A C 1
ATOM 2816 O O . ALA A 1 362 ? 1.460 5.847 10.513 1.00 96.12 362 ALA A O 1
ATOM 2817 N N . LYS A 1 363 ? 0.463 3.870 10.087 1.00 98.38 363 LYS A N 1
ATOM 2818 C CA . LYS A 1 363 ? -0.657 4.381 9.298 1.00 98.38 363 LYS A CA 1
ATOM 2819 C C . LYS A 1 363 ? -1.948 4.338 10.100 1.00 98.38 363 LYS A C 1
ATOM 2821 O O . LYS A 1 363 ? -2.226 3.362 10.791 1.00 98.38 363 LYS A O 1
ATOM 2826 N N . TYR A 1 364 ? -2.754 5.377 9.948 1.00 98.38 364 TYR A N 1
ATOM 2827 C CA . TYR A 1 364 ? -4.028 5.553 10.631 1.00 98.38 364 TYR A CA 1
ATOM 2828 C C . TYR A 1 364 ? -5.098 5.870 9.592 1.00 98.38 364 TYR A C 1
ATOM 2830 O O . TYR A 1 364 ? -4.941 6.808 8.809 1.00 98.38 364 TYR A O 1
ATOM 2838 N N . TYR A 1 365 ? -6.177 5.097 9.591 1.00 98.31 365 TYR A N 1
ATOM 2839 C CA . TYR A 1 365 ? -7.259 5.204 8.618 1.00 98.31 365 TYR A CA 1
ATOM 2840 C C . TYR A 1 365 ? -8.515 5.677 9.338 1.00 98.31 365 TYR A C 1
ATOM 2842 O O . TYR A 1 365 ? -9.066 4.942 10.160 1.00 98.31 365 TYR A O 1
ATOM 2850 N N . VAL A 1 366 ? -8.969 6.893 9.042 1.00 97.94 366 VAL A N 1
ATOM 2851 C CA . VAL A 1 366 ? -10.225 7.441 9.572 1.00 97.94 366 VAL A CA 1
ATOM 2852 C C . VAL A 1 366 ? -11.291 7.354 8.489 1.00 97.94 366 VAL A C 1
ATOM 2854 O O . VAL A 1 366 ? -11.142 7.960 7.432 1.00 97.94 366 VAL A O 1
ATOM 2857 N N . ASP A 1 367 ? -12.344 6.573 8.725 1.00 95.75 367 ASP A N 1
ATOM 2858 C CA . ASP A 1 367 ? -13.440 6.397 7.771 1.00 95.75 367 ASP A CA 1
ATOM 2859 C C . ASP A 1 367 ? -14.164 7.725 7.530 1.00 95.75 367 ASP A C 1
ATOM 2861 O O . ASP A 1 367 ? -14.588 8.401 8.467 1.00 95.75 367 ASP A O 1
ATOM 2865 N N . ILE A 1 368 ? -14.316 8.084 6.258 1.00 94.75 368 ILE A N 1
ATOM 2866 C CA . ILE A 1 368 ? -14.773 9.419 5.849 1.00 94.75 368 ILE A CA 1
ATOM 2867 C C . ILE A 1 368 ? -16.267 9.624 6.108 1.00 94.75 368 ILE A C 1
ATOM 2869 O O . ILE A 1 368 ? -16.706 10.748 6.336 1.00 94.75 368 ILE A O 1
ATOM 2873 N N . GLU A 1 369 ? -17.062 8.554 6.080 1.00 91.12 369 GLU A N 1
ATOM 2874 C CA . GLU A 1 369 ? -18.513 8.651 6.263 1.00 91.12 369 GLU A CA 1
ATOM 2875 C C . GLU A 1 369 ? -18.914 8.701 7.741 1.00 91.12 369 GLU A C 1
ATOM 2877 O O . GLU A 1 369 ? -19.925 9.307 8.090 1.00 91.12 369 GLU A O 1
ATOM 2882 N N . THR A 1 370 ? -18.143 8.055 8.618 1.00 91.50 370 THR A N 1
ATOM 2883 C CA . THR A 1 370 ? -18.462 7.942 10.050 1.00 91.50 370 THR A CA 1
ATOM 2884 C C . THR A 1 370 ? -17.551 8.768 10.952 1.00 91.50 370 THR A C 1
ATOM 2886 O O . THR A 1 370 ? -17.856 8.891 12.139 1.00 91.50 370 THR A O 1
ATOM 2889 N N . SER A 1 371 ? -16.447 9.309 10.425 1.00 92.06 371 SER A N 1
ATOM 2890 C CA . SER A 1 371 ? -15.393 9.995 11.189 1.00 92.06 371 SER A CA 1
ATOM 2891 C C . SER A 1 371 ? -14.866 9.154 12.359 1.00 92.06 371 SER A C 1
ATOM 2893 O O . SER A 1 371 ? -14.561 9.668 13.435 1.00 92.06 371 SER A O 1
ATOM 2895 N N . ARG A 1 372 ? -14.793 7.831 12.168 1.00 92.81 372 ARG A N 1
ATOM 2896 C CA . ARG A 1 372 ? -14.265 6.874 13.150 1.00 92.81 372 ARG A CA 1
ATOM 2897 C C . ARG A 1 372 ? -12.912 6.352 12.707 1.00 92.81 372 ARG A C 1
ATOM 2899 O O . ARG A 1 372 ? -12.688 6.114 11.522 1.00 92.81 372 ARG A O 1
ATOM 2906 N N . LEU A 1 373 ? -12.031 6.101 13.672 1.00 95.94 373 LEU A N 1
ATOM 2907 C CA . LEU A 1 373 ? -10.795 5.378 13.404 1.00 95.94 373 LEU A CA 1
ATOM 2908 C C . LEU A 1 373 ? -11.144 3.939 13.005 1.00 95.94 373 LEU A C 1
ATOM 2910 O O . LEU A 1 373 ? -11.638 3.166 13.822 1.00 95.94 373 LEU A O 1
ATOM 2914 N N . ALA A 1 374 ? -10.902 3.603 11.746 1.00 96.06 374 ALA A N 1
ATOM 2915 C CA . ALA A 1 374 ? -11.181 2.295 11.174 1.00 96.06 374 ALA A CA 1
ATOM 2916 C C . ALA A 1 374 ? -9.999 1.340 11.345 1.00 96.06 374 ALA A C 1
ATOM 2918 O O . ALA A 1 374 ? -10.197 0.153 11.607 1.00 96.06 374 ALA A O 1
ATOM 2919 N N . SER A 1 375 ? -8.771 1.845 11.193 1.00 97.19 375 SER A N 1
ATOM 2920 C CA . SER A 1 375 ? -7.574 1.013 11.273 1.00 97.19 375 SER A CA 1
ATOM 2921 C C . SER A 1 375 ? -6.338 1.762 11.772 1.00 97.19 375 SER A C 1
ATOM 2923 O O . SER A 1 375 ? -6.172 2.958 11.524 1.00 97.19 375 SER A O 1
ATOM 2925 N N . ILE A 1 376 ? -5.473 1.024 12.466 1.00 97.44 376 ILE A N 1
ATOM 2926 C CA . ILE A 1 376 ? -4.091 1.370 12.786 1.00 97.44 376 ILE A CA 1
ATOM 2927 C C . ILE A 1 376 ? -3.218 0.237 12.249 1.00 97.44 376 ILE A C 1
ATOM 2929 O O . ILE A 1 376 ? -3.325 -0.907 12.708 1.00 97.44 376 ILE A O 1
ATOM 2933 N N . GLU A 1 377 ? -2.325 0.567 11.325 1.00 95.88 377 GLU A N 1
ATOM 2934 C CA . GLU A 1 377 ? -1.310 -0.345 10.809 1.00 95.88 377 GLU A CA 1
ATOM 2935 C C . GLU A 1 377 ? 0.065 0.111 11.310 1.00 95.88 377 GLU A C 1
ATOM 2937 O O . GLU A 1 377 ? 0.553 1.170 10.901 1.00 95.88 377 GLU A O 1
ATOM 2942 N N . PRO A 1 378 ? 0.716 -0.649 12.204 1.00 93.12 378 PRO A N 1
ATOM 2943 C CA . PRO A 1 378 ? 2.032 -0.275 12.687 1.00 93.12 378 PRO A CA 1
ATOM 2944 C C . PRO A 1 378 ? 3.085 -0.459 11.594 1.00 93.12 378 PRO A C 1
ATOM 2946 O O . PRO A 1 378 ? 3.005 -1.384 10.784 1.00 93.12 378 PRO A O 1
ATOM 2949 N N . ASN A 1 379 ? 4.128 0.367 11.629 1.00 91.50 379 ASN A N 1
ATOM 2950 C CA . ASN A 1 379 ? 5.314 0.169 10.807 1.00 91.50 379 ASN A CA 1
ATOM 2951 C C . ASN A 1 379 ? 6.441 -0.430 11.654 1.00 91.50 379 ASN A C 1
ATOM 2953 O O . ASN A 1 379 ? 7.187 0.289 12.315 1.00 91.50 379 ASN A O 1
ATOM 2957 N N . PHE A 1 380 ? 6.548 -1.759 11.645 1.00 81.31 380 PHE A N 1
ATOM 2958 C CA . PHE A 1 380 ? 7.613 -2.491 12.328 1.00 81.31 380 PHE A CA 1
ATOM 2959 C C . PHE A 1 380 ? 8.533 -3.161 11.302 1.00 81.31 380 PHE A C 1
ATOM 2961 O O . PHE A 1 380 ? 8.206 -4.247 10.823 1.00 81.31 380 PHE A O 1
ATOM 2968 N N . PRO A 1 381 ? 9.696 -2.560 10.981 1.00 71.19 381 PRO A N 1
ATOM 2969 C CA . PRO A 1 381 ? 10.721 -3.224 10.174 1.00 71.19 381 PRO A CA 1
ATOM 2970 C C . PRO A 1 381 ? 11.212 -4.528 10.827 1.00 71.19 381 PRO A C 1
ATOM 2972 O O . PRO A 1 381 ? 11.583 -5.475 10.140 1.00 71.19 381 PRO A O 1
ATOM 2975 N N . SER A 1 382 ? 11.174 -4.580 12.161 1.00 74.25 382 SER A N 1
ATOM 2976 C CA . SER A 1 382 ? 11.424 -5.752 12.999 1.00 74.25 382 SER A CA 1
ATOM 2977 C C . SER A 1 382 ? 10.527 -5.707 14.241 1.00 74.25 382 SER A C 1
ATOM 2979 O O . SER A 1 382 ? 10.049 -4.638 14.627 1.00 74.25 382 SER A O 1
ATOM 2981 N N . HIS A 1 383 ? 10.293 -6.856 14.886 1.00 75.31 383 HIS A N 1
ATOM 2982 C CA . HIS A 1 383 ? 9.566 -6.887 16.158 1.00 75.31 383 HIS A CA 1
ATOM 2983 C C . HIS A 1 383 ? 10.285 -6.017 17.206 1.00 75.31 383 HIS A C 1
ATOM 2985 O O . HIS A 1 383 ? 11.505 -6.129 17.321 1.00 75.31 383 HIS A O 1
ATOM 2991 N N . PRO A 1 384 ? 9.570 -5.166 17.968 1.00 80.19 384 PRO A N 1
ATOM 2992 C CA . PRO A 1 384 ? 10.184 -4.392 19.041 1.00 80.19 384 PRO A CA 1
ATOM 2993 C C . PRO A 1 384 ? 10.767 -5.312 20.112 1.00 80.19 384 PRO A C 1
ATOM 2995 O O . PRO A 1 384 ? 10.102 -6.266 20.528 1.00 80.19 384 PRO A O 1
ATOM 2998 N N . ASP A 1 385 ? 11.973 -5.001 20.583 1.00 84.88 385 ASP A N 1
ATOM 2999 C CA . ASP A 1 385 ? 12.565 -5.675 21.735 1.00 84.88 385 ASP A CA 1
ATOM 3000 C C . ASP A 1 385 ? 11.882 -5.188 23.012 1.00 84.88 385 ASP A C 1
ATOM 3002 O O . ASP A 1 385 ? 11.899 -3.999 23.336 1.00 84.88 385 ASP A O 1
ATOM 3006 N N . ILE A 1 386 ? 11.256 -6.118 23.732 1.00 88.31 386 ILE A N 1
ATOM 3007 C CA . ILE A 1 386 ? 10.538 -5.836 24.974 1.00 88.31 386 ILE A CA 1
ATOM 3008 C C . ILE A 1 386 ? 11.262 -6.556 26.111 1.00 88.31 386 ILE A C 1
ATOM 3010 O O . ILE A 1 386 ? 11.374 -7.786 26.065 1.00 88.31 386 ILE A O 1
ATOM 3014 N N . PRO A 1 387 ? 11.762 -5.829 27.128 1.00 91.44 387 PRO A N 1
ATOM 3015 C CA . PRO A 1 387 ? 12.391 -6.444 28.287 1.00 91.44 387 PRO A CA 1
ATOM 3016 C C . PRO A 1 387 ? 11.450 -7.441 28.959 1.00 91.44 387 PRO A C 1
ATOM 3018 O O . PRO A 1 387 ? 10.273 -7.157 29.160 1.00 91.44 387 PRO A O 1
ATOM 3021 N N . THR A 1 388 ? 11.973 -8.596 29.374 1.00 89.69 388 THR A N 1
ATOM 3022 C CA . THR A 1 388 ? 11.170 -9.649 30.019 1.00 89.69 388 THR A CA 1
ATOM 3023 C C . THR A 1 388 ? 10.430 -9.149 31.263 1.00 89.69 388 THR A C 1
ATOM 3025 O O . THR A 1 388 ? 9.336 -9.619 31.545 1.00 89.69 388 THR A O 1
ATOM 3028 N N . ALA A 1 389 ? 10.999 -8.174 31.980 1.00 92.25 389 ALA A N 1
ATOM 3029 C CA . ALA A 1 389 ? 10.379 -7.553 33.150 1.00 92.25 389 ALA A CA 1
ATOM 3030 C C . ALA A 1 389 ? 9.108 -6.744 32.827 1.00 92.25 389 ALA A C 1
ATOM 3032 O O . ALA A 1 389 ? 8.275 -6.558 33.709 1.00 92.25 389 ALA A O 1
ATOM 3033 N N . ASP A 1 390 ? 8.952 -6.298 31.578 1.00 93.50 390 ASP A N 1
ATOM 3034 C CA . ASP A 1 390 ? 7.813 -5.497 31.123 1.00 93.50 390 ASP A CA 1
ATOM 3035 C C . ASP A 1 390 ? 6.729 -6.353 30.449 1.00 93.50 390 ASP A C 1
ATOM 3037 O O . ASP A 1 390 ? 5.664 -5.841 30.099 1.00 93.50 390 ASP A O 1
ATOM 3041 N N . VAL A 1 391 ? 6.988 -7.650 30.242 1.00 95.56 391 VAL A N 1
ATOM 3042 C CA . VAL A 1 391 ? 6.046 -8.575 29.605 1.00 95.56 391 VAL A CA 1
ATOM 3043 C C . VAL A 1 391 ? 4.874 -8.845 30.543 1.00 95.56 391 VAL A C 1
ATOM 3045 O O . VAL A 1 391 ? 5.039 -9.350 31.652 1.00 95.56 391 VAL A O 1
ATOM 3048 N N . LYS A 1 392 ? 3.671 -8.541 30.063 1.00 96.88 392 LYS A N 1
ATOM 3049 C CA . LYS A 1 392 ? 2.406 -8.801 30.747 1.00 96.88 392 LYS A CA 1
ATOM 3050 C C . LYS A 1 392 ? 1.895 -10.205 30.452 1.00 96.88 392 LYS A C 1
ATOM 3052 O O . LYS A 1 392 ? 2.169 -10.780 29.396 1.00 96.88 392 LYS A O 1
ATOM 3057 N N . SER A 1 393 ? 1.105 -10.744 31.374 1.00 96.94 393 SER A N 1
ATOM 3058 C CA . SER A 1 393 ? 0.379 -11.995 31.153 1.00 96.94 393 SER A CA 1
ATOM 3059 C C . SER A 1 393 ? -0.695 -11.841 30.068 1.00 96.94 393 SER A C 1
ATOM 3061 O O . SER A 1 393 ? -1.193 -10.744 29.805 1.00 96.94 393 SER A O 1
ATOM 3063 N N . MET A 1 394 ? -1.107 -12.959 29.461 1.00 96.50 394 MET A N 1
ATOM 3064 C CA . MET A 1 394 ? -2.192 -12.953 28.471 1.00 96.50 394 MET A CA 1
ATOM 3065 C C . MET A 1 394 ? -3.509 -12.412 29.033 1.00 96.50 394 MET A C 1
ATOM 3067 O O . MET A 1 394 ? -4.224 -11.714 28.320 1.00 96.50 394 MET A O 1
ATOM 3071 N N . ASP A 1 395 ? -3.808 -12.663 30.309 1.00 97.94 395 ASP A N 1
ATOM 3072 C CA . ASP A 1 395 ? -5.021 -12.150 30.951 1.00 97.94 395 ASP A CA 1
ATOM 3073 C C . ASP A 1 395 ? -4.986 -10.620 31.104 1.00 97.94 395 ASP A C 1
ATOM 3075 O O . ASP A 1 395 ? -5.987 -9.945 30.852 1.00 97.94 395 ASP A O 1
ATOM 3079 N N . GLU A 1 396 ? -3.828 -10.051 31.447 1.00 98.06 396 GLU A N 1
ATOM 3080 C CA . GLU A 1 396 ? -3.641 -8.597 31.498 1.00 98.06 396 GLU A CA 1
ATOM 3081 C C . GLU A 1 396 ? -3.745 -7.965 30.108 1.00 98.06 396 GLU A C 1
ATOM 3083 O O . GLU A 1 396 ? -4.425 -6.950 29.943 1.00 98.06 396 GLU A O 1
ATOM 3088 N N . LEU A 1 397 ? -3.107 -8.566 29.097 1.00 98.38 397 LEU A N 1
ATOM 3089 C CA . LEU A 1 397 ? -3.180 -8.086 27.715 1.00 98.38 397 LEU A CA 1
ATOM 3090 C C . LEU A 1 397 ? -4.612 -8.156 27.175 1.00 98.38 397 LEU A C 1
ATOM 3092 O O . LEU A 1 397 ? -5.077 -7.193 26.563 1.00 98.38 397 LEU A O 1
ATOM 3096 N N . ARG A 1 398 ? -5.338 -9.242 27.467 1.00 98.25 398 ARG A N 1
ATOM 3097 C CA . ARG A 1 398 ? -6.761 -9.388 27.142 1.00 98.25 398 ARG A CA 1
ATOM 3098 C C . ARG A 1 398 ? -7.588 -8.275 27.771 1.00 98.25 398 ARG A C 1
ATOM 3100 O O . ARG A 1 398 ? -8.414 -7.674 27.086 1.00 98.25 398 ARG A O 1
ATOM 3107 N N . GLY A 1 399 ? -7.358 -7.976 29.050 1.00 98.00 399 GLY A N 1
ATOM 3108 C CA . GLY A 1 399 ? -8.029 -6.880 29.750 1.00 98.00 399 GLY A CA 1
ATOM 3109 C C . GLY A 1 399 ? -7.777 -5.523 29.088 1.00 98.00 399 GLY A C 1
ATOM 3110 O O . GLY A 1 399 ? -8.724 -4.786 28.812 1.00 98.00 399 GLY A O 1
ATOM 3111 N N . VAL A 1 400 ? -6.515 -5.224 28.763 1.00 97.69 400 VAL A N 1
ATOM 3112 C CA . VAL A 1 400 ? -6.123 -3.987 28.066 1.00 97.69 400 VAL A CA 1
ATOM 3113 C C . VAL A 1 400 ? -6.791 -3.888 26.692 1.00 97.69 400 VAL A C 1
ATOM 3115 O O . VAL A 1 400 ? -7.409 -2.870 26.377 1.00 97.69 400 VAL A O 1
ATOM 3118 N N . ALA A 1 401 ? -6.713 -4.948 25.887 1.00 98.00 401 ALA A N 1
ATOM 3119 C CA . ALA A 1 401 ? -7.274 -4.969 24.543 1.00 98.00 401 ALA A CA 1
ATOM 3120 C C . ALA A 1 401 ? -8.803 -4.862 24.548 1.00 98.00 401 ALA A C 1
ATOM 3122 O O . ALA A 1 401 ? -9.361 -4.098 23.763 1.00 98.00 401 ALA A O 1
ATOM 3123 N N . LYS A 1 402 ? -9.483 -5.571 25.458 1.00 97.00 402 LYS A N 1
ATOM 3124 C CA . LYS A 1 402 ? -10.941 -5.491 25.611 1.00 97.00 402 LYS A CA 1
ATOM 3125 C C . LYS A 1 402 ? -11.382 -4.096 26.043 1.00 97.00 402 LYS A C 1
ATOM 3127 O O . LYS A 1 402 ? -12.321 -3.559 25.461 1.00 97.00 402 LYS A O 1
ATOM 3132 N N . GLN A 1 403 ? -10.697 -3.481 27.008 1.00 96.31 403 GLN A N 1
ATOM 3133 C CA . GLN A 1 403 ? -11.014 -2.118 27.439 1.00 96.31 403 GLN A CA 1
ATOM 3134 C C . GLN A 1 403 ? -10.843 -1.114 26.293 1.00 96.31 403 GLN A C 1
ATOM 3136 O O . GLN A 1 403 ? -11.711 -0.265 26.072 1.00 96.31 403 GLN A O 1
ATOM 3141 N N . PHE A 1 404 ? -9.748 -1.232 25.536 1.00 97.06 404 PHE A N 1
ATOM 3142 C CA . PHE A 1 404 ? -9.511 -0.405 24.357 1.00 97.06 404 PHE A CA 1
ATOM 3143 C C . PHE A 1 404 ? -10.607 -0.602 23.302 1.00 97.06 404 PHE A C 1
ATOM 3145 O O . PHE A 1 404 ? -11.157 0.378 22.801 1.00 97.06 404 PHE A O 1
ATOM 3152 N N . ALA A 1 405 ? -10.963 -1.852 22.999 1.00 96.19 405 ALA A N 1
ATOM 3153 C CA . ALA A 1 405 ? -11.994 -2.183 22.024 1.00 96.19 405 ALA A CA 1
ATOM 3154 C C . ALA A 1 405 ? -13.366 -1.614 22.417 1.00 96.19 405 ALA A C 1
ATOM 3156 O O . ALA A 1 405 ? -13.997 -0.937 21.613 1.00 96.19 405 ALA A O 1
ATOM 3157 N N . MET A 1 406 ? -13.792 -1.813 23.668 1.00 94.75 406 MET A N 1
ATOM 3158 C CA . MET A 1 406 ? -15.074 -1.317 24.188 1.00 94.75 406 MET A CA 1
ATOM 3159 C C . MET A 1 406 ? -15.156 0.211 24.210 1.00 94.75 406 MET A C 1
ATOM 3161 O O . MET A 1 406 ? -16.217 0.781 23.977 1.00 94.75 406 MET A O 1
ATOM 3165 N N . THR A 1 407 ? -14.034 0.887 24.466 1.00 94.25 407 THR A N 1
ATOM 3166 C CA . THR A 1 407 ? -13.981 2.357 24.458 1.00 94.25 407 THR A CA 1
ATOM 3167 C C . THR A 1 407 ? -14.152 2.918 23.047 1.00 94.25 407 THR A C 1
ATOM 3169 O O . THR A 1 407 ? -14.740 3.983 22.868 1.00 94.25 407 THR A O 1
ATOM 3172 N N . ASN A 1 408 ? -13.641 2.205 22.041 1.00 93.56 408 ASN A N 1
ATOM 3173 C CA . ASN A 1 408 ? -13.532 2.707 20.673 1.00 93.56 408 ASN A CA 1
ATOM 3174 C C . ASN A 1 408 ? -14.526 2.077 19.687 1.00 93.56 408 ASN A C 1
ATOM 3176 O O . ASN A 1 408 ? -14.590 2.527 18.542 1.00 93.56 408 ASN A O 1
ATOM 3180 N N . SER A 1 409 ? -15.319 1.091 20.120 1.00 93.50 409 SER A N 1
ATOM 3181 C CA . SER A 1 409 ? -16.387 0.479 19.328 1.00 93.50 409 SER A CA 1
ATOM 3182 C C . SER A 1 409 ? -17.696 0.377 20.112 1.00 93.50 409 SER A C 1
ATOM 3184 O O . SER A 1 409 ? -17.821 -0.476 20.994 1.00 93.50 409 SER A O 1
ATOM 3186 N N . PRO A 1 410 ? -18.717 1.188 19.776 1.00 88.94 410 PRO A N 1
ATOM 3187 C CA . PRO A 1 410 ? -20.042 1.037 20.366 1.00 88.94 410 PRO A CA 1
ATOM 3188 C C . PRO A 1 410 ? -20.688 -0.300 19.987 1.00 88.94 410 PRO A C 1
ATOM 3190 O O . PRO A 1 410 ? -21.388 -0.887 20.808 1.00 88.94 410 PRO A O 1
ATOM 3193 N N . ARG A 1 411 ? -20.432 -0.826 18.779 1.00 89.50 411 ARG A N 1
ATOM 3194 C CA . ARG A 1 411 ? -21.045 -2.088 18.348 1.00 89.50 411 ARG A CA 1
ATOM 3195 C C . ARG A 1 411 ? -20.506 -3.292 19.094 1.00 89.50 411 ARG A C 1
ATOM 3197 O O . ARG A 1 411 ? -21.259 -4.239 19.304 1.00 89.50 411 ARG A O 1
ATOM 3204 N N . LEU A 1 412 ? -19.238 -3.279 19.509 1.00 91.62 412 LEU A N 1
ATOM 3205 C CA . LEU A 1 412 ? -18.720 -4.366 20.331 1.00 91.62 412 LEU A CA 1
ATOM 3206 C C . LEU A 1 412 ? -19.515 -4.483 21.638 1.00 91.62 412 LEU A C 1
ATOM 3208 O O . LEU A 1 412 ? -19.878 -5.592 22.016 1.00 91.62 412 LEU A O 1
ATOM 3212 N N . ALA A 1 413 ? -19.856 -3.362 22.277 1.00 82.38 413 ALA A N 1
ATOM 3213 C CA . ALA A 1 413 ? -20.648 -3.371 23.508 1.00 82.38 413 ALA A CA 1
ATOM 3214 C C . ALA A 1 413 ? -22.044 -3.992 23.313 1.00 82.38 413 ALA A C 1
ATOM 3216 O O . ALA A 1 413 ? -22.547 -4.673 24.203 1.00 82.38 413 ALA A O 1
ATOM 3217 N N . GLU A 1 414 ? -22.654 -3.795 22.143 1.00 86.56 414 GLU A N 1
ATOM 3218 C CA . GLU A 1 414 ? -23.966 -4.360 21.803 1.00 86.56 414 GLU A CA 1
ATOM 3219 C C . GLU A 1 414 ? -23.895 -5.844 21.418 1.00 86.56 414 GLU A C 1
ATOM 3221 O O . GLU A 1 414 ? -24.810 -6.616 21.706 1.00 86.56 414 GLU A O 1
ATOM 3226 N N . LEU A 1 415 ? -22.819 -6.246 20.740 1.00 88.75 415 LEU A N 1
ATOM 3227 C CA . LEU A 1 415 ? -22.747 -7.521 20.030 1.00 88.75 415 LEU A CA 1
ATOM 3228 C C . LEU A 1 415 ? -21.806 -8.539 20.664 1.00 88.75 415 LEU A C 1
ATOM 3230 O O . LEU A 1 415 ? -21.791 -9.669 20.190 1.00 88.75 415 LEU A O 1
ATOM 3234 N N . GLU A 1 416 ? -21.040 -8.190 21.702 1.00 89.12 416 GLU A N 1
ATOM 3235 C CA . GLU A 1 416 ? -19.960 -9.038 22.234 1.00 89.12 416 GLU A CA 1
ATOM 3236 C C . GLU A 1 416 ? -20.400 -10.493 22.454 1.00 89.12 416 GLU A C 1
ATOM 3238 O O . GLU A 1 416 ? -19.725 -11.411 21.998 1.00 89.12 416 GLU A O 1
ATOM 3243 N N . SER A 1 417 ? -21.559 -10.706 23.085 1.00 88.62 417 SER A N 1
ATOM 3244 C CA . SER A 1 417 ? -22.086 -12.052 23.369 1.00 88.62 417 SER A CA 1
ATOM 3245 C C . SER A 1 417 ? -22.434 -12.882 22.125 1.00 88.62 417 SER A C 1
ATOM 3247 O O . SER A 1 417 ? -22.565 -14.100 22.215 1.00 88.62 417 SER A O 1
ATOM 3249 N N . ALA A 1 418 ? -22.588 -12.233 20.971 1.00 86.75 418 ALA A N 1
ATOM 3250 C CA . ALA A 1 418 ? -22.924 -12.844 19.691 1.00 86.75 418 ALA A CA 1
ATOM 3251 C C . ALA A 1 418 ? -21.718 -12.982 18.744 1.00 86.75 418 ALA A C 1
ATOM 3253 O O . ALA A 1 418 ? -21.882 -13.522 17.647 1.00 86.75 418 ALA A O 1
ATOM 3254 N N . LEU A 1 419 ? -20.540 -12.480 19.128 1.00 89.12 419 LEU A N 1
ATOM 3255 C CA . LEU A 1 419 ? -19.321 -12.531 18.321 1.00 89.12 419 LEU A CA 1
ATOM 3256 C C . LEU A 1 419 ? -18.421 -13.685 18.771 1.00 89.12 419 LEU A C 1
ATOM 3258 O O . LEU A 1 419 ? -18.312 -13.992 19.958 1.00 89.12 419 LEU A O 1
ATOM 3262 N N . LEU A 1 420 ? -17.738 -14.311 17.813 1.00 90.94 420 LEU A N 1
ATOM 3263 C CA . LEU A 1 420 ? -16.652 -15.237 18.110 1.00 90.94 420 LEU A CA 1
ATOM 3264 C C . LEU A 1 420 ? -15.454 -14.442 18.621 1.00 90.94 420 LEU A C 1
ATOM 3266 O O . LEU A 1 420 ? -15.028 -13.495 17.962 1.00 90.94 420 LEU A O 1
ATOM 3270 N N . TYR A 1 421 ? -14.902 -14.864 19.756 1.00 93.44 421 TYR A N 1
ATOM 3271 C CA . TYR A 1 421 ? -13.691 -14.297 20.326 1.00 93.44 421 TYR A CA 1
ATOM 3272 C C . TYR A 1 421 ? -12.488 -15.224 20.118 1.00 93.44 421 TYR A C 1
ATOM 3274 O O . TYR A 1 421 ? -12.553 -16.408 20.449 1.00 93.44 421 TYR A O 1
ATOM 3282 N N . GLU A 1 422 ? -11.387 -14.676 19.609 1.00 94.12 422 GLU A N 1
ATOM 3283 C CA . GLU A 1 422 ? -10.107 -15.370 19.446 1.00 94.12 422 GLU A CA 1
ATOM 3284 C C . GLU A 1 422 ? -8.946 -14.482 19.904 1.00 94.12 422 GLU A C 1
ATOM 3286 O O . GLU A 1 422 ? -8.972 -13.258 19.751 1.00 94.12 422 GLU A O 1
ATOM 3291 N N . GLU A 1 423 ? -7.887 -15.108 20.412 1.00 96.19 423 GLU A N 1
ATOM 3292 C CA . GLU A 1 423 ? -6.638 -14.433 20.751 1.00 96.19 423 GLU A CA 1
ATOM 3293 C C . GLU A 1 423 ? -5.422 -15.277 20.361 1.00 96.19 423 GLU A C 1
ATOM 3295 O O . GLU A 1 423 ? -5.441 -16.503 20.467 1.00 96.19 423 GLU A O 1
ATOM 3300 N N . ASN A 1 424 ? -4.363 -14.628 19.875 1.00 95.50 424 ASN A N 1
ATOM 3301 C CA . ASN A 1 424 ? -3.103 -15.289 19.527 1.00 95.50 424 ASN A CA 1
ATOM 3302 C C . ASN A 1 424 ? -1.944 -14.283 19.499 1.00 95.50 424 ASN A C 1
ATOM 3304 O O . ASN A 1 424 ? -2.158 -13.105 19.218 1.00 95.50 424 ASN A O 1
ATOM 3308 N N . CYS A 1 425 ? -0.709 -14.741 19.702 1.00 93.31 425 CYS A N 1
ATOM 3309 C CA . CYS A 1 425 ? 0.487 -13.908 19.601 1.00 93.31 425 CYS A CA 1
ATOM 3310 C C . CYS A 1 425 ? 1.390 -14.330 18.439 1.00 93.31 425 CYS A C 1
ATOM 3312 O O . CYS A 1 425 ? 1.568 -15.511 18.148 1.00 93.31 425 CYS A O 1
ATOM 3314 N N . LYS A 1 426 ? 2.000 -13.340 17.785 1.00 88.88 426 LYS A N 1
ATOM 3315 C CA . LYS A 1 426 ? 3.043 -13.508 16.773 1.00 88.88 426 LYS A CA 1
ATOM 3316 C C . LYS A 1 426 ? 4.269 -12.709 17.206 1.00 88.88 426 LYS A C 1
ATOM 3318 O O . LYS A 1 426 ? 4.313 -11.488 17.050 1.00 88.88 426 LYS A O 1
ATOM 3323 N N . GLY A 1 427 ? 5.254 -13.408 17.770 1.00 88.50 427 GLY A N 1
ATOM 3324 C CA . GLY A 1 427 ? 6.395 -12.767 18.422 1.00 88.50 427 GLY A CA 1
ATOM 3325 C C . GLY A 1 427 ? 5.928 -11.910 19.599 1.00 88.50 427 GLY A C 1
ATOM 3326 O O . GLY A 1 427 ? 5.145 -12.368 20.426 1.00 88.50 427 GLY A O 1
ATOM 3327 N N . ASN A 1 428 ? 6.353 -10.648 19.630 1.00 91.56 428 ASN A N 1
ATOM 3328 C CA . ASN A 1 428 ? 6.044 -9.708 20.713 1.00 91.56 428 ASN A CA 1
ATOM 3329 C C . ASN A 1 428 ? 4.714 -8.952 20.539 1.00 91.56 428 ASN A C 1
ATOM 3331 O O . ASN A 1 428 ? 4.494 -7.952 21.218 1.00 91.56 428 ASN A O 1
ATOM 3335 N N . ILE A 1 429 ? 3.838 -9.387 19.628 1.00 93.69 429 ILE A N 1
ATOM 3336 C CA . ILE A 1 429 ? 2.527 -8.767 19.389 1.00 93.69 429 ILE A CA 1
ATOM 3337 C C . ILE A 1 429 ? 1.435 -9.817 19.580 1.00 93.69 429 ILE A C 1
ATOM 3339 O O . ILE A 1 429 ? 1.457 -10.857 18.925 1.00 93.69 429 ILE A O 1
ATOM 3343 N N . CYS A 1 430 ? 0.462 -9.520 20.431 1.00 96.38 430 CYS A N 1
ATOM 3344 C CA . CYS A 1 430 ? -0.730 -10.322 20.662 1.00 96.38 430 CYS A CA 1
ATOM 3345 C C . CYS A 1 430 ? -1.958 -9.638 20.060 1.00 96.38 430 CYS A C 1
ATOM 3347 O O . CYS A 1 430 ? -2.135 -8.427 20.185 1.00 96.38 430 CYS A O 1
ATOM 3349 N N . PHE A 1 431 ? -2.798 -10.417 19.391 1.00 97.44 431 PHE A N 1
ATOM 3350 C CA . PHE A 1 431 ? -4.007 -9.971 18.718 1.00 97.44 431 PHE A CA 1
ATOM 3351 C C . PHE A 1 431 ? -5.232 -10.557 19.404 1.00 97.44 431 PHE A C 1
ATOM 3353 O O . PHE A 1 431 ? -5.255 -11.746 19.708 1.00 97.44 431 PHE A O 1
ATOM 3360 N N . PHE A 1 432 ? -6.249 -9.722 19.583 1.00 98.00 432 PHE A N 1
ATOM 3361 C CA . PHE A 1 432 ? -7.524 -10.044 20.213 1.00 98.00 432 PHE A CA 1
ATOM 3362 C C . PHE A 1 432 ? -8.631 -9.662 19.242 1.00 98.00 432 PHE A C 1
ATOM 3364 O O . PHE A 1 432 ? -8.677 -8.512 18.797 1.00 98.00 432 PHE A O 1
ATOM 3371 N N . ARG A 1 433 ? -9.471 -10.619 18.858 1.00 95.50 433 ARG A N 1
ATOM 3372 C CA . ARG A 1 433 ? -10.393 -10.491 17.729 1.00 95.50 433 ARG A CA 1
ATOM 3373 C C . ARG A 1 433 ? -11.809 -10.897 18.122 1.00 95.50 433 ARG A C 1
ATOM 3375 O O . ARG A 1 433 ? -11.989 -11.931 18.750 1.00 95.50 433 ARG A O 1
ATOM 3382 N N . TRP A 1 434 ? -12.787 -10.105 17.691 1.00 94.25 434 TRP A N 1
ATOM 3383 C CA . TRP A 1 434 ? -14.223 -10.357 17.798 1.00 94.25 434 TRP A CA 1
ATOM 3384 C C . TRP A 1 434 ? -14.843 -10.308 16.400 1.00 94.25 434 TRP A C 1
ATOM 3386 O O . TRP A 1 434 ? -14.728 -9.282 15.727 1.00 94.25 434 TRP A O 1
ATOM 3396 N N . ASP A 1 435 ? -15.486 -11.380 15.930 1.00 88.50 435 ASP A N 1
ATOM 3397 C CA . ASP A 1 435 ? -16.069 -11.390 14.582 1.00 88.50 435 ASP A CA 1
ATOM 3398 C C . ASP A 1 435 ? -17.285 -12.296 14.371 1.00 88.50 435 ASP A C 1
ATOM 3400 O O . ASP A 1 435 ? -17.664 -13.112 15.211 1.00 88.50 435 ASP A O 1
ATOM 3404 N N . TYR A 1 436 ? -17.906 -12.114 13.206 1.00 81.81 436 TYR A N 1
ATOM 3405 C CA . TYR A 1 436 ? -19.150 -12.757 12.796 1.00 81.81 436 TYR A CA 1
ATOM 3406 C C . TYR A 1 436 ? -19.008 -14.129 12.123 1.00 81.81 436 TYR A C 1
ATOM 3408 O O . TYR A 1 436 ? -20.014 -14.647 11.640 1.00 81.81 436 TYR A O 1
ATOM 3416 N N . ARG A 1 437 ? -17.823 -14.757 12.081 1.00 73.75 437 ARG A N 1
ATOM 3417 C CA . ARG A 1 437 ? -17.644 -16.053 11.385 1.00 73.75 437 ARG A CA 1
ATOM 3418 C C . ARG A 1 437 ? -18.626 -17.144 11.844 1.00 73.75 437 ARG A C 1
ATOM 3420 O O . ARG A 1 437 ? -18.951 -18.022 11.055 1.00 73.75 437 ARG A O 1
ATOM 3427 N N . ASN A 1 438 ? -19.150 -17.058 13.069 1.00 61.16 438 ASN A N 1
ATOM 3428 C CA . ASN A 1 438 ? -20.118 -18.011 13.623 1.00 61.16 438 ASN A CA 1
ATOM 3429 C C . ASN A 1 438 ? -21.598 -17.749 13.258 1.00 61.16 438 ASN A C 1
ATOM 3431 O O . ASN A 1 438 ? -22.454 -18.526 13.676 1.00 61.16 438 ASN A O 1
ATOM 3435 N N . LYS A 1 439 ? -21.929 -16.689 12.505 1.00 55.88 439 LYS A N 1
ATOM 3436 C CA . LYS A 1 439 ? -23.291 -16.428 11.996 1.00 55.88 439 LYS A CA 1
ATOM 3437 C C . LYS A 1 439 ? -23.364 -16.717 10.498 1.00 55.88 439 LYS A C 1
ATOM 3439 O O . LYS A 1 439 ? -23.110 -15.820 9.702 1.00 55.88 439 LYS A O 1
ATOM 3444 N N . ASP A 1 440 ? -23.687 -17.958 10.134 1.00 54.47 440 ASP A N 1
ATOM 3445 C CA . ASP A 1 440 ? -24.044 -18.411 8.773 1.00 54.47 440 ASP A CA 1
ATOM 3446 C C . ASP A 1 440 ? -23.099 -17.981 7.629 1.00 54.47 440 ASP A C 1
ATOM 3448 O O . ASP A 1 440 ? -23.461 -18.037 6.452 1.00 54.47 440 ASP A O 1
ATOM 3452 N N . TRP A 1 441 ? -21.866 -17.568 7.939 1.00 55.75 441 TRP A N 1
ATOM 3453 C CA . TRP A 1 441 ? -20.906 -17.141 6.933 1.00 55.75 441 TRP A CA 1
ATOM 3454 C C . TRP A 1 441 ? -20.299 -18.369 6.258 1.00 55.75 441 TRP A C 1
ATOM 3456 O O . TRP A 1 441 ? -19.386 -19.004 6.785 1.00 55.75 441 TRP A O 1
ATOM 3466 N N . SER A 1 442 ? -20.784 -18.695 5.061 1.00 53.75 442 SER A N 1
ATOM 3467 C CA . SER A 1 442 ? -20.334 -19.857 4.284 1.00 53.75 442 SER A CA 1
ATOM 3468 C C . SER A 1 442 ? -18.919 -19.721 3.707 1.00 53.75 442 SER A C 1
ATOM 3470 O O . SER A 1 442 ? -18.448 -20.644 3.049 1.00 53.75 442 SER A O 1
ATOM 3472 N N . GLY A 1 443 ? -18.221 -18.599 3.926 1.00 53.72 443 GLY A N 1
ATOM 3473 C CA . GLY A 1 443 ? -16.836 -18.429 3.475 1.00 53.72 443 GLY A CA 1
ATOM 3474 C C . GLY A 1 443 ? -16.663 -18.253 1.963 1.00 53.72 443 GLY A C 1
ATOM 3475 O O . GLY A 1 443 ? -15.540 -18.363 1.482 1.00 53.72 443 GLY A O 1
ATOM 3476 N N . THR A 1 444 ? -17.738 -18.001 1.206 1.00 46.81 444 THR A N 1
ATOM 3477 C CA . THR A 1 444 ? -17.714 -18.099 -0.266 1.00 46.81 444 THR A CA 1
ATOM 3478 C C . THR A 1 444 ? -17.570 -16.779 -1.026 1.00 46.81 444 THR A C 1
ATOM 3480 O O . THR A 1 444 ? -17.144 -16.821 -2.177 1.00 46.81 444 THR A O 1
ATOM 3483 N N . ASP A 1 445 ? -17.816 -15.617 -0.410 1.00 50.00 445 ASP A N 1
ATOM 3484 C CA . ASP A 1 445 ? -17.476 -14.322 -1.021 1.00 50.00 445 ASP A CA 1
ATOM 3485 C C . ASP A 1 445 ? -16.073 -13.885 -0.582 1.00 50.00 445 ASP A C 1
ATOM 3487 O O . ASP A 1 445 ? -15.867 -13.162 0.390 1.00 50.00 445 ASP A O 1
ATOM 3491 N N . TRP A 1 446 ? -15.078 -14.342 -1.341 1.00 45.28 446 TRP A N 1
ATOM 3492 C CA . TRP A 1 446 ? -13.646 -14.039 -1.205 1.00 45.28 446 TRP A CA 1
ATOM 3493 C C . TRP A 1 446 ? -13.297 -12.537 -1.250 1.00 45.28 446 TRP A C 1
ATOM 3495 O O . TRP A 1 446 ? -12.153 -12.168 -0.988 1.00 45.28 446 TRP A O 1
ATOM 3505 N N . ALA A 1 447 ? -14.266 -11.672 -1.569 1.00 55.06 447 ALA A N 1
ATOM 3506 C CA . ALA A 1 447 ? -14.107 -10.225 -1.657 1.00 55.06 447 ALA A CA 1
ATOM 3507 C C . ALA A 1 447 ? -14.214 -9.491 -0.303 1.00 55.06 447 ALA A C 1
ATOM 3509 O O . ALA A 1 447 ? -13.829 -8.323 -0.224 1.00 55.06 447 ALA A O 1
ATOM 3510 N N . MET A 1 448 ? -14.720 -10.130 0.762 1.00 62.22 448 MET A N 1
ATOM 3511 C CA . MET A 1 448 ? -14.897 -9.474 2.064 1.00 62.22 448 MET A CA 1
ATOM 3512 C C . MET A 1 448 ? -14.826 -10.484 3.218 1.00 62.22 448 MET A C 1
ATOM 3514 O O . MET A 1 448 ? -15.565 -11.458 3.235 1.00 62.22 448 MET A O 1
ATOM 3518 N N . MET A 1 449 ? -13.959 -10.264 4.212 1.00 71.50 449 MET A N 1
ATOM 3519 C CA . MET A 1 449 ? -14.047 -11.011 5.478 1.00 71.50 449 MET A CA 1
ATOM 3520 C C . MET A 1 449 ? -15.337 -10.631 6.229 1.00 71.50 449 MET A C 1
ATOM 3522 O O . MET A 1 449 ? -15.777 -9.487 6.100 1.00 71.50 449 MET A O 1
ATOM 3526 N N . PRO A 1 450 ? -15.905 -11.511 7.080 1.00 78.62 450 PRO A N 1
ATOM 3527 C CA . PRO A 1 450 ? -16.965 -11.108 8.004 1.00 78.62 450 PRO A CA 1
ATOM 3528 C C . PRO A 1 450 ? -16.546 -9.864 8.790 1.00 78.62 450 PRO A C 1
ATOM 3530 O O . PRO A 1 450 ? -15.376 -9.802 9.193 1.00 78.62 450 PRO A O 1
ATOM 3533 N N . PRO A 1 451 ? -17.455 -8.903 9.046 1.00 85.44 451 PRO A N 1
ATOM 3534 C CA . PRO A 1 451 ? -17.126 -7.735 9.847 1.00 85.44 451 PRO A CA 1
ATOM 3535 C C . PRO A 1 451 ? -16.529 -8.154 11.189 1.00 85.44 451 PRO A C 1
ATOM 3537 O O . PRO A 1 451 ? -17.011 -9.088 11.841 1.00 85.44 451 PRO A O 1
ATOM 3540 N N . PHE A 1 452 ? -15.449 -7.484 11.574 1.00 90.81 452 PHE A N 1
ATOM 3541 C CA . PHE A 1 452 ? -14.694 -7.828 12.764 1.00 90.81 452 PHE A CA 1
ATOM 3542 C C . PHE A 1 452 ? -14.117 -6.596 13.443 1.00 90.81 452 PHE A C 1
ATOM 3544 O O . PHE A 1 452 ? -13.928 -5.541 12.832 1.00 90.81 452 PHE A O 1
ATOM 3551 N N . LEU A 1 453 ? -13.791 -6.780 14.714 1.00 94.94 453 LEU A N 1
ATOM 3552 C CA . LEU A 1 453 ? -12.925 -5.901 15.470 1.00 94.94 453 LEU A CA 1
ATOM 3553 C C . LEU A 1 453 ? -11.694 -6.694 15.899 1.00 94.94 453 LEU A C 1
ATOM 3555 O O . LEU A 1 453 ? -11.814 -7.796 16.425 1.00 94.94 453 LEU A O 1
ATOM 3559 N N . GLN A 1 454 ? -10.505 -6.148 15.678 1.00 96.56 454 GLN A N 1
ATOM 3560 C CA . GLN A 1 454 ? -9.245 -6.727 16.124 1.00 96.56 454 GLN A CA 1
ATOM 3561 C C . GLN A 1 454 ? -8.362 -5.649 16.744 1.00 96.56 454 GLN A C 1
ATOM 3563 O O . GLN A 1 454 ? -8.142 -4.600 16.144 1.00 96.56 454 GLN A O 1
ATOM 3568 N N . VAL A 1 455 ? -7.814 -5.934 17.921 1.00 98.25 455 VAL A N 1
ATOM 3569 C CA . VAL A 1 455 ? -6.833 -5.095 18.616 1.00 98.25 455 VAL A CA 1
ATOM 3570 C C . VAL A 1 455 ? -5.516 -5.856 18.684 1.00 98.25 455 VAL A C 1
ATOM 3572 O O . VAL A 1 455 ? -5.494 -7.010 19.102 1.00 98.25 455 VAL A O 1
ATOM 3575 N N . GLY A 1 456 ? -4.424 -5.224 18.265 1.00 97.44 456 GLY A N 1
ATOM 3576 C CA . GLY A 1 456 ? -3.065 -5.727 18.433 1.00 97.44 456 GLY A CA 1
ATOM 3577 C C . GLY A 1 456 ? -2.328 -4.930 19.501 1.00 97.44 456 GLY A C 1
ATOM 3578 O O . GLY A 1 456 ? -2.174 -3.712 19.376 1.00 97.44 456 GLY A O 1
ATOM 3579 N N . ALA A 1 457 ? -1.856 -5.623 20.530 1.00 97.25 457 ALA A N 1
ATOM 3580 C CA . ALA A 1 457 ? -1.059 -5.064 21.609 1.00 97.25 457 ALA A CA 1
ATOM 3581 C C . ALA A 1 457 ? 0.331 -5.704 21.623 1.00 97.25 457 ALA A C 1
ATOM 3583 O O . ALA A 1 457 ? 0.477 -6.906 21.405 1.00 97.25 457 ALA A O 1
ATOM 3584 N N . LEU A 1 458 ? 1.357 -4.909 21.903 1.00 95.69 458 LEU A N 1
ATOM 3585 C CA . LEU A 1 458 ? 2.667 -5.428 22.272 1.00 95.69 458 LEU A CA 1
ATOM 3586 C C . LEU A 1 458 ? 2.577 -6.198 23.595 1.00 95.69 458 LEU A C 1
ATOM 3588 O O . LEU A 1 458 ? 1.677 -5.955 24.399 1.00 95.69 458 LEU A O 1
ATOM 3592 N N . THR A 1 459 ? 3.528 -7.093 23.860 1.00 95.69 459 THR A N 1
ATOM 3593 C CA . THR A 1 459 ? 3.547 -7.890 25.102 1.00 95.69 459 THR A CA 1
ATOM 3594 C C . THR A 1 459 ? 3.709 -7.052 26.371 1.00 95.69 459 THR A C 1
ATOM 3596 O O . THR A 1 459 ? 3.375 -7.528 27.449 1.00 95.69 459 THR A O 1
ATOM 3599 N N . ASN A 1 460 ? 4.123 -5.788 26.268 1.00 96.19 460 ASN A N 1
ATOM 3600 C CA . ASN A 1 460 ? 4.095 -4.821 27.373 1.00 96.19 460 ASN A CA 1
ATOM 3601 C C . ASN A 1 460 ? 2.739 -4.099 27.549 1.00 96.19 460 ASN A C 1
ATOM 3603 O O . ASN A 1 460 ? 2.588 -3.243 28.420 1.00 96.19 460 ASN A O 1
ATOM 3607 N N . GLY A 1 461 ? 1.738 -4.418 26.726 1.00 95.81 461 GLY A N 1
ATOM 3608 C CA . GLY A 1 461 ? 0.391 -3.848 26.757 1.00 95.81 461 GLY A CA 1
ATOM 3609 C C . GLY A 1 461 ? 0.178 -2.601 25.900 1.00 95.81 461 GLY A C 1
ATOM 3610 O O . GLY A 1 461 ? -0.934 -2.080 25.879 1.00 95.81 461 GLY A O 1
ATOM 3611 N N . GLN A 1 462 ? 1.185 -2.103 25.182 1.00 94.88 462 GLN A N 1
ATOM 3612 C CA . GLN A 1 462 ? 0.994 -0.958 24.290 1.00 94.88 462 GLN A CA 1
ATOM 3613 C C . GLN A 1 462 ? 0.152 -1.347 23.064 1.00 94.88 462 GLN A C 1
ATOM 3615 O O . GLN A 1 462 ? 0.511 -2.272 22.339 1.00 94.88 462 GLN A O 1
ATOM 3620 N N . ILE A 1 463 ? -0.924 -0.606 22.777 1.00 96.31 463 ILE A N 1
ATOM 3621 C CA . ILE A 1 463 ? -1.716 -0.795 21.551 1.00 96.31 463 ILE A CA 1
ATOM 3622 C C . ILE A 1 463 ? -0.932 -0.289 20.340 1.00 96.31 463 ILE A C 1
ATOM 3624 O O . ILE A 1 463 ? -0.427 0.836 20.334 1.00 96.31 463 ILE A O 1
ATOM 3628 N N . VAL A 1 464 ? -0.828 -1.134 19.316 1.00 94.44 464 VAL A N 1
ATOM 3629 C CA . VAL A 1 464 ? -0.039 -0.863 18.104 1.00 94.44 464 VAL A CA 1
ATOM 3630 C C . VAL A 1 464 ? -0.782 -1.178 16.815 1.00 94.44 464 VAL A C 1
ATOM 3632 O O . VAL A 1 464 ? -0.405 -0.665 15.770 1.00 94.44 464 VAL A O 1
ATOM 3635 N N . ALA A 1 465 ? -1.833 -1.994 16.872 1.00 95.81 465 ALA A N 1
ATOM 3636 C CA . ALA A 1 465 ? -2.676 -2.276 15.722 1.00 95.81 465 ALA A CA 1
ATOM 3637 C C . ALA A 1 465 ? -4.149 -2.266 16.121 1.00 95.81 465 ALA A C 1
ATOM 3639 O O . ALA A 1 465 ? -4.516 -2.633 17.239 1.00 95.81 465 ALA A O 1
ATOM 3640 N N . TYR A 1 466 ? -4.998 -1.881 15.184 1.00 97.12 466 TYR A N 1
ATOM 3641 C CA . TYR A 1 466 ? -6.441 -1.861 15.361 1.00 97.12 466 TYR A CA 1
ATOM 3642 C C . TYR A 1 466 ? -7.093 -2.026 13.999 1.00 97.12 466 TYR A C 1
ATOM 3644 O O . TYR A 1 466 ? -6.617 -1.459 13.028 1.00 97.12 466 TYR A O 1
ATOM 3652 N N . ASN A 1 467 ? -8.153 -2.812 13.906 1.00 95.62 467 ASN A N 1
ATOM 3653 C CA . ASN A 1 467 ? -8.988 -2.904 12.716 1.00 95.62 467 ASN A CA 1
ATOM 3654 C C . ASN A 1 467 ? -10.421 -3.084 13.180 1.00 95.62 467 ASN A C 1
ATOM 3656 O O . ASN A 1 467 ? -10.703 -4.026 13.915 1.00 95.62 467 ASN A O 1
ATOM 3660 N N . ASN A 1 468 ? -11.314 -2.201 12.766 1.00 94.25 468 ASN A N 1
ATOM 3661 C CA . ASN A 1 468 ? -12.704 -2.235 13.181 1.00 94.25 468 ASN A CA 1
ATOM 3662 C C . ASN A 1 468 ? -13.603 -2.006 11.972 1.00 94.25 468 ASN A C 1
ATOM 3664 O O . ASN A 1 468 ? -14.061 -0.897 11.710 1.00 94.25 468 ASN A O 1
ATOM 3668 N N . THR A 1 469 ? -13.849 -3.085 11.232 1.00 90.69 469 THR A N 1
ATOM 3669 C CA . THR A 1 469 ? -14.863 -3.103 10.173 1.00 90.69 469 THR A CA 1
ATOM 3670 C C . THR A 1 469 ? -16.257 -3.361 10.734 1.00 90.69 469 THR A C 1
ATOM 3672 O O . THR A 1 469 ? -17.244 -3.088 10.050 1.00 90.69 469 THR A O 1
ATOM 3675 N N . LEU A 1 470 ? -16.350 -3.825 11.988 1.00 89.56 470 LEU A N 1
ATOM 3676 C CA . LEU A 1 470 ? -17.608 -3.999 12.707 1.00 89.56 470 LEU A CA 1
ATOM 3677 C C . LEU A 1 470 ? -18.419 -2.696 12.713 1.00 89.56 470 LEU A C 1
ATOM 3679 O O . LEU A 1 470 ? -19.585 -2.721 12.341 1.00 89.56 470 LEU A O 1
ATOM 3683 N N . ASP A 1 471 ? -17.809 -1.556 13.037 1.00 89.88 471 ASP A N 1
ATOM 3684 C CA . ASP A 1 471 ? -18.500 -0.255 13.096 1.00 89.88 471 ASP A CA 1
ATOM 3685 C C . ASP A 1 471 ? -18.793 0.387 11.729 1.00 89.88 471 ASP A C 1
ATOM 3687 O O . ASP A 1 471 ? -19.521 1.380 11.662 1.00 89.88 471 ASP A O 1
ATOM 3691 N N . LEU A 1 472 ? -18.230 -0.138 10.638 1.00 87.25 472 LEU A N 1
ATOM 3692 C CA . LEU A 1 472 ? -18.348 0.486 9.314 1.00 87.25 472 LEU A CA 1
ATOM 3693 C C . LEU A 1 472 ? -19.600 0.034 8.568 1.00 87.25 472 LEU A C 1
ATOM 3695 O O . LEU A 1 472 ? -20.218 0.820 7.845 1.00 87.25 472 LEU A O 1
ATOM 3699 N N . PHE A 1 473 ? -19.987 -1.222 8.748 1.00 78.19 473 PHE A N 1
ATOM 3700 C CA . PHE A 1 473 ? -21.187 -1.794 8.149 1.00 78.19 473 PHE A CA 1
ATOM 3701 C C . PHE A 1 473 ? -22.327 -1.777 9.166 1.00 78.19 473 PHE A C 1
ATOM 3703 O O . PHE A 1 473 ? -22.068 -1.794 10.363 1.00 78.19 473 PHE A O 1
ATOM 3710 N N . LYS A 1 474 ? -23.583 -1.691 8.721 1.00 63.88 474 LYS A N 1
ATOM 3711 C CA . LYS A 1 474 ? -24.747 -1.780 9.618 1.00 63.88 474 LYS A CA 1
ATOM 3712 C C . LYS A 1 474 ? -25.147 -3.230 9.811 1.00 63.88 474 LYS A C 1
ATOM 3714 O O . LYS A 1 474 ? -25.221 -3.939 8.789 1.00 63.88 474 LYS A O 1
#

Sequence (474 aa):
MESQIQFSERERQVNELLAQGKSNKQIALALGVSVRAVEFHLSNIYAKLGVNSRTEAALKLAETDLRESTGADLRESTVVEMGKPADNGGASISTRRIPMKNFAYIVGGLFVTTLIVLLAVFNLPLGSKTVTITNPISMPTATFAIPTETPTPIVSTKERVIEQIRQLVAEYDQAVQAEKKNGNVEFSKDPTTGEDIFLFKDESFARILGLNEKLWENINRLNALYVQVYRDELKPTPFPTQSSTEESKAYYDSLVRQSENYCAGLSNIELNVAAILVYRPDDGKYLPFGIGDEYARCTTYGQMIEEWRTAPMLAKVNKDIDTALIRQIMGKPDLKLTFQSIADIANAPGRGAALYTDETGAKYYVDIETSRLASIEPNFPSHPDIPTADVKSMDELRGVAKQFAMTNSPRLAELESALLYEENCKGNICFFRWDYRNKDWSGTDWAMMPPFLQVGALTNGQIVAYNNTLDLFK

Secondary structure (DSSP, 8-state):
-PPP----HHHHHHHHHHHTT--HHHHHHHTTS-HHHHHHHHHHHHHHHT-SSHHHHHHHHHHHHHHHHHHSS-----------------------PPPTTSHHHHHHHHHHHHHHHHHHHS-------PPPP-----------PPP---------HHHHHHHHHHHHHHHHHHHHHHHHHHS-EEEEE-TTT--EEEEE-HHHHHHHHHHHHHHHHHHHHHHHHHHHHHHHHH-PPPP-SS--HHHHHHHHHHHHHHHHHHHHHHHS-S--TTPEEEEETTTTEEEEE--SHHHHHHHHHHHHHHHHHHHHHHTT--HHHHHHHHHHHHT-TT---EEEEEEEETTEEEEEEEEEE-TT--EEEEETTTTEEEEEE---SSPPP--GGGPPPHHHHHHHHHHHHHHH-HHHHHHGGGSEEEEEEETTEEEEEEESTTSS--S--TT-PPPEEEEEEETTS-EEEEEE-TTT--

Foldseek 3Di:
DPPPQDADPLLVLLLVCLLVVAQLVRSCVVVVHDSVVSVVSVVVLCVSLVHDDSVSSNVSSVVVVVVVVVVPPPPDDPDDDDDDDDDDDDDDDDDDDDDPPPPVVVVVVVVVVVVVVVVVVPPDDDDDDDDDDDDDDDDDDDDDDDDPPPPPPPQDLQNVLLVVLVVLQVVLVVLVVVCVVVAAKDWDADPPPRDIFIAGDDVSLVVSVVSVVVSCVSNVVSQVVQLVVLCVVVVDDPQPPDDDPVVLVVVLVVLVVQLCVLVVVVVVPPPDPSWDWHQDNSGRGTDTDDGHDSSSSNVNSVVVSVCSVCVVLVVLDDPVLLVCQVCVLQVHVPFDKDFDGWDDAPQQPPWIFGWIATPQRWIWTQTSVPRATAKIGFDPPDADDDPPVLFDDPVVLVVLQVVSCVVRDVVCVVCVVVWDWDWDDDPQKIKIKTFDPVPPCPVPPPSHDTFMWMWIAGRSNRTRIIHGSVRVDD

Radius of gyration: 33.36 Å; chains: 1; bounding box: 77×114×69 Å